Protein AF-0000000086844647 (afdb_homodimer)

Sequence (398 aa):
MKSVALLSSLLLGGFASAQKVQSKPFNLVIQSADKSLNGQQFAACHSGAAIESLCVAGRSGSRFFFNTTEGGASPLEGYEASGILVWNLPIGDAAFVSEPMNFYSDPSTNVALPLFEPGYSIQYITFDKKGQVAILSFLDDTRDPPTSNTVKALKNWYVCKTYYTGYRYRTLSWVMGNGSAKPQNPSCVKVEVQRKFVGMKSVALLSSLLLGGFASAQKVQSKPFNLVIQSADKSLNGQQFAACHSGAAIESLCVAGRSGSRFFFNTTEGGASPLEGYEASGILVWNLPIGDAAFVSEPMNFYSDPSTNVALPLFEPGYSIQYITFDKKGQVAILSFLDDTRDPPTSNTVKALKNWYVCKTYYTGYRYRTLSWVMGNGSAKPQNPSCVKVEVQRKFVG

InterPro domains:
  IPR057229 Domain of unknown function DUF7907 [PF25484] (23-196)

Solvent-accessible surface area (backbone atoms only — not comparable to full-atom values): 21466 Å² total; per-residue (Å²): 136,87,78,77,76,78,75,74,70,72,81,75,63,72,89,55,61,66,61,67,36,69,50,72,47,20,32,44,29,32,45,43,91,51,69,93,48,36,68,26,15,32,16,76,35,82,48,52,93,71,26,26,36,36,24,69,36,47,90,63,39,35,66,32,32,43,30,28,43,80,90,56,67,41,94,45,92,66,37,46,37,60,23,38,45,31,40,65,44,74,72,54,94,89,37,60,48,75,15,36,28,22,71,46,67,54,68,52,34,26,53,27,35,50,29,30,32,74,75,83,67,67,44,63,31,28,32,37,85,84,28,34,53,29,32,75,40,37,65,40,46,69,38,83,71,40,45,60,87,57,77,42,79,36,59,48,36,25,39,24,58,43,70,46,94,88,35,75,46,51,23,52,30,34,36,33,17,49,90,79,53,75,60,63,37,70,55,50,40,76,34,46,44,27,57,41,76,59,134,136,86,77,77,77,78,74,74,72,73,80,76,61,72,90,58,62,64,62,69,37,69,51,74,48,21,32,45,29,33,44,42,91,50,70,92,48,35,67,26,14,33,15,76,37,82,46,51,94,72,25,25,35,37,24,69,36,47,91,63,39,35,68,32,33,43,29,28,45,78,87,58,69,42,94,47,92,68,38,46,39,62,25,37,45,31,39,64,45,75,72,54,95,90,38,62,48,77,15,37,30,22,73,46,69,54,68,53,36,27,54,26,36,49,29,30,31,75,74,83,67,70,44,62,30,28,33,36,88,83,27,34,53,29,34,75,39,36,66,39,45,69,38,82,71,40,46,60,86,56,77,43,78,37,60,48,36,24,39,24,59,44,72,44,93,88,36,76,46,51,22,51,28,34,37,32,16,49,90,78,54,74,59,63,36,71,55,50,40,75,33,46,44,27,58,42,76,60,132

Foldseek 3Di:
DPPPPPPPPPCLDPPPPFQPDKDFWWWKAWPAPPPVRHGWTWAFDDQDDQKTFTFGDGPPHAIKMWTDGPPAQDPDPQKGGWTWIWDWDDDDPPHTDIWTWAWDDDPVWQKITTMTHRDDHHQIWIAGPQQWIWHKAQWDPVDVNIGRHDIDTEQQWWFAFDDDPHDTGRGIIGGPDGNPGDTPGPRIGRIIIGIGHDD/DPPPPPPPPPCLDPVPPFQPDKDFWWWKAWPAPPPVRHGWTWAWDDQDDQKTFTFGDGPPHAIKMWTDGPPAQDPDPQKGGWTWIWDWDDDDPPHTDIWTWAWDDDPVWQKITTMTHRDDHHQIWIAGPQQWIWHKAQWDPVDVNIGRHDIDTEQQWWFAFDDDPHDTGRGIIGGPDGNPGDTPGPRIDRIIIGIGHDD

Structure (mmCIF, N/CA/C/O backbone):
data_AF-0000000086844647-model_v1
#
loop_
_entity.id
_entity.type
_entity.pdbx_description
1 polymer 'DUF7907 domain-containing protein'
#
loop_
_atom_site.group_PDB
_atom_site.id
_atom_site.type_symbol
_atom_site.label_atom_id
_atom_site.label_alt_id
_atom_site.label_comp_id
_atom_site.label_asym_id
_atom_site.label_entity_id
_atom_site.label_seq_id
_atom_site.pdbx_PDB_ins_code
_atom_site.Cartn_x
_atom_site.Cartn_y
_atom_site.Cartn_z
_atom_site.occupancy
_atom_site.B_iso_or_equiv
_atom_site.auth_seq_id
_atom_site.auth_comp_id
_atom_site.auth_asym_id
_atom_site.auth_atom_id
_atom_site.pdbx_PDB_model_num
ATOM 1 N N . MET A 1 1 ? 17 20.906 -43.344 1 24.75 1 MET A N 1
ATOM 2 C CA . MET A 1 1 ? 16.609 19.766 -42.5 1 24.75 1 MET A CA 1
ATOM 3 C C . MET A 1 1 ? 15.727 20.203 -41.375 1 24.75 1 MET A C 1
ATOM 5 O O . MET A 1 1 ? 16.141 21.016 -40.531 1 24.75 1 MET A O 1
ATOM 9 N N . LYS A 1 2 ? 14.305 20.297 -41.594 1 25.11 2 LYS A N 1
ATOM 10 C CA . LYS A 1 2 ? 13.203 20.859 -40.812 1 25.11 2 LYS A CA 1
ATOM 11 C C . LYS A 1 2 ? 12.977 20.062 -39.531 1 25.11 2 LYS A C 1
ATOM 13 O O . LYS A 1 2 ? 12.781 18.844 -39.594 1 25.11 2 LYS A O 1
ATOM 18 N N . SER A 1 3 ? 13.633 20.391 -38.438 1 25.75 3 SER A N 1
ATOM 19 C CA . SER A 1 3 ? 13.633 19.875 -37.094 1 25.75 3 SER A CA 1
ATOM 20 C C . SER A 1 3 ? 12.227 19.844 -36.5 1 25.75 3 SER A C 1
ATOM 22 O O . SER A 1 3 ? 11.602 20.906 -36.344 1 25.75 3 SER A O 1
ATOM 24 N N . VAL A 1 4 ? 11.445 18.891 -36.875 1 24.89 4 VAL A N 1
ATOM 25 C CA . VAL A 1 4 ? 10.117 18.672 -36.312 1 24.89 4 VAL A CA 1
ATOM 26 C C . VAL A 1 4 ? 10.234 18.531 -34.781 1 24.89 4 VAL A C 1
ATOM 28 O O . VAL A 1 4 ? 10.891 17.609 -34.312 1 24.89 4 VAL A O 1
ATOM 31 N N . ALA A 1 5 ? 10.266 19.656 -34.094 1 29.38 5 ALA A N 1
ATOM 32 C CA . ALA A 1 5 ? 10.109 19.797 -32.656 1 29.38 5 ALA A CA 1
ATOM 33 C C . ALA A 1 5 ? 8.891 19.016 -32.156 1 29.38 5 ALA A C 1
ATOM 35 O O . ALA A 1 5 ? 7.758 19.297 -32.562 1 29.38 5 ALA A O 1
ATOM 36 N N . LEU A 1 6 ? 9.008 17.656 -32.094 1 26.53 6 LEU A N 1
ATOM 37 C CA . LEU A 1 6 ? 8.023 16.797 -31.422 1 26.53 6 LEU A CA 1
ATOM 38 C C . LEU A 1 6 ? 7.645 17.359 -30.062 1 26.53 6 LEU A C 1
ATOM 40 O O . LEU A 1 6 ? 8.484 17.438 -29.156 1 26.53 6 LEU A O 1
ATOM 44 N N . LEU A 1 7 ? 6.816 18.438 -29.984 1 24.7 7 LEU A N 1
ATOM 45 C CA . LEU A 1 7 ? 6.188 18.953 -28.781 1 24.7 7 LEU A CA 1
ATOM 46 C C . LEU A 1 7 ? 5.449 17.844 -28.031 1 24.7 7 LEU A C 1
ATOM 48 O O . LEU A 1 7 ? 4.438 17.328 -28.516 1 24.7 7 LEU A O 1
ATOM 52 N N . SER A 1 8 ? 6.156 16.859 -27.469 1 27.53 8 SER A N 1
ATOM 53 C CA . SER A 1 8 ? 5.52 15.945 -26.516 1 27.53 8 SER A CA 1
ATOM 54 C C . SER A 1 8 ? 4.715 16.719 -25.469 1 27.53 8 SER A C 1
ATOM 56 O O . SER A 1 8 ? 5.285 17.406 -24.641 1 27.53 8 SER A O 1
ATOM 58 N N . SER A 1 9 ? 3.641 17.328 -25.875 1 27.64 9 SER A N 1
ATOM 59 C CA . SER A 1 9 ? 2.744 17.891 -24.859 1 27.64 9 SER A CA 1
ATOM 60 C C . SER A 1 9 ? 2.467 16.875 -23.75 1 27.64 9 SER A C 1
ATOM 62 O O . SER A 1 9 ? 1.944 15.789 -24.016 1 27.64 9 SER A O 1
ATOM 64 N N . LEU A 1 10 ? 3.342 16.797 -22.797 1 31.08 10 LEU A N 1
ATOM 65 C CA . LEU A 1 10 ? 3 16.172 -21.516 1 31.08 10 LEU A CA 1
ATOM 66 C C . LEU A 1 10 ? 1.584 16.562 -21.094 1 31.08 10 LEU A C 1
ATOM 68 O O . LEU A 1 10 ? 1.271 17.734 -20.938 1 31.08 10 LEU A O 1
ATOM 72 N N . LEU A 1 11 ? 0.571 15.875 -21.578 1 27.11 11 LEU A N 1
ATOM 73 C CA . LEU A 1 11 ? -0.798 15.977 -21.078 1 27.11 11 LEU A CA 1
ATOM 74 C C . LEU A 1 11 ? -0.825 16.062 -19.562 1 27.11 11 LEU A C 1
ATOM 76 O O . LEU A 1 11 ? -0.77 15.031 -18.875 1 27.11 11 LEU A O 1
ATOM 80 N N . LEU A 1 12 ? 0.031 16.875 -18.906 1 32.16 12 LEU A N 1
ATOM 81 C CA . LEU A 1 12 ? -0.146 17.203 -17.5 1 32.16 12 LEU A CA 1
ATOM 82 C C . LEU A 1 12 ? -1.583 17.625 -17.219 1 32.16 12 LEU A C 1
ATOM 84 O O . LEU A 1 12 ? -1.894 18.078 -16.109 1 32.16 12 LEU A O 1
ATOM 88 N N . GLY A 1 13 ? -2.412 17.984 -18.281 1 31.44 13 GLY A N 1
ATOM 89 C CA . GLY A 1 13 ? -3.521 18.844 -17.922 1 31.44 13 GLY A CA 1
ATOM 90 C C . GLY A 1 13 ? -4.473 18.203 -16.922 1 31.44 13 GLY A C 1
ATOM 91 O O . GLY A 1 13 ? -4.922 18.859 -15.984 1 31.44 13 GLY A O 1
ATOM 92 N N . GLY A 1 14 ? -5.293 17.188 -17.359 1 34.47 14 GLY A N 1
ATOM 93 C CA . GLY A 1 14 ? -6.738 17.188 -17.203 1 34.47 14 GLY A CA 1
ATOM 94 C C . GLY A 1 14 ? -7.184 16.844 -15.789 1 34.47 14 GLY A C 1
ATOM 95 O O . GLY A 1 14 ? -8.375 16.906 -15.477 1 34.47 14 GLY A O 1
ATOM 96 N N . PHE A 1 15 ? -6.566 15.898 -15.109 1 35.31 15 PHE A N 1
ATOM 97 C CA . PHE A 1 15 ? -7.418 15.547 -13.977 1 35.31 15 PHE A CA 1
ATOM 98 C C . PHE A 1 15 ? -7.496 16.703 -12.984 1 35.31 15 PHE A C 1
ATOM 100 O O . PHE A 1 15 ? -6.984 16.609 -11.867 1 35.31 15 PHE A O 1
ATOM 107 N N . ALA A 1 16 ? -7.078 17.906 -13.328 1 40.28 16 ALA A N 1
ATOM 108 C CA . ALA A 1 16 ? -7.305 19.016 -12.414 1 40.28 16 ALA A CA 1
ATOM 109 C C . ALA A 1 16 ? -8.781 19.156 -12.07 1 40.28 16 ALA A C 1
ATOM 111 O O . ALA A 1 16 ? -9.211 20.172 -11.516 1 40.28 16 ALA A O 1
ATOM 112 N N . SER A 1 17 ? -9.688 18.531 -12.711 1 42.09 17 SER A N 1
ATOM 113 C CA . SER A 1 17 ? -11.008 19.125 -12.531 1 42.09 17 SER A CA 1
ATOM 114 C C . SER A 1 17 ? -11.328 19.344 -11.055 1 42.09 17 SER A C 1
ATOM 116 O O . SER A 1 17 ? -11.773 20.422 -10.664 1 42.09 17 SER A O 1
ATOM 118 N N . ALA A 1 18 ? -11.719 18.219 -10.289 1 49.72 18 ALA A N 1
ATOM 119 C CA . ALA A 1 18 ? -12.688 18.406 -9.219 1 49.72 18 ALA A CA 1
ATOM 120 C C . ALA A 1 18 ? -12.07 19.156 -8.039 1 49.72 18 ALA A C 1
ATOM 122 O O . ALA A 1 18 ? -12.781 19.734 -7.219 1 49.72 18 ALA A O 1
ATOM 123 N N . GLN A 1 19 ? -10.773 19.062 -7.828 1 62.62 19 GLN A N 1
ATOM 124 C CA . GLN A 1 19 ? -10.352 19.781 -6.625 1 62.62 19 GLN A CA 1
ATOM 125 C C . GLN A 1 19 ? -10.266 21.281 -6.883 1 62.62 19 GLN A C 1
ATOM 127 O O . GLN A 1 19 ? -9.281 21.766 -7.449 1 62.62 19 GLN A O 1
ATOM 132 N N . LYS A 1 20 ? -11.367 21.875 -6.641 1 66.94 20 LYS A N 1
ATOM 133 C CA . LYS A 1 20 ? -11.578 23.266 -7.074 1 66.94 20 LYS A CA 1
ATOM 134 C C . LYS A 1 20 ? -11.25 24.25 -5.957 1 66.94 20 LYS A C 1
ATOM 136 O O . LYS A 1 20 ? -11.109 25.438 -6.203 1 66.94 20 LYS A O 1
ATOM 141 N N . VAL A 1 21 ? -11.086 23.734 -4.77 1 90.25 21 VAL A N 1
ATOM 142 C CA . VAL A 1 21 ? -10.852 24.656 -3.662 1 90.25 21 VAL A CA 1
ATOM 143 C C . VAL A 1 21 ? -9.508 24.344 -3 1 90.25 21 VAL A C 1
ATOM 145 O O . VAL A 1 21 ? -9.273 23.203 -2.57 1 90.25 21 VAL A O 1
ATOM 148 N N . GLN A 1 22 ? -8.703 25.359 -2.953 1 95.25 22 GLN A N 1
ATOM 149 C CA . GLN A 1 22 ? -7.426 25.203 -2.27 1 95.25 22 GLN A CA 1
ATOM 150 C C . GLN A 1 22 ? -7.379 26.047 -0.993 1 95.25 22 GLN A C 1
ATOM 152 O O . GLN A 1 22 ? -7.797 27.203 -0.986 1 95.25 22 GLN A O 1
ATOM 157 N N . SER A 1 23 ? -6.887 25.469 0.011 1 96.94 23 SER A N 1
ATOM 1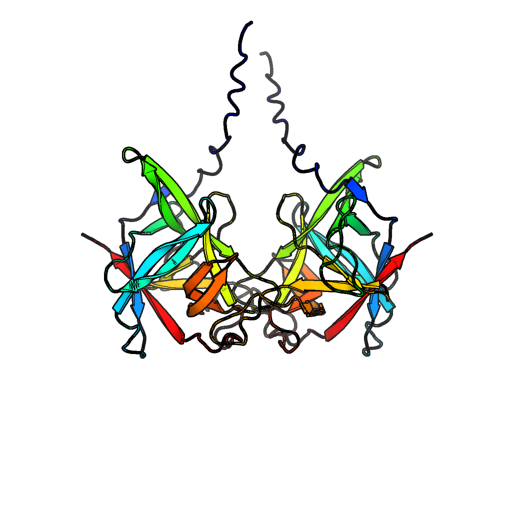58 C CA . SER A 1 23 ? -6.766 26.156 1.29 1 96.94 23 SER A CA 1
ATOM 159 C C . SER A 1 23 ? -5.676 27.219 1.239 1 96.94 23 SER A C 1
ATOM 161 O O . SER A 1 23 ? -4.875 27.25 0.303 1 96.94 23 SER A O 1
ATOM 163 N N . LYS A 1 24 ? -5.703 28.125 2.318 1 97.38 24 LYS A N 1
ATOM 164 C CA . LYS A 1 24 ? -4.504 28.906 2.625 1 97.38 24 LYS A CA 1
ATOM 165 C C . LYS A 1 24 ? -3.328 28 2.967 1 97.38 24 LYS A C 1
ATOM 167 O O . LYS A 1 24 ? -3.521 26.844 3.352 1 97.38 24 LYS A O 1
ATOM 172 N N . PRO A 1 25 ? -2.078 28.531 2.779 1 98.06 25 PRO A N 1
ATOM 173 C CA . PRO A 1 25 ? -0.918 27.703 3.127 1 98.06 25 PRO A CA 1
ATOM 174 C C . PRO A 1 25 ? -0.831 27.422 4.625 1 98.06 25 PRO A C 1
ATOM 176 O O . PRO A 1 25 ? -1.232 28.25 5.441 1 98.06 25 PRO A O 1
ATOM 179 N N . PHE A 1 26 ? -0.312 26.281 4.992 1 98.75 26 PHE A N 1
ATOM 180 C CA . PHE A 1 26 ? -0.129 25.891 6.383 1 98.75 26 PHE A CA 1
ATOM 181 C C . PHE A 1 26 ? 1.107 25.016 6.543 1 98.75 26 PHE A C 1
ATOM 183 O O . PHE A 1 26 ? 1.631 24.5 5.559 1 98.75 26 PHE A O 1
ATOM 190 N N . ASN A 1 27 ? 1.595 24.938 7.754 1 98.88 27 ASN A N 1
ATOM 191 C CA . ASN A 1 27 ? 2.604 23.969 8.156 1 98.88 27 ASN A CA 1
ATOM 192 C C . ASN A 1 27 ? 1.97 22.719 8.758 1 98.88 27 ASN A C 1
ATOM 194 O O . ASN A 1 27 ? 0.83 22.766 9.227 1 98.88 27 ASN A O 1
ATOM 198 N N . LEU A 1 28 ? 2.691 21.672 8.664 1 98.94 28 LEU A N 1
ATOM 199 C CA . LEU A 1 28 ? 2.393 20.469 9.438 1 98.94 28 LEU A CA 1
ATOM 200 C C . LEU A 1 28 ? 3.314 20.359 10.641 1 98.94 28 LEU A C 1
ATOM 202 O O . LEU A 1 28 ? 4.535 20.25 10.492 1 98.94 28 LEU A O 1
ATOM 206 N N . VAL A 1 29 ? 2.672 20.359 11.82 1 98.94 29 VAL A N 1
ATOM 207 C CA . VAL A 1 29 ? 3.418 20.438 13.07 1 98.94 29 VAL A CA 1
ATOM 208 C C . VAL A 1 29 ? 3.211 19.156 13.875 1 98.94 29 VAL A C 1
ATOM 210 O O . VAL A 1 29 ? 2.084 18.672 13.992 1 98.94 29 VAL A O 1
ATOM 213 N N . ILE A 1 30 ? 4.312 18.672 14.445 1 98.94 30 ILE A N 1
ATOM 214 C CA . ILE A 1 30 ? 4.281 17.438 15.211 1 98.94 30 ILE A CA 1
ATOM 215 C C . ILE A 1 30 ? 3.781 17.734 16.625 1 98.94 30 ILE A C 1
ATOM 217 O O . ILE A 1 30 ? 4.273 18.641 17.297 1 98.94 30 ILE A O 1
ATOM 221 N N . GLN A 1 31 ? 2.783 17 17.031 1 98.62 31 GLN A N 1
ATOM 222 C CA . GLN A 1 31 ? 2.402 16.906 18.438 1 98.62 31 GLN A CA 1
ATOM 223 C C . GLN A 1 31 ? 2.785 15.547 19.016 1 98.62 31 GLN A C 1
ATOM 225 O O . GLN A 1 31 ? 2.352 14.508 18.516 1 98.62 31 GLN A O 1
ATOM 230 N N . SER A 1 32 ? 3.635 15.57 20.031 1 98.06 32 SER A N 1
ATOM 231 C CA . SER A 1 32 ? 4.168 14.328 20.562 1 98.06 32 SER A CA 1
ATOM 232 C C . SER A 1 32 ? 4.523 14.477 22.047 1 98.06 32 SER A C 1
ATOM 234 O O . SER A 1 32 ? 4.863 15.57 22.5 1 98.06 32 SER A O 1
ATOM 236 N N . ALA A 1 33 ? 4.398 13.375 22.75 1 96.19 33 ALA A N 1
ATOM 237 C CA . ALA A 1 33 ? 4.926 13.336 24.109 1 96.19 33 ALA A CA 1
ATOM 238 C C . ALA A 1 33 ? 6.453 13.359 24.109 1 96.19 33 ALA A C 1
ATOM 240 O O . ALA A 1 33 ? 7.074 13.719 25.109 1 96.19 33 ALA A O 1
ATOM 241 N N . ASP A 1 34 ? 7.016 12.922 23.062 1 96.62 34 ASP A N 1
ATOM 242 C CA . ASP A 1 34 ? 8.461 13.008 22.891 1 96.62 34 ASP A CA 1
ATOM 243 C C . ASP A 1 34 ? 8.906 14.453 22.672 1 96.62 34 ASP A C 1
ATOM 245 O O . ASP A 1 34 ? 8.633 15.039 21.625 1 96.62 34 ASP A O 1
ATOM 249 N N . LYS A 1 35 ? 9.648 14.992 23.547 1 96.44 35 LYS A N 1
ATOM 250 C CA . LYS A 1 35 ? 10.031 16.406 23.531 1 96.44 35 LYS A CA 1
ATOM 251 C C . LYS A 1 35 ? 10.922 16.719 22.344 1 96.44 35 LYS A C 1
ATOM 253 O O . LYS A 1 35 ? 10.906 17.844 21.828 1 96.44 35 LYS A O 1
ATOM 258 N N . SER A 1 36 ? 11.633 15.75 21.953 1 96.69 36 SER A N 1
ATOM 259 C CA . SER A 1 36 ? 12.555 15.984 20.844 1 96.69 36 SER A CA 1
ATOM 260 C C . SER A 1 36 ? 11.805 16.125 19.516 1 96.69 36 SER A C 1
ATOM 262 O O . SER A 1 36 ? 12.352 16.641 18.547 1 96.69 36 SER A O 1
ATOM 264 N N . LEU A 1 37 ? 10.562 15.727 19.516 1 98.5 37 LEU A N 1
ATOM 265 C CA . LEU A 1 37 ? 9.758 15.781 18.297 1 98.5 37 LEU A CA 1
ATOM 266 C C . LEU A 1 37 ? 8.688 16.859 18.406 1 98.5 37 LEU A C 1
ATOM 268 O O . LEU A 1 37 ? 8.305 17.469 17.406 1 98.5 37 LEU A O 1
ATOM 272 N N . ASN A 1 38 ? 8.289 17.062 19.594 1 98.69 38 ASN A N 1
ATOM 273 C CA . ASN A 1 38 ? 7.145 17.953 19.797 1 98.69 38 ASN A CA 1
ATOM 274 C C . ASN A 1 38 ? 7.434 19.359 19.297 1 98.69 38 ASN A C 1
ATOM 276 O O . ASN A 1 38 ? 8.469 19.953 19.625 1 98.69 38 ASN A O 1
ATOM 280 N N . GLY A 1 39 ? 6.5 19.828 18.453 1 98.62 39 GLY A N 1
ATOM 281 C CA . GLY A 1 39 ? 6.602 21.188 17.938 1 98.62 39 GLY A CA 1
ATOM 282 C C . GLY A 1 39 ? 7.395 21.297 16.656 1 98.62 39 GLY A C 1
ATOM 283 O O . GLY A 1 39 ? 7.355 22.328 15.977 1 98.62 39 GLY A O 1
ATOM 284 N N . GLN A 1 40 ? 8.141 20.297 16.281 1 98.81 40 GLN A N 1
ATOM 285 C CA . GLN A 1 40 ? 8.867 20.312 15.023 1 98.81 40 GLN A CA 1
ATOM 286 C C . GLN A 1 40 ? 7.898 20.281 13.836 1 98.81 40 GLN A C 1
ATOM 288 O O . GLN A 1 40 ? 6.758 19.828 13.969 1 98.81 40 GLN A O 1
ATOM 293 N N . GLN A 1 41 ? 8.43 20.812 12.75 1 98.88 41 GLN A N 1
ATOM 294 C CA . GLN A 1 41 ? 7.637 20.859 11.523 1 98.88 41 GLN A CA 1
ATOM 295 C C . GLN A 1 41 ? 8.172 19.875 10.484 1 98.88 41 GLN A C 1
ATOM 297 O O . GLN A 1 41 ? 9.336 19.469 10.539 1 98.88 41 GLN A O 1
ATOM 302 N N . PHE A 1 42 ? 7.234 19.516 9.562 1 98.94 42 PHE A N 1
ATOM 303 C CA . PHE A 1 42 ? 7.66 18.734 8.414 1 98.94 42 PHE A CA 1
ATOM 304 C C . PHE A 1 42 ? 7.992 19.625 7.227 1 98.94 42 PHE A C 1
ATOM 306 O O . PHE A 1 42 ? 7.336 20.641 7.012 1 98.94 42 PHE A O 1
ATOM 313 N N . ALA A 1 43 ? 9 19.219 6.484 1 98.88 43 ALA A N 1
ATOM 314 C CA . ALA A 1 43 ? 9.336 19.812 5.195 1 98.88 43 ALA A CA 1
ATOM 315 C C . ALA A 1 43 ? 9.383 18.766 4.094 1 98.88 43 ALA A C 1
ATOM 317 O O . ALA A 1 43 ? 9.672 17.594 4.355 1 98.88 43 ALA A O 1
ATOM 318 N N . ALA A 1 44 ? 9.023 19.25 2.893 1 98.69 44 ALA A N 1
ATOM 319 C CA . ALA A 1 44 ? 9.312 18.406 1.739 1 98.69 44 ALA A CA 1
ATOM 320 C C . ALA A 1 44 ? 10.82 18.25 1.533 1 98.69 44 ALA A C 1
ATOM 322 O O . ALA A 1 44 ? 11.547 19.25 1.494 1 98.69 44 ALA A O 1
ATOM 323 N N . CYS A 1 45 ? 11.297 17.016 1.479 1 98.44 45 CYS A N 1
ATOM 324 C CA . CYS A 1 45 ? 12.711 16.781 1.21 1 98.44 45 CYS A CA 1
ATOM 325 C C . CYS A 1 45 ? 12.891 15.836 0.024 1 98.44 45 CYS A C 1
ATOM 327 O O . CYS A 1 45 ? 12.078 14.938 -0.186 1 98.44 45 CYS A O 1
ATOM 329 N N . HIS A 1 46 ? 13.883 16.062 -0.734 1 98.12 46 HIS A N 1
ATOM 330 C CA . HIS A 1 46 ? 14.148 15.352 -1.976 1 98.12 46 HIS A CA 1
ATOM 331 C C . HIS A 1 46 ? 14.375 13.867 -1.712 1 98.12 46 HIS A C 1
ATOM 333 O O . HIS A 1 46 ? 15.219 13.5 -0.888 1 98.12 46 HIS A O 1
ATOM 339 N N . SER A 1 47 ? 13.672 13.039 -2.416 1 98 47 SER A N 1
ATOM 340 C CA . SER A 1 47 ? 13.812 11.594 -2.285 1 98 47 SER A CA 1
ATOM 341 C C . SER A 1 47 ? 13.898 10.922 -3.65 1 98 47 SER A C 1
ATOM 343 O O . SER A 1 47 ? 13.664 9.711 -3.771 1 98 47 SER A O 1
ATOM 345 N N . GLY A 1 48 ? 14.023 11.547 -4.703 1 96.5 48 GLY A N 1
ATOM 346 C CA . GLY A 1 48 ? 14.117 11.094 -6.082 1 96.5 48 GLY A CA 1
ATOM 347 C C . GLY A 1 48 ? 13.641 12.125 -7.086 1 96.5 48 GLY A C 1
ATOM 348 O O . GLY A 1 48 ? 13.211 13.211 -6.703 1 96.5 48 GLY A O 1
ATOM 349 N N . ALA A 1 49 ? 13.773 11.766 -8.383 1 94.12 49 ALA A N 1
ATOM 350 C CA . ALA A 1 49 ? 13.305 12.711 -9.398 1 94.12 49 ALA A CA 1
ATOM 351 C C . ALA A 1 49 ? 11.836 13.047 -9.195 1 94.12 49 ALA A C 1
ATOM 353 O O . ALA A 1 49 ? 10.961 12.195 -9.367 1 94.12 49 ALA A O 1
ATOM 354 N N . ALA A 1 50 ? 11.641 14.328 -8.781 1 95.62 50 ALA A N 1
ATOM 355 C CA . ALA A 1 50 ? 10.312 14.883 -8.531 1 95.62 50 ALA A CA 1
ATOM 356 C C . ALA A 1 50 ? 9.57 14.07 -7.469 1 95.62 50 ALA A C 1
ATOM 358 O O . ALA A 1 50 ? 8.352 13.898 -7.551 1 95.62 50 ALA A O 1
ATOM 359 N N . ILE A 1 51 ? 10.25 13.461 -6.602 1 97.75 51 ILE A N 1
ATOM 360 C CA . ILE A 1 51 ? 9.68 12.734 -5.469 1 97.75 51 ILE A CA 1
ATOM 361 C C . ILE A 1 51 ? 10.188 13.344 -4.16 1 97.75 51 ILE A C 1
ATOM 363 O O . ILE A 1 51 ? 11.391 13.508 -3.973 1 97.75 51 ILE A O 1
ATOM 367 N N . GLU A 1 52 ? 9.281 13.734 -3.297 1 98.75 52 GLU A N 1
ATOM 368 C CA . GLU A 1 52 ? 9.641 14.328 -2.01 1 98.75 52 GLU A CA 1
ATOM 369 C C . GLU A 1 52 ? 8.992 13.57 -0.855 1 98.75 52 GLU A C 1
ATOM 371 O O . GLU A 1 52 ? 7.828 13.172 -0.941 1 98.75 52 GLU A O 1
ATOM 376 N N . SER A 1 53 ? 9.797 13.328 0.158 1 98.75 53 SER A N 1
ATOM 377 C CA . SER A 1 53 ? 9.289 12.828 1.431 1 98.75 53 SER A CA 1
ATOM 378 C C . SER A 1 53 ? 8.867 13.977 2.35 1 98.75 53 SER A C 1
ATOM 380 O O . SER A 1 53 ? 9.078 15.141 2.025 1 98.75 53 SER A O 1
ATOM 382 N N . LEU A 1 54 ? 8.133 13.656 3.42 1 98.94 54 LEU A N 1
ATOM 383 C CA . LEU A 1 54 ? 7.891 14.578 4.527 1 98.94 54 LEU A CA 1
ATOM 384 C C . LEU A 1 54 ? 8.898 14.352 5.648 1 98.94 54 LEU A C 1
ATOM 386 O O . LEU A 1 54 ? 8.758 13.414 6.434 1 98.94 54 LEU A O 1
ATOM 390 N N . CYS A 1 55 ? 9.859 15.25 5.785 1 98.88 55 CYS A N 1
ATOM 391 C CA . CYS A 1 55 ? 10.969 15.078 6.715 1 98.88 55 CYS A CA 1
ATOM 392 C C . CYS A 1 55 ? 10.828 16 7.918 1 98.88 55 CYS A C 1
ATOM 394 O O . CYS A 1 55 ? 10.336 17.125 7.789 1 98.88 55 CYS A O 1
ATOM 396 N N . VAL A 1 56 ? 11.289 15.5 9.016 1 98.88 56 VAL A N 1
ATOM 397 C CA . VAL A 1 56 ? 11.375 16.375 10.188 1 98.88 56 VAL A CA 1
ATOM 398 C C . VAL A 1 56 ? 12.375 17.484 9.93 1 98.88 56 VAL A C 1
ATOM 400 O O . VAL A 1 56 ? 13.523 17.234 9.562 1 98.88 56 VAL A O 1
ATOM 403 N N . ALA A 1 57 ? 11.875 18.734 10.227 1 98.62 57 ALA A N 1
ATOM 404 C CA . ALA A 1 57 ? 12.703 19.844 9.758 1 98.62 57 ALA A CA 1
ATOM 405 C C . ALA A 1 57 ? 12.797 20.938 10.82 1 98.62 57 ALA A C 1
ATOM 407 O O . ALA A 1 57 ? 13.047 22.109 10.5 1 98.62 57 ALA A O 1
ATOM 408 N N . GLY A 1 58 ? 12.586 20.609 12.039 1 97.69 58 GLY A N 1
ATOM 409 C CA . GLY A 1 58 ? 12.625 21.625 13.07 1 97.69 58 GLY A CA 1
ATOM 410 C C . GLY A 1 58 ? 11.625 22.75 12.859 1 97.69 58 GLY A C 1
ATOM 411 O O . GLY A 1 58 ? 10.422 22.484 12.711 1 97.69 58 GLY A O 1
ATOM 412 N N . ARG A 1 59 ? 12.141 23.984 12.742 1 95.69 59 ARG A N 1
ATOM 413 C CA . ARG A 1 59 ? 11.273 25.141 12.578 1 95.69 59 ARG A CA 1
ATOM 414 C C . ARG A 1 59 ? 11.227 25.578 11.117 1 95.69 59 ARG A C 1
ATOM 416 O O . ARG A 1 59 ? 10.602 26.594 10.789 1 95.69 59 ARG A O 1
ATOM 423 N N . SER A 1 60 ? 11.867 24.844 10.266 1 95.38 60 SER A N 1
ATOM 424 C CA . SER A 1 60 ? 11.945 25.203 8.852 1 95.38 60 SER A CA 1
ATOM 425 C C . SER A 1 60 ? 10.984 24.359 8.016 1 95.38 60 SER A C 1
ATOM 427 O O . SER A 1 60 ? 11.359 23.812 6.98 1 95.38 60 SER A O 1
ATOM 429 N N . GLY A 1 61 ? 9.758 24.328 8.445 1 98.25 61 GLY A N 1
ATOM 430 C CA . GLY A 1 61 ? 8.766 23.516 7.762 1 98.25 61 GLY A CA 1
ATOM 431 C C . GLY A 1 61 ? 8.352 24.094 6.422 1 98.25 61 GLY A C 1
ATOM 432 O O . GLY A 1 61 ? 8.414 25.312 6.211 1 98.25 61 GLY A O 1
ATOM 433 N N . SER A 1 62 ? 7.961 23.234 5.516 1 98.56 62 SER A N 1
ATOM 434 C CA . SER A 1 62 ? 7.41 23.641 4.227 1 98.56 62 SER A CA 1
ATOM 435 C C . SER A 1 62 ? 5.969 24.109 4.367 1 98.56 62 SER A C 1
ATOM 437 O O . SER A 1 62 ? 5.301 23.812 5.359 1 98.56 62 SER A O 1
ATOM 439 N N . ARG A 1 63 ? 5.551 24.844 3.346 1 98.12 63 ARG A N 1
ATOM 440 C CA . ARG A 1 63 ? 4.141 25.188 3.213 1 98.12 63 ARG A CA 1
ATOM 441 C C . ARG A 1 63 ? 3.396 24.141 2.396 1 98.12 63 ARG A C 1
ATOM 443 O O . ARG A 1 63 ? 3.82 23.781 1.295 1 98.12 63 ARG A O 1
ATOM 450 N N . PHE A 1 64 ? 2.314 23.719 2.992 1 98.62 64 PHE A N 1
ATOM 451 C CA . PHE A 1 64 ? 1.435 22.766 2.336 1 98.62 64 PHE A CA 1
ATOM 452 C C . PHE A 1 64 ? 0.063 23.375 2.078 1 98.62 64 PHE A C 1
ATOM 454 O O . PHE A 1 64 ? -0.259 24.438 2.613 1 98.62 64 PHE A O 1
ATOM 461 N N . PHE A 1 65 ? -0.641 22.719 1.223 1 98.25 65 PHE A N 1
ATOM 462 C CA . PHE A 1 65 ? -2 23.125 0.875 1 98.25 65 PHE A CA 1
ATOM 463 C C . PHE A 1 65 ? -2.941 21.922 0.918 1 98.25 65 PHE A C 1
ATOM 465 O O . PHE A 1 65 ? -2.494 20.781 0.93 1 98.25 65 PHE A O 1
ATOM 472 N N . PHE A 1 66 ? -4.188 22.297 1.05 1 98.12 66 PHE A N 1
ATOM 473 C CA . PHE A 1 66 ? -5.25 21.297 1.096 1 98.12 66 PHE A CA 1
ATOM 474 C C . PHE A 1 66 ? -6.316 21.594 0.045 1 98.12 66 PHE A C 1
ATOM 476 O O . PHE A 1 66 ? -6.91 22.688 0.047 1 98.12 66 PHE A O 1
ATOM 483 N N . ASN A 1 67 ? -6.453 20.625 -0.904 1 97.31 67 ASN A N 1
ATOM 484 C CA . ASN A 1 67 ? -7.449 20.766 -1.961 1 97.31 67 ASN A CA 1
ATOM 485 C C . ASN A 1 67 ? -8.688 19.906 -1.683 1 97.31 67 ASN A C 1
ATOM 487 O O . ASN A 1 67 ? -8.57 18.719 -1.384 1 97.31 67 ASN A O 1
ATOM 491 N N . THR A 1 68 ? -9.797 20.578 -1.696 1 96.44 68 THR A N 1
ATOM 492 C CA . THR A 1 68 ? -11.055 19.875 -1.514 1 96.44 68 THR A CA 1
ATOM 493 C C . THR A 1 68 ? -12.008 20.156 -2.674 1 96.44 68 THR A C 1
ATOM 495 O O . THR A 1 68 ? -11.75 21.031 -3.498 1 96.44 68 THR A O 1
ATOM 498 N N . THR A 1 69 ? -12.984 19.25 -2.766 1 93 69 THR A N 1
ATOM 499 C CA . THR A 1 69 ? -14.062 19.484 -3.727 1 93 69 THR A CA 1
ATOM 500 C C . THR A 1 69 ? -15.086 20.453 -3.166 1 93 69 THR A C 1
ATOM 502 O O . THR A 1 69 ? -15.469 20.359 -1.998 1 93 69 THR A O 1
ATOM 505 N N . GLU A 1 70 ? -15.547 21.391 -4.02 1 90.44 70 GLU A N 1
ATOM 506 C CA . GLU A 1 70 ? -16.578 22.344 -3.592 1 90.44 70 GLU A CA 1
ATOM 507 C C . GLU A 1 70 ? -17.844 21.625 -3.145 1 90.44 70 GLU A C 1
ATOM 509 O O . GLU A 1 70 ? -18.328 20.719 -3.83 1 90.44 70 GLU A O 1
ATOM 514 N N . GLY A 1 71 ? -18.312 22.016 -2.025 1 89.06 71 GLY A N 1
ATOM 515 C CA . GLY A 1 71 ? -19.531 21.422 -1.51 1 89.06 71 GLY A CA 1
ATOM 516 C C . GLY A 1 71 ? -19.328 20.062 -0.873 1 89.06 71 GLY A C 1
ATOM 517 O O . GLY A 1 71 ? -20.281 19.391 -0.501 1 89.06 71 GLY A O 1
ATOM 518 N N . GLY A 1 72 ? -18.125 19.688 -0.796 1 90.38 72 GLY A N 1
ATOM 519 C CA . GLY A 1 72 ? -17.859 18.422 -0.146 1 90.38 72 GLY A CA 1
ATOM 520 C C . GLY A 1 72 ? -18.188 18.422 1.334 1 90.38 72 GLY A C 1
ATOM 521 O O . GLY A 1 72 ? -18.016 19.438 2.014 1 90.38 72 GLY A O 1
ATOM 522 N N . ALA A 1 73 ? -18.719 17.203 1.804 1 93.38 73 ALA A N 1
ATOM 523 C CA . ALA A 1 73 ? -19 17.031 3.225 1 93.38 73 ALA A CA 1
ATOM 524 C C . ALA A 1 73 ? -18.297 15.789 3.775 1 93.38 73 ALA A C 1
ATOM 526 O O . ALA A 1 73 ? -18.016 14.852 3.033 1 93.38 73 ALA A O 1
ATOM 527 N N . SER A 1 74 ? -18.094 15.867 5.047 1 97.12 74 SER A N 1
ATOM 528 C CA . SER A 1 74 ? -17.5 14.711 5.703 1 97.12 74 SER A CA 1
ATOM 529 C C . SER A 1 74 ? -18.547 13.68 6.082 1 97.12 74 SER A C 1
ATOM 531 O O . SER A 1 74 ? -19.625 14.031 6.559 1 97.12 74 SER A O 1
ATOM 533 N N . PRO A 1 75 ? -18.25 12.445 5.879 1 96.81 75 PRO A N 1
ATOM 534 C CA . PRO A 1 75 ? -19.172 11.406 6.367 1 96.81 75 PRO A CA 1
ATOM 535 C C . PRO A 1 75 ? -19.062 11.195 7.879 1 96.81 75 PRO A C 1
ATOM 537 O O . PRO A 1 75 ? -19.844 10.422 8.445 1 96.81 75 PRO A O 1
ATOM 540 N N . LEU A 1 76 ? -18.125 11.789 8.523 1 98.25 76 LEU A N 1
ATOM 541 C CA . LEU A 1 76 ? -17.906 11.633 9.953 1 98.25 76 LEU A CA 1
ATOM 542 C C . LEU A 1 76 ? -17.953 12.977 10.664 1 98.25 76 LEU A C 1
ATOM 544 O O . LEU A 1 76 ? -17.172 13.883 10.344 1 98.25 76 LEU A O 1
ATOM 548 N N . GLU A 1 77 ? -18.781 13.039 11.617 1 97.62 77 GLU A N 1
ATOM 549 C CA . GLU A 1 77 ? -18.906 14.281 12.375 1 97.62 77 GLU A CA 1
ATOM 550 C C . GLU A 1 77 ? -17.578 14.688 13 1 97.62 77 GLU A C 1
ATOM 552 O O . GLU A 1 77 ? -16.859 13.844 13.539 1 97.62 77 GLU A O 1
ATOM 557 N N . GLY A 1 78 ? -17.328 15.977 12.938 1 98.06 78 GLY A N 1
ATOM 558 C CA . GLY A 1 78 ? -16.141 16.516 13.57 1 98.06 78 GLY A CA 1
ATOM 559 C C . GLY A 1 78 ? -14.93 16.516 12.648 1 98.06 78 GLY A C 1
ATOM 560 O O . GLY A 1 78 ? -13.852 16.969 13.039 1 98.06 78 GLY A O 1
ATOM 561 N N . TYR A 1 79 ? -15.133 16.094 11.469 1 98.62 79 TYR A N 1
ATOM 562 C CA . TYR A 1 79 ? -14.055 16.094 10.492 1 98.62 79 TYR A CA 1
ATOM 563 C C . TYR A 1 79 ? -14.43 16.891 9.25 1 98.62 79 TYR A C 1
ATOM 565 O O . TYR A 1 79 ? -15.609 16.969 8.891 1 98.62 79 TYR A O 1
ATOM 573 N N . GLU A 1 80 ? -13.422 17.469 8.609 1 97.62 80 GLU A N 1
ATOM 574 C CA . GLU A 1 80 ? -13.617 18.125 7.316 1 97.62 80 GLU A CA 1
ATOM 575 C C . GLU A 1 80 ? -13.836 17.094 6.211 1 97.62 80 GLU A C 1
ATOM 577 O O . GLU A 1 80 ? -13.562 15.906 6.395 1 97.62 80 GLU A O 1
ATOM 582 N N . ALA A 1 81 ? -14.375 17.641 5.102 1 97.12 81 ALA A N 1
ATOM 583 C CA . ALA A 1 81 ? -14.398 16.797 3.91 1 97.12 81 ALA A CA 1
ATOM 584 C C . ALA A 1 81 ? -13 16.297 3.559 1 97.12 81 ALA A C 1
ATOM 586 O O . ALA A 1 81 ? -12.023 17.047 3.689 1 97.12 81 ALA A O 1
ATOM 587 N N . SER A 1 82 ? -12.953 15.055 3.105 1 97.75 82 SER A N 1
ATOM 588 C CA . SER A 1 82 ? -11.656 14.539 2.672 1 97.75 82 SER A CA 1
ATOM 589 C C . SER A 1 82 ? -11.117 15.32 1.479 1 97.75 82 SER A C 1
ATOM 591 O O . SER A 1 82 ? -11.891 15.75 0.618 1 97.75 82 SER A O 1
ATOM 593 N N . GLY A 1 83 ? -9.82 15.461 1.475 1 98.06 83 GLY A N 1
ATOM 594 C CA . GLY A 1 83 ? -9.141 16.188 0.416 1 98.06 83 GLY A CA 1
ATOM 595 C C . GLY A 1 83 ? -7.703 15.742 0.209 1 98.06 83 GLY A C 1
ATOM 596 O O . GLY A 1 83 ? -7.316 14.664 0.659 1 98.06 83 GLY A O 1
ATOM 597 N N . IL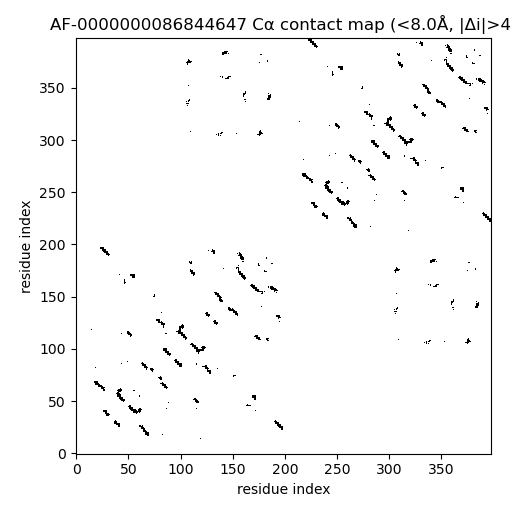E A 1 84 ? -7.051 16.547 -0.578 1 98.06 84 ILE A N 1
ATOM 598 C CA . ILE A 1 84 ? -5.715 16.172 -1.031 1 98.06 84 ILE A CA 1
ATOM 599 C C . ILE A 1 84 ? -4.684 17.125 -0.417 1 98.06 84 ILE A C 1
ATOM 601 O O . ILE A 1 84 ? -4.793 18.344 -0.553 1 98.06 84 ILE A O 1
ATOM 605 N N . LEU A 1 85 ? -3.703 16.516 0.318 1 98.69 85 LEU A N 1
ATOM 606 C CA . LEU A 1 85 ? -2.533 17.297 0.723 1 98.69 85 LEU A CA 1
ATOM 607 C C . LEU A 1 85 ? -1.619 17.562 -0.467 1 98.69 85 LEU A C 1
ATOM 609 O O . LEU A 1 85 ? -1.276 16.641 -1.211 1 98.69 85 LEU A O 1
ATOM 613 N N . VAL A 1 86 ? -1.209 18.844 -0.532 1 98 86 VAL A N 1
ATOM 614 C CA . VAL A 1 86 ? -0.469 19.234 -1.723 1 98 86 VAL A CA 1
ATOM 615 C C . VAL A 1 86 ? 0.798 19.984 -1.315 1 98 86 VAL A C 1
ATOM 617 O O . VAL A 1 86 ? 0.774 20.812 -0.396 1 98 86 VAL A O 1
ATOM 620 N N . TRP A 1 87 ? 1.802 19.672 -2.02 1 98.12 87 TRP A N 1
ATOM 621 C CA . TRP A 1 87 ? 3.037 20.438 -1.986 1 98.12 87 TRP A CA 1
ATOM 622 C C . TRP A 1 87 ? 3.406 20.938 -3.381 1 98.12 87 TRP A C 1
ATOM 624 O O . TRP A 1 87 ? 3.273 20.203 -4.363 1 98.12 87 TRP A O 1
ATOM 634 N N . ASN A 1 88 ? 3.863 22.188 -3.441 1 95.81 88 ASN A N 1
ATOM 635 C CA . ASN A 1 88 ? 4.254 22.781 -4.715 1 95.81 88 ASN A CA 1
ATOM 636 C C . ASN A 1 88 ? 5.766 22.719 -4.922 1 95.81 88 ASN A C 1
ATOM 638 O O . ASN A 1 88 ? 6.516 23.453 -4.266 1 95.81 88 ASN A O 1
ATOM 642 N N . LEU A 1 89 ? 6.184 21.859 -5.852 1 96.06 89 LEU A N 1
ATOM 643 C CA . LEU A 1 89 ? 7.594 21.734 -6.203 1 96.06 89 LEU A CA 1
ATOM 644 C C . LEU A 1 89 ? 8.07 22.953 -6.98 1 96.06 89 LEU A C 1
ATOM 646 O O . LEU A 1 89 ? 7.602 23.203 -8.094 1 96.06 89 LEU A O 1
ATOM 650 N N . PRO A 1 90 ? 9 23.625 -6.438 1 93.81 90 PRO A N 1
ATOM 651 C CA . PRO A 1 90 ? 9.516 24.766 -7.215 1 93.81 90 PRO A CA 1
ATOM 652 C C . PRO A 1 90 ? 10.344 24.312 -8.422 1 93.81 90 PRO A C 1
ATOM 654 O O . PRO A 1 90 ? 11.18 23.422 -8.305 1 93.81 90 PRO A O 1
ATOM 657 N N . ILE A 1 91 ? 10.039 24.906 -9.562 1 91.62 91 ILE A N 1
ATOM 658 C CA . ILE A 1 91 ? 10.797 24.531 -10.758 1 91.62 91 ILE A CA 1
ATOM 659 C C . ILE A 1 91 ? 11.5 25.766 -11.328 1 91.62 91 ILE A C 1
ATOM 661 O O . ILE A 1 91 ? 11.922 25.766 -12.484 1 91.62 91 ILE A O 1
ATOM 665 N N . GLY A 1 92 ? 11.625 26.859 -10.719 1 87.69 92 GLY A N 1
ATOM 666 C CA . GLY A 1 92 ? 12.289 28.094 -11.133 1 87.69 92 GLY A CA 1
ATOM 667 C C . GLY A 1 92 ? 11.32 29.188 -11.508 1 87.69 92 GLY A C 1
ATOM 668 O O . GLY A 1 92 ? 10.156 28.922 -11.836 1 87.69 92 GLY A O 1
ATOM 669 N N . ASP A 1 93 ? 11.82 30.375 -11.531 1 90.94 93 ASP A N 1
ATOM 670 C CA . ASP A 1 93 ? 11.125 31.594 -11.938 1 90.94 93 ASP A CA 1
ATOM 671 C C . ASP A 1 93 ? 9.742 31.672 -11.297 1 90.94 93 ASP A C 1
ATOM 673 O O . ASP A 1 93 ? 8.75 31.938 -11.977 1 90.94 93 ASP A O 1
ATOM 677 N N . ALA A 1 94 ? 9.547 31.25 -10.18 1 89.12 94 ALA A N 1
ATOM 678 C CA . ALA A 1 94 ? 8.328 31.344 -9.375 1 89.12 94 ALA A CA 1
ATOM 679 C C . ALA A 1 94 ? 7.277 30.344 -9.859 1 89.12 94 ALA A C 1
ATOM 681 O O . ALA A 1 94 ? 6.109 30.422 -9.477 1 89.12 94 ALA A O 1
ATOM 682 N N . ALA A 1 95 ? 7.773 29.484 -10.742 1 91.31 95 ALA A N 1
ATOM 683 C CA . ALA A 1 95 ? 6.879 28.422 -11.203 1 91.31 95 ALA A CA 1
ATOM 684 C C . ALA A 1 95 ? 6.992 27.188 -10.328 1 91.31 95 ALA A C 1
ATOM 686 O O . ALA A 1 95 ? 7.977 27.016 -9.609 1 91.31 95 ALA A O 1
ATOM 687 N N . PHE A 1 96 ? 5.875 26.5 -10.211 1 93.62 96 PHE A N 1
ATOM 688 C CA . PHE A 1 96 ? 5.879 25.281 -9.414 1 93.62 96 PHE A CA 1
ATOM 689 C C . PHE A 1 96 ? 5.031 24.203 -10.07 1 93.62 96 PHE A C 1
ATOM 691 O O . PHE A 1 96 ? 4.211 24.5 -10.945 1 93.62 96 PHE A O 1
ATOM 698 N N . VAL A 1 97 ? 5.363 22.984 -9.789 1 94 97 VAL A N 1
ATOM 699 C CA . VAL A 1 97 ? 4.52 21.828 -10.094 1 94 97 VAL A CA 1
ATOM 700 C C . VAL A 1 97 ? 3.787 21.375 -8.836 1 94 97 VAL A C 1
ATOM 702 O O . VAL A 1 97 ? 4.418 21.094 -7.812 1 94 97 VAL A O 1
ATOM 705 N N . SER A 1 98 ? 2.412 21.375 -8.914 1 94.62 98 SER A N 1
ATOM 706 C CA . SER A 1 98 ? 1.602 20.891 -7.797 1 94.62 98 SER A CA 1
ATOM 707 C C . SER A 1 98 ? 1.671 19.375 -7.668 1 94.62 98 SER A C 1
ATOM 709 O O . SER A 1 98 ? 1.364 18.656 -8.617 1 94.62 98 SER A O 1
ATOM 711 N N . GLU A 1 99 ? 2.07 18.922 -6.504 1 97.31 99 GLU A N 1
ATOM 712 C CA . GLU A 1 99 ? 2.227 17.484 -6.289 1 97.31 99 GLU A CA 1
ATOM 713 C C . GLU A 1 99 ? 1.312 16.984 -5.168 1 97.31 99 GLU A C 1
ATOM 715 O O . GLU A 1 99 ? 1.41 17.453 -4.031 1 97.31 99 GLU A O 1
ATOM 720 N N . PRO A 1 100 ? 0.439 16.078 -5.512 1 98 100 PRO A N 1
ATOM 721 C CA . PRO A 1 100 ? -0.382 15.469 -4.461 1 98 100 PRO A CA 1
ATOM 722 C C . PRO A 1 100 ? 0.388 14.453 -3.625 1 98 100 PRO A C 1
ATOM 724 O O . PRO A 1 100 ? 1.356 13.859 -4.105 1 98 100 PRO A O 1
ATOM 727 N N . MET A 1 101 ? -0.091 14.305 -2.404 1 98.69 101 MET A N 1
ATOM 728 C CA . MET A 1 101 ? 0.473 13.266 -1.541 1 98.69 101 MET A CA 1
ATOM 729 C C . MET A 1 101 ? -0.146 11.906 -1.846 1 98.69 101 MET A C 1
ATOM 731 O O . MET A 1 101 ? -1.358 11.805 -2.041 1 98.69 101 MET A O 1
ATOM 735 N N . ASN A 1 102 ? 0.677 10.93 -1.898 1 98 102 ASN A N 1
ATOM 736 C CA . ASN A 1 102 ? 0.25 9.539 -1.941 1 98 102 ASN A CA 1
ATOM 737 C C . ASN A 1 102 ? 1.159 8.648 -1.1 1 98 102 ASN A C 1
ATOM 739 O O . ASN A 1 102 ? 2.283 9.031 -0.774 1 98 102 ASN A O 1
ATOM 743 N N . PHE A 1 103 ? 0.68 7.445 -0.731 1 98.38 103 PHE A N 1
ATOM 744 C CA . PHE A 1 103 ? 1.483 6.512 0.052 1 98.38 103 PHE A CA 1
ATOM 745 C C . PHE A 1 103 ? 2.311 5.613 -0.859 1 98.38 103 PHE A C 1
ATOM 747 O O . PHE A 1 103 ? 1.798 5.086 -1.85 1 98.38 103 PHE A O 1
ATOM 754 N N . TYR A 1 104 ? 3.506 5.555 -0.513 1 97.56 104 TYR A N 1
ATOM 755 C CA . TYR A 1 104 ? 4.336 4.457 -1.001 1 97.56 104 TYR A CA 1
ATOM 756 C C . TYR A 1 104 ? 4.477 3.367 0.054 1 97.56 104 TYR A C 1
ATOM 758 O O . TYR A 1 104 ? 4.781 3.652 1.215 1 97.56 104 TYR A O 1
ATOM 766 N N . SER A 1 105 ? 4.23 2.148 -0.336 1 96.88 105 SER A N 1
ATOM 767 C CA . SER A 1 105 ? 4.395 1.009 0.56 1 96.88 105 SER A CA 1
ATOM 768 C C . SER A 1 105 ? 5.258 -0.074 -0.077 1 96.88 105 SER A C 1
ATOM 770 O O . SER A 1 105 ? 4.965 -0.542 -1.179 1 96.88 105 SER A O 1
ATOM 772 N N . ASP A 1 106 ? 6.352 -0.403 0.607 1 98 106 ASP A N 1
ATOM 773 C CA . ASP A 1 106 ? 7.094 -1.615 0.277 1 98 106 ASP A CA 1
ATOM 774 C C . ASP A 1 106 ? 6.426 -2.85 0.878 1 98 106 ASP A C 1
ATOM 776 O O . ASP A 1 106 ? 6.027 -2.842 2.045 1 98 106 ASP A O 1
ATOM 780 N N . PRO A 1 107 ? 6.297 -3.922 0.102 1 98.56 107 PRO A N 1
ATOM 781 C CA . PRO A 1 107 ? 5.602 -5.098 0.628 1 98.56 107 PRO A CA 1
ATOM 782 C C . PRO A 1 107 ? 6.273 -5.676 1.87 1 98.56 107 PRO A C 1
ATOM 784 O O . PRO A 1 107 ? 5.66 -6.457 2.604 1 98.56 107 PRO A O 1
ATOM 787 N N . SER A 1 108 ? 7.488 -5.34 2.188 1 98.75 108 SER A N 1
ATOM 788 C CA . SER A 1 108 ? 8.258 -5.938 3.271 1 98.75 108 SER A CA 1
ATOM 789 C C . SER A 1 108 ? 8.023 -5.203 4.59 1 98.75 108 SER A C 1
ATOM 791 O O . SER A 1 108 ? 8.633 -5.539 5.609 1 98.75 108 SER A O 1
ATOM 793 N N . THR A 1 109 ? 7.199 -4.219 4.652 1 98.88 109 THR A N 1
ATOM 794 C CA . THR A 1 109 ? 7 -3.412 5.852 1 98.88 109 THR A CA 1
ATOM 795 C C . THR A 1 109 ? 5.539 -2.986 5.98 1 98.88 109 THR A C 1
ATOM 797 O O . THR A 1 109 ? 4.832 -2.871 4.98 1 98.88 109 THR A O 1
ATOM 800 N N . ASN A 1 110 ? 5.094 -2.781 7.238 1 98.94 110 ASN A N 1
ATOM 801 C CA . ASN A 1 110 ? 3.773 -2.201 7.445 1 98.94 110 ASN A CA 1
ATOM 802 C C . ASN A 1 110 ? 3.846 -0.688 7.629 1 98.94 110 ASN A C 1
ATOM 804 O O . ASN A 1 110 ? 2.875 -0.062 8.055 1 98.94 110 ASN A O 1
ATOM 808 N N . VAL A 1 111 ? 5.004 -0.108 7.301 1 98.94 111 VAL A N 1
ATOM 809 C CA . VAL A 1 111 ? 5.195 1.336 7.379 1 98.94 111 VAL A CA 1
ATOM 810 C C . VAL A 1 111 ? 5.133 1.942 5.977 1 98.94 111 VAL A C 1
ATOM 812 O O . VAL A 1 111 ? 5.977 1.644 5.129 1 98.94 111 VAL A O 1
ATOM 815 N N . ALA A 1 112 ? 4.145 2.783 5.734 1 98.94 112 ALA A N 1
ATOM 816 C CA . ALA A 1 112 ? 4.004 3.488 4.461 1 98.94 112 ALA A CA 1
ATOM 817 C C . ALA A 1 112 ? 4.598 4.891 4.543 1 98.94 112 ALA A C 1
ATOM 819 O O . ALA A 1 112 ? 4.59 5.512 5.609 1 98.94 112 ALA A O 1
ATOM 820 N N . LEU A 1 113 ? 5.082 5.312 3.41 1 98.81 113 LEU A N 1
ATOM 821 C CA . LEU A 1 113 ? 5.672 6.645 3.326 1 98.81 113 LEU A CA 1
ATOM 822 C C . LEU A 1 113 ? 4.777 7.586 2.527 1 98.81 113 LEU A C 1
ATOM 824 O O . LEU A 1 113 ? 4.5 7.336 1.352 1 98.81 113 LEU A O 1
ATOM 828 N N . PRO A 1 114 ? 4.293 8.641 3.186 1 98.81 114 PRO A N 1
ATOM 829 C CA . PRO A 1 114 ? 3.715 9.703 2.359 1 98.81 114 PRO A CA 1
ATOM 830 C C . PRO A 1 114 ? 4.742 10.367 1.445 1 98.81 114 PRO A C 1
ATOM 832 O O . PRO A 1 114 ? 5.773 10.852 1.92 1 98.81 114 PRO A O 1
ATOM 835 N N . LEU A 1 115 ? 4.477 10.383 0.191 1 98.75 115 LEU A N 1
ATOM 836 C CA . LEU A 1 115 ? 5.336 11.016 -0.806 1 98.75 115 LEU A CA 1
ATOM 837 C C . LEU A 1 115 ? 4.547 12.008 -1.655 1 98.75 115 LEU A C 1
ATOM 839 O O . LEU A 1 115 ? 3.348 11.828 -1.871 1 98.75 115 LEU A O 1
ATOM 843 N N . PHE A 1 116 ? 5.266 13.031 -2.025 1 98.44 116 PHE A N 1
ATOM 844 C CA . PHE A 1 116 ? 4.758 13.93 -3.061 1 98.44 116 PHE A CA 1
ATOM 845 C C . PHE A 1 116 ? 5.379 13.594 -4.414 1 98.44 116 PHE A C 1
ATOM 847 O O . PHE A 1 116 ? 6.602 13.523 -4.539 1 98.44 116 PHE A O 1
ATOM 854 N N . GLU A 1 117 ? 4.551 13.305 -5.367 1 96.44 117 GLU A N 1
ATOM 855 C CA . GLU A 1 117 ? 4.953 13.031 -6.742 1 96.44 117 GLU A CA 1
ATOM 856 C C . GLU A 1 117 ? 3.906 13.531 -7.734 1 96.44 117 GLU A C 1
ATOM 858 O O . GLU A 1 117 ? 2.715 13.562 -7.422 1 96.44 117 GLU A O 1
ATOM 863 N N . PRO A 1 118 ? 4.453 13.922 -8.898 1 91.81 118 PRO A N 1
ATOM 864 C CA . PRO A 1 118 ? 3.438 14.188 -9.922 1 91.81 118 PRO A CA 1
ATOM 865 C C . PRO A 1 118 ? 2.602 12.953 -10.258 1 91.81 118 PRO A C 1
ATOM 867 O O . PRO A 1 118 ? 3.125 11.836 -10.281 1 91.81 118 PRO A O 1
ATOM 870 N N . GLY A 1 119 ? 1.322 13.172 -10.477 1 83.31 119 GLY A N 1
ATOM 871 C CA . GLY A 1 119 ? 0.527 12.016 -10.875 1 83.31 119 GLY A CA 1
ATOM 872 C C . GLY A 1 119 ? -0.889 12.055 -10.328 1 83.31 119 GLY A C 1
ATOM 873 O O . GLY A 1 119 ? -1.338 13.086 -9.828 1 83.31 119 GLY A O 1
ATOM 874 N N . TYR A 1 120 ? -1.508 10.773 -10.477 1 79.81 120 TYR A N 1
ATOM 875 C CA . TYR A 1 120 ? -2.936 10.719 -10.18 1 79.81 120 TYR A CA 1
ATOM 876 C C . TYR A 1 120 ? -3.207 9.859 -8.953 1 79.81 120 TYR A C 1
ATOM 878 O O . TYR A 1 120 ? -4.34 9.797 -8.461 1 79.81 120 TYR A O 1
ATOM 886 N N . SER A 1 121 ? -2.203 9.219 -8.484 1 87.81 121 SER A N 1
ATOM 887 C CA . SER A 1 121 ? -2.414 8.445 -7.266 1 87.81 121 SER A CA 1
ATOM 888 C C . SER A 1 121 ? -2.457 9.352 -6.039 1 87.81 121 SER A C 1
ATOM 890 O O . SER A 1 121 ? -1.582 10.195 -5.855 1 87.81 121 SER A O 1
ATOM 892 N N . ILE A 1 122 ? -3.539 9.156 -5.277 1 95.62 122 ILE A N 1
ATOM 893 C CA . ILE A 1 122 ? -3.803 10.086 -4.184 1 95.62 122 ILE A CA 1
ATOM 894 C C . ILE A 1 122 ? -4.191 9.305 -2.93 1 95.62 122 ILE A C 1
ATOM 896 O O . ILE A 1 122 ? -4.961 8.344 -3.002 1 95.62 122 ILE A O 1
ATOM 900 N N . GLN A 1 123 ? -3.57 9.719 -1.856 1 98 123 GLN A N 1
ATOM 901 C CA . GLN A 1 123 ? -4.121 9.352 -0.555 1 98 123 GLN A CA 1
ATOM 902 C C . GLN A 1 123 ? -4.902 10.516 0.054 1 98 123 GLN A C 1
ATOM 904 O O . GLN A 1 123 ? -4.316 11.531 0.432 1 98 123 GLN A O 1
ATOM 909 N N . TYR A 1 124 ? -6.18 10.328 0.207 1 98.12 124 TYR A N 1
ATOM 910 C CA . TYR A 1 124 ? -7.008 11.375 0.796 1 98.12 124 TYR A CA 1
ATOM 911 C C . TYR A 1 124 ? -6.773 11.477 2.297 1 98.12 124 TYR A C 1
ATOM 913 O O . TYR A 1 124 ? -6.617 10.461 2.98 1 98.12 124 TYR A O 1
ATOM 921 N N . ILE A 1 125 ? -6.789 12.688 2.775 1 98.88 125 ILE A N 1
ATOM 922 C CA . ILE A 1 125 ? -6.727 12.961 4.207 1 98.88 125 ILE A CA 1
ATOM 923 C C . ILE A 1 125 ? -7.859 13.914 4.602 1 98.88 125 ILE A C 1
ATOM 925 O O . ILE A 1 125 ? -8.609 14.383 3.744 1 98.88 125 ILE A O 1
ATOM 929 N N . THR A 1 126 ? -8.008 14.102 5.895 1 98.81 126 THR A N 1
ATOM 930 C CA . THR A 1 126 ? -8.93 15.078 6.457 1 98.81 126 THR A CA 1
ATOM 931 C C . THR A 1 126 ? -8.352 15.688 7.734 1 98.81 126 THR A C 1
ATOM 933 O O . THR A 1 126 ? -7.254 15.328 8.156 1 98.81 126 THR A O 1
ATOM 936 N N . PHE A 1 127 ? -9 16.688 8.242 1 98.81 127 PHE A N 1
ATOM 937 C CA . PHE A 1 127 ? -8.625 17.328 9.492 1 98.81 127 PHE A CA 1
ATOM 938 C C . PHE A 1 127 ? -9.781 17.297 10.484 1 98.81 127 PHE A C 1
ATOM 940 O O . PHE A 1 127 ? -10.945 17.469 10.094 1 98.81 127 PHE A O 1
ATOM 947 N N . ASP A 1 128 ? -9.453 17.062 11.75 1 98.69 128 ASP A N 1
ATOM 948 C CA . ASP A 1 128 ? -10.492 17.188 12.766 1 98.69 128 ASP A CA 1
ATOM 949 C C . ASP A 1 128 ? -10.602 18.625 13.273 1 98.69 128 ASP A C 1
ATOM 951 O O . ASP A 1 128 ? -9.969 19.531 12.727 1 98.69 128 ASP A O 1
ATOM 955 N N . LYS A 1 129 ? -11.383 18.875 14.273 1 97.56 129 LYS A N 1
ATOM 956 C CA . LYS A 1 129 ? -11.688 20.219 14.766 1 97.56 129 LYS A CA 1
ATOM 957 C C . LYS A 1 129 ? -10.438 20.891 15.344 1 97.56 129 LYS A C 1
ATOM 959 O O . LYS A 1 129 ? -10.359 22.109 15.398 1 97.56 129 LYS A O 1
ATOM 964 N N . LYS A 1 130 ? -9.508 20.062 15.758 1 97.69 130 LYS A N 1
ATOM 965 C CA . LYS A 1 130 ? -8.273 20.609 16.328 1 97.69 130 LYS A CA 1
ATOM 966 C C . LYS A 1 130 ? -7.199 20.781 15.266 1 97.69 130 LYS A C 1
ATOM 968 O O . LYS A 1 130 ? -6.055 21.125 15.578 1 97.69 130 LYS A O 1
ATOM 973 N N . GLY A 1 131 ? -7.5 20.469 14.023 1 98.56 131 GLY A N 1
ATOM 974 C CA . GLY A 1 131 ? -6.547 20.578 12.938 1 98.56 131 GLY A CA 1
ATOM 975 C C . GLY A 1 131 ? -5.637 19.375 12.812 1 98.56 131 GLY A C 1
ATOM 976 O O . GLY A 1 131 ? -4.613 19.438 12.125 1 98.56 131 GLY A O 1
ATOM 977 N N . GLN A 1 132 ? -6.02 18.297 13.461 1 98.81 132 GLN A N 1
ATOM 978 C CA . GLN A 1 132 ? -5.195 17.094 13.367 1 98.81 132 GLN A CA 1
ATOM 979 C C . GLN A 1 132 ? -5.523 16.297 12.109 1 98.81 132 GLN A C 1
ATOM 981 O O . GLN A 1 132 ? -6.695 16.125 11.766 1 98.81 132 GLN A O 1
ATOM 986 N N . VAL A 1 133 ? -4.461 15.797 11.492 1 98.94 133 VAL A N 1
ATOM 987 C CA . VAL A 1 133 ? -4.586 15.055 10.25 1 98.94 133 VAL A CA 1
ATOM 988 C C . VAL A 1 133 ? -5.078 13.633 10.539 1 98.94 133 VAL A C 1
ATOM 990 O O . VAL A 1 133 ? -4.559 12.969 11.438 1 98.94 133 VAL A O 1
ATOM 993 N N . ALA A 1 134 ? -6.066 13.219 9.797 1 98.94 134 ALA A N 1
ATOM 994 C CA . ALA A 1 134 ? -6.586 11.852 9.875 1 98.94 134 ALA A CA 1
ATOM 995 C C . ALA A 1 134 ? -6.871 11.289 8.492 1 98.94 134 ALA A C 1
ATOM 997 O O . ALA A 1 134 ? -6.871 12.031 7.5 1 98.94 134 ALA A O 1
ATOM 998 N N . ILE A 1 135 ? -7.012 10.039 8.422 1 98.88 135 ILE A N 1
ATOM 999 C CA . ILE A 1 135 ? -7.527 9.344 7.246 1 98.88 135 ILE A CA 1
ATOM 1000 C C . ILE A 1 135 ? -8.828 8.625 7.602 1 98.88 135 ILE A C 1
ATOM 1002 O O . ILE A 1 135 ? -8.906 7.93 8.617 1 98.88 135 ILE A O 1
ATOM 1006 N N . LEU A 1 136 ? -9.836 8.875 6.805 1 98.69 136 LEU A N 1
ATOM 1007 C CA . LEU A 1 136 ? -11.094 8.164 6.992 1 98.69 136 LEU A CA 1
ATOM 1008 C C . LEU A 1 136 ? -11.109 6.852 6.219 1 98.69 136 LEU A C 1
ATOM 1010 O O . LEU A 1 136 ? -10.625 6.789 5.086 1 98.69 136 LEU A O 1
ATOM 1014 N N . SER A 1 137 ? -11.57 5.828 6.82 1 98.31 137 SER A N 1
ATOM 1015 C CA . SER A 1 137 ? -11.758 4.547 6.156 1 98.31 137 SER A CA 1
ATOM 1016 C C . SER A 1 137 ? -13.078 3.896 6.57 1 98.31 137 SER A C 1
ATOM 1018 O O . SER A 1 137 ? -13.469 3.969 7.734 1 98.31 137 SER A O 1
ATOM 1020 N N . PHE A 1 138 ? -13.727 3.258 5.59 1 97.75 138 PHE A N 1
ATOM 1021 C CA . PHE A 1 138 ? -14.953 2.506 5.859 1 97.75 138 PHE A CA 1
ATOM 1022 C C . PHE A 1 138 ? -14.633 1.037 6.117 1 97.75 138 PHE A C 1
ATOM 1024 O O . PHE A 1 138 ? -15.477 0.298 6.637 1 97.75 138 PHE A O 1
ATOM 1031 N N . LEU A 1 139 ? -13.461 0.654 5.785 1 98.31 139 LEU A N 1
ATOM 1032 C CA . LEU A 1 139 ? -13.125 -0.762 5.883 1 98.31 139 LEU A CA 1
ATOM 1033 C C . LEU A 1 139 ? -12.82 -1.152 7.324 1 98.31 139 LEU A C 1
ATOM 1035 O O . LEU A 1 139 ? -12.031 -0.485 7.996 1 98.31 139 LEU A O 1
ATOM 1039 N N . ASP A 1 140 ? -13.492 -2.189 7.805 1 98.19 140 ASP A N 1
ATOM 1040 C CA . ASP A 1 140 ? -13.117 -2.902 9.023 1 98.19 140 ASP A CA 1
ATOM 1041 C C . ASP A 1 140 ? -12.922 -4.391 8.75 1 98.19 140 ASP A C 1
ATOM 1043 O O . ASP A 1 140 ? -13.891 -5.152 8.703 1 98.19 140 ASP A O 1
ATOM 1047 N N . ASP A 1 141 ? -11.664 -4.766 8.586 1 98.44 141 ASP A N 1
ATOM 1048 C CA . ASP A 1 141 ? -11.422 -6.176 8.289 1 98.44 141 ASP A CA 1
ATOM 1049 C C . ASP A 1 141 ? -10.891 -6.91 9.523 1 98.44 141 ASP A C 1
ATOM 1051 O O . ASP A 1 141 ? -10.359 -8.016 9.406 1 98.44 141 ASP A O 1
ATOM 1055 N N . THR A 1 142 ? -11.016 -6.254 10.695 1 98.25 142 THR A N 1
ATOM 1056 C CA . THR A 1 142 ? -10.641 -6.918 11.938 1 98.25 142 THR A CA 1
ATOM 1057 C C . THR A 1 142 ? -11.727 -7.895 12.375 1 98.25 142 THR A C 1
ATOM 1059 O O . THR A 1 142 ? -11.594 -8.562 13.398 1 98.25 142 THR A O 1
ATOM 1062 N N . ARG A 1 143 ? -12.703 -8.008 11.547 1 96.56 143 ARG A N 1
ATOM 1063 C CA . ARG A 1 143 ? -13.836 -8.898 11.789 1 96.56 143 ARG A CA 1
ATOM 1064 C C . ARG A 1 143 ? -13.977 -9.914 10.664 1 96.56 143 ARG A C 1
ATOM 1066 O O . ARG A 1 143 ? -13.445 -9.719 9.57 1 96.56 143 ARG A O 1
ATOM 1073 N N . ASP A 1 144 ? -14.703 -11.016 10.992 1 97.56 144 ASP A N 1
ATOM 1074 C CA . ASP A 1 144 ? -15.031 -12.039 10 1 97.56 144 ASP A CA 1
ATOM 1075 C C . ASP A 1 144 ? -16.547 -12.227 9.883 1 97.56 144 ASP A C 1
ATOM 1077 O O . ASP A 1 144 ? -17.188 -12.742 10.797 1 97.56 144 ASP A O 1
ATOM 1081 N N . PRO A 1 145 ? -17.172 -11.828 8.789 1 97.25 145 PRO A N 1
ATOM 1082 C CA . PRO A 1 145 ? -16.547 -11.227 7.609 1 97.25 145 PRO A CA 1
ATOM 1083 C C . PRO A 1 145 ? -16.219 -9.742 7.805 1 97.25 145 PRO A C 1
ATOM 1085 O O . PRO A 1 145 ? -16.781 -9.102 8.703 1 97.25 145 PRO A O 1
ATOM 1088 N N . PRO A 1 146 ? -15.258 -9.227 6.91 1 98.31 146 PRO A N 1
ATOM 1089 C CA . PRO A 1 146 ? -15.031 -7.781 6.93 1 98.31 146 PRO A CA 1
ATOM 1090 C C . PRO A 1 146 ? -16.297 -6.977 6.691 1 98.31 146 PRO A C 1
ATOM 1092 O O . PRO A 1 146 ? -17.219 -7.441 6.004 1 98.31 146 PRO A O 1
ATOM 1095 N N . THR A 1 147 ? -16.297 -5.777 7.27 1 96.81 147 THR A N 1
ATOM 1096 C CA . THR A 1 147 ? -17.422 -4.875 7.074 1 96.81 147 THR A CA 1
ATOM 1097 C C . THR A 1 147 ? -16.953 -3.527 6.535 1 96.81 147 THR A C 1
ATOM 1099 O O . THR A 1 147 ? -15.75 -3.23 6.555 1 96.81 147 THR A O 1
ATOM 1102 N N . SER A 1 148 ? -17.891 -2.824 6.008 1 95.75 148 SER A N 1
ATOM 1103 C CA . SER A 1 148 ? -17.625 -1.49 5.484 1 95.75 148 SER A CA 1
ATOM 1104 C C . SER A 1 148 ? -18.734 -0.518 5.84 1 95.75 148 SER A C 1
ATOM 1106 O O . SER A 1 148 ? -18.938 0.486 5.152 1 95.75 148 SER A O 1
ATOM 1108 N N . ASN A 1 149 ? -19.375 -0.689 6.895 1 92.12 149 ASN A N 1
ATOM 1109 C CA . ASN A 1 149 ? -20.625 0.007 7.184 1 92.12 149 ASN A CA 1
ATOM 1110 C C . ASN A 1 149 ? -20.375 1.278 7.992 1 92.12 149 ASN A C 1
ATOM 1112 O O . ASN A 1 149 ? -21.219 2.182 8 1 92.12 149 ASN A O 1
ATOM 1116 N N . THR A 1 150 ? -19.328 1.273 8.703 1 95.75 150 THR A N 1
ATOM 1117 C CA . THR A 1 150 ? -19.062 2.41 9.578 1 95.75 150 THR A CA 1
ATOM 1118 C C . THR A 1 150 ? -17.719 3.051 9.25 1 95.75 150 THR A C 1
ATOM 1120 O O . THR A 1 150 ? -16.703 2.359 9.156 1 95.75 150 THR A O 1
ATOM 1123 N N . VAL A 1 151 ? -17.812 4.387 9.117 1 97.69 151 VAL A N 1
ATOM 1124 C CA . VAL A 1 151 ? -16.578 5.125 8.852 1 97.69 151 VAL A CA 1
ATOM 1125 C C . VAL A 1 151 ? -15.797 5.312 10.148 1 97.69 151 VAL A C 1
ATOM 1127 O O . VAL A 1 151 ? -16.375 5.559 11.203 1 97.69 151 VAL A O 1
ATOM 1130 N N . LYS A 1 152 ? -14.484 5.195 10.07 1 97.75 152 LYS A N 1
ATOM 1131 C CA . LYS A 1 152 ? -13.586 5.484 11.18 1 97.75 152 LYS A CA 1
ATOM 1132 C C . LYS A 1 152 ? -12.484 6.453 10.758 1 97.75 152 LYS A C 1
ATOM 1134 O O . LYS A 1 152 ? -12.062 6.453 9.602 1 97.75 152 LYS A O 1
ATOM 1139 N N . ALA A 1 153 ? -12.125 7.285 11.688 1 98.69 153 ALA A N 1
ATOM 1140 C CA . ALA A 1 153 ? -10.953 8.141 11.508 1 98.69 153 ALA A CA 1
ATOM 1141 C C . ALA A 1 153 ? -9.711 7.5 12.133 1 98.69 153 ALA A C 1
ATOM 1143 O O . ALA A 1 153 ? -9.719 7.121 13.305 1 98.69 153 ALA A O 1
ATOM 1144 N N . LEU A 1 154 ? -8.68 7.367 11.312 1 98.81 154 LEU A N 1
ATOM 1145 C CA . LEU A 1 154 ? -7.414 6.805 11.781 1 98.81 154 LEU A CA 1
ATOM 1146 C C . LEU A 1 154 ? -6.328 7.871 11.82 1 98.81 154 LEU A C 1
ATOM 1148 O O . LEU A 1 154 ? -6.285 8.758 10.969 1 98.81 154 LEU A O 1
ATOM 1152 N N . LYS A 1 155 ? -5.531 7.742 12.773 1 98.69 155 LYS A N 1
ATOM 1153 C CA . LYS A 1 155 ? -4.379 8.625 12.945 1 98.69 155 LYS A CA 1
ATOM 1154 C C . LYS A 1 155 ? -3.111 7.824 13.219 1 98.69 155 LYS A C 1
ATOM 1156 O O . LYS A 1 155 ? -2.395 8.102 14.188 1 98.69 155 LYS A O 1
ATOM 1161 N N . ASN A 1 156 ? -2.846 6.93 12.297 1 98.88 156 ASN A N 1
ATOM 1162 C CA . ASN A 1 156 ? -1.689 6.051 12.43 1 98.88 156 ASN A CA 1
ATOM 1163 C C . ASN A 1 156 ? -0.408 6.73 11.961 1 98.88 156 ASN A C 1
ATOM 1165 O O . ASN A 1 156 ? 0.35 6.164 11.172 1 98.88 156 ASN A O 1
ATOM 1169 N N . TRP A 1 157 ? -0.237 7.926 12.492 1 98.94 157 TRP A N 1
ATOM 1170 C CA . TRP A 1 157 ? 0.933 8.719 12.117 1 98.94 157 TRP A CA 1
ATOM 1171 C C . TRP A 1 157 ? 2.1 8.438 13.062 1 98.94 157 TRP A C 1
ATOM 1173 O O . TRP A 1 157 ? 1.918 8.344 14.273 1 98.94 157 TRP A O 1
ATOM 1183 N N . TYR A 1 158 ? 3.26 8.336 12.492 1 98.94 158 TYR A N 1
ATOM 1184 C CA . TYR A 1 158 ? 4.52 8.148 13.195 1 98.94 158 TYR A CA 1
ATOM 1185 C C . TYR A 1 158 ? 5.633 8.969 12.555 1 98.94 158 TYR A C 1
ATOM 1187 O O . TYR A 1 158 ? 5.527 9.367 11.398 1 98.94 158 TYR A O 1
ATOM 1195 N N . VAL A 1 159 ? 6.543 9.234 13.32 1 98.94 159 VAL A N 1
ATOM 1196 C CA . VAL A 1 159 ? 7.844 9.625 12.789 1 98.94 159 VAL A CA 1
ATOM 1197 C C . VAL A 1 159 ? 8.805 8.438 12.859 1 98.94 159 VAL A C 1
ATOM 1199 O O . VAL A 1 159 ? 8.969 7.824 13.914 1 98.94 159 VAL A O 1
ATOM 1202 N N . CYS A 1 160 ? 9.438 8.109 11.758 1 98.88 160 CYS A N 1
ATOM 1203 C CA . CYS A 1 160 ? 10.344 6.969 11.672 1 98.88 160 CYS A CA 1
ATOM 1204 C C . CYS A 1 160 ? 11.617 7.34 10.922 1 98.88 160 CYS A C 1
ATOM 1206 O O . CYS A 1 160 ? 11.609 8.234 10.07 1 98.88 160 CYS A O 1
ATOM 1208 N N . LYS A 1 161 ? 12.672 6.656 11.289 1 98.88 161 LYS A N 1
ATOM 1209 C CA . LYS A 1 161 ? 13.781 6.582 10.352 1 98.88 161 LYS A CA 1
ATOM 1210 C C . LYS A 1 161 ? 13.461 5.664 9.172 1 98.88 161 LYS A C 1
ATOM 1212 O O . LYS A 1 161 ? 13.102 4.5 9.375 1 98.88 161 LYS A O 1
ATOM 1217 N N . THR A 1 162 ? 13.625 6.25 8 1 98.69 162 THR A N 1
ATOM 1218 C CA . THR A 1 162 ? 13.188 5.477 6.848 1 98.69 162 THR A CA 1
ATOM 1219 C C . THR A 1 162 ? 14.266 5.441 5.773 1 98.69 162 THR A C 1
ATOM 1221 O O . THR A 1 162 ? 15.227 6.215 5.824 1 98.69 162 THR A O 1
ATOM 1224 N N . TYR A 1 163 ? 14.188 4.477 4.914 1 98.19 163 TYR A N 1
ATOM 1225 C CA . TYR A 1 163 ? 14.977 4.316 3.697 1 98.19 163 TYR A CA 1
ATOM 1226 C C . TYR A 1 163 ? 14.07 4.219 2.473 1 98.19 163 TYR A C 1
ATOM 1228 O O . TYR A 1 163 ? 13.188 3.363 2.416 1 98.19 163 TYR A O 1
ATOM 1236 N N . TYR A 1 164 ? 14.289 5.117 1.543 1 97.81 164 TYR A N 1
ATOM 1237 C CA . TYR A 1 164 ? 13.578 5.094 0.273 1 97.81 164 TYR A CA 1
ATOM 1238 C C . TYR A 1 164 ? 14.523 5.352 -0.892 1 97.81 164 TYR A C 1
ATOM 1240 O O . TYR A 1 164 ? 14.938 6.492 -1.123 1 97.81 164 TYR A O 1
ATOM 1248 N N . THR A 1 165 ? 14.828 4.301 -1.659 1 95 165 THR A N 1
ATOM 1249 C CA . THR A 1 165 ? 15.633 4.336 -2.877 1 95 165 THR A CA 1
ATOM 1250 C C . THR A 1 165 ? 16.906 5.16 -2.666 1 95 165 THR A C 1
ATOM 1252 O O . THR A 1 165 ? 17.203 6.062 -3.449 1 95 165 THR A O 1
ATOM 1255 N N . GLY A 1 166 ? 17.547 4.918 -1.592 1 95.44 166 GLY A N 1
ATOM 1256 C CA . GLY A 1 166 ? 18.828 5.535 -1.353 1 95.44 166 GLY A CA 1
ATO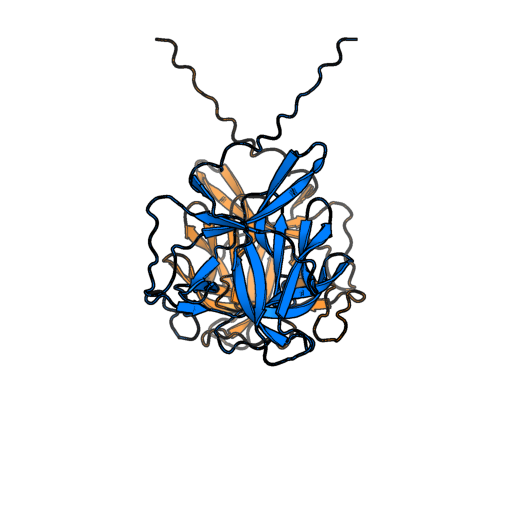M 1257 C C . GLY A 1 166 ? 18.766 6.715 -0.402 1 95.44 166 GLY A C 1
ATOM 1258 O O . GLY A 1 166 ? 19.797 7.227 0.04 1 95.44 166 GLY A O 1
ATOM 1259 N N . TYR A 1 167 ? 17.672 7.168 -0.05 1 97.69 167 TYR A N 1
ATOM 1260 C CA . TYR A 1 167 ? 17.5 8.312 0.84 1 97.69 167 TYR A CA 1
ATOM 1261 C C . TYR A 1 167 ? 17.125 7.863 2.244 1 97.69 167 TYR A C 1
ATOM 1263 O O . TYR A 1 167 ? 16.219 7.047 2.414 1 97.69 167 TYR A O 1
ATOM 1271 N N . ARG A 1 168 ? 17.875 8.398 3.236 1 97.69 168 ARG A N 1
ATOM 1272 C CA . ARG A 1 168 ? 17.625 8.133 4.648 1 97.69 168 ARG A CA 1
ATOM 1273 C C . ARG A 1 168 ? 17.234 9.406 5.387 1 97.69 168 ARG A C 1
ATOM 1275 O O . ARG A 1 168 ? 17.953 10.398 5.352 1 97.69 168 ARG A O 1
ATOM 1282 N N . TYR A 1 169 ? 16.031 9.391 5.992 1 98.62 169 TYR A N 1
ATOM 1283 C CA . TYR A 1 169 ? 15.516 10.539 6.727 1 98.62 169 TYR A CA 1
ATOM 1284 C C . TYR A 1 169 ? 14.742 10.094 7.961 1 98.62 169 TYR A C 1
ATOM 1286 O O . TYR A 1 169 ? 14.461 8.898 8.133 1 98.62 169 TYR A O 1
ATOM 1294 N N . ARG A 1 170 ? 14.516 11.016 8.859 1 98.69 170 ARG A N 1
ATOM 1295 C CA . ARG A 1 170 ? 13.375 10.922 9.766 1 98.69 170 ARG A CA 1
ATOM 1296 C C . ARG A 1 170 ? 12.125 11.516 9.125 1 98.69 170 ARG A C 1
ATOM 1298 O O . ARG A 1 170 ? 12.055 12.727 8.883 1 98.69 170 ARG A O 1
ATOM 1305 N N . THR A 1 171 ? 11.211 10.664 8.852 1 98.94 171 THR A N 1
ATOM 1306 C CA . THR A 1 171 ? 10.078 11.094 8.039 1 98.94 171 THR A CA 1
ATOM 1307 C C . THR A 1 171 ? 8.766 10.875 8.781 1 98.94 171 THR A C 1
ATOM 1309 O O . THR A 1 171 ? 8.695 10.055 9.695 1 98.94 171 THR A O 1
ATOM 1312 N N . LEU A 1 172 ? 7.719 11.672 8.352 1 98.94 172 LEU A N 1
ATOM 1313 C CA . LEU A 1 172 ? 6.348 11.242 8.617 1 98.94 172 LEU A CA 1
ATOM 1314 C C . LEU A 1 172 ? 6.062 9.906 7.945 1 98.94 172 LEU A C 1
ATOM 1316 O O . LEU A 1 172 ? 6.445 9.688 6.793 1 98.94 172 LEU A O 1
ATOM 1320 N N . SER A 1 173 ? 5.441 9.047 8.672 1 98.94 173 SER A N 1
ATOM 1321 C CA . SER A 1 173 ? 5.098 7.711 8.203 1 98.94 173 SER A CA 1
ATOM 1322 C C . SER A 1 173 ? 3.709 7.301 8.68 1 98.94 173 SER A C 1
ATOM 1324 O O . SER A 1 173 ? 3.17 7.887 9.625 1 98.94 173 SER A O 1
ATOM 1326 N N . TRP A 1 174 ? 3.146 6.41 7.957 1 99 174 TRP A N 1
ATOM 1327 C CA . TRP A 1 174 ? 1.866 5.805 8.312 1 99 174 TRP A CA 1
ATOM 1328 C C . TRP A 1 174 ? 2.025 4.312 8.586 1 99 174 TRP A C 1
ATOM 1330 O O . TRP A 1 174 ? 2.619 3.588 7.785 1 99 174 TRP A O 1
ATOM 1340 N N . VAL A 1 175 ? 1.557 3.865 9.695 1 98.94 175 VAL A N 1
ATOM 1341 C CA . VAL A 1 175 ? 1.563 2.432 9.969 1 98.94 175 VAL A CA 1
ATOM 1342 C C . VAL A 1 175 ? 0.255 1.808 9.484 1 98.94 175 VAL A C 1
ATOM 1344 O O . VAL A 1 175 ? -0.82 2.141 9.992 1 98.94 175 VAL A O 1
ATOM 1347 N N . MET A 1 176 ? 0.377 0.923 8.531 1 98.88 176 MET A N 1
ATOM 1348 C CA . MET A 1 176 ? -0.789 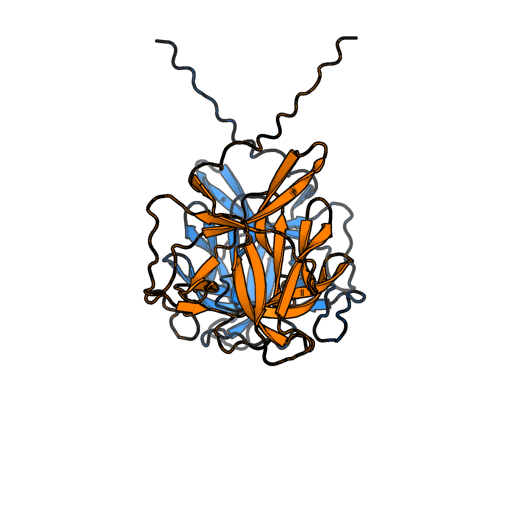0.254 7.961 1 98.88 176 MET A CA 1
ATOM 1349 C C . MET A 1 176 ? -1.472 -0.627 9 1 98.88 176 MET A C 1
ATOM 1351 O O . MET A 1 176 ? -0.812 -1.409 9.688 1 98.88 176 MET A O 1
ATOM 1355 N N . GLY A 1 177 ? -2.777 -0.489 9.086 1 98.75 177 GLY A N 1
ATOM 1356 C CA . GLY A 1 177 ? -3.535 -1.267 10.055 1 98.75 177 GLY A CA 1
ATOM 1357 C C . GLY A 1 177 ? -4.551 -0.441 10.812 1 98.75 177 GLY A C 1
ATOM 1358 O O . GLY A 1 177 ? -4.777 0.729 10.5 1 98.75 177 GLY A O 1
ATOM 1359 N N . ASN A 1 178 ? -5.191 -1.12 11.719 1 97.62 178 ASN A N 1
ATOM 1360 C CA . ASN A 1 178 ? -6.129 -0.417 12.586 1 97.62 178 ASN A CA 1
ATOM 1361 C C . ASN A 1 178 ? -5.398 0.47 13.594 1 97.62 178 ASN A C 1
ATOM 1363 O O . ASN A 1 178 ? -4.172 0.574 13.562 1 97.62 178 ASN A O 1
ATOM 1367 N N . GLY A 1 179 ? -6.184 1.141 14.406 1 96.69 179 GLY A N 1
ATOM 1368 C CA . GLY A 1 179 ? -5.617 2.125 15.32 1 96.69 179 GLY A CA 1
ATOM 1369 C C . GLY A 1 179 ? -4.641 1.526 16.312 1 96.69 179 GLY A C 1
ATOM 1370 O O . GLY A 1 179 ? -3.875 2.252 16.953 1 96.69 179 GLY A O 1
ATOM 1371 N N . SER A 1 180 ? -4.559 0.178 16.406 1 96.88 180 SER A N 1
ATOM 1372 C CA . SER A 1 180 ? -3.678 -0.479 17.359 1 96.88 180 SER A CA 1
ATOM 1373 C C . SER A 1 180 ? -2.453 -1.07 16.672 1 96.88 180 SER A C 1
ATOM 1375 O O . SER A 1 180 ? -1.61 -1.694 17.312 1 96.88 180 SER A O 1
ATOM 1377 N N . ALA A 1 181 ? -2.379 -0.879 15.422 1 98.12 181 ALA A N 1
ATOM 1378 C CA . ALA A 1 181 ? -1.254 -1.424 14.664 1 98.12 181 ALA A CA 1
ATOM 1379 C C . ALA A 1 181 ? 0.073 -0.886 15.188 1 98.12 181 ALA A C 1
ATOM 1381 O O . ALA A 1 181 ? 0.183 0.296 15.523 1 98.12 181 ALA A O 1
ATOM 1382 N N . LYS A 1 182 ? 1.077 -1.789 15.258 1 98.38 182 LYS A N 1
ATOM 1383 C CA . LYS A 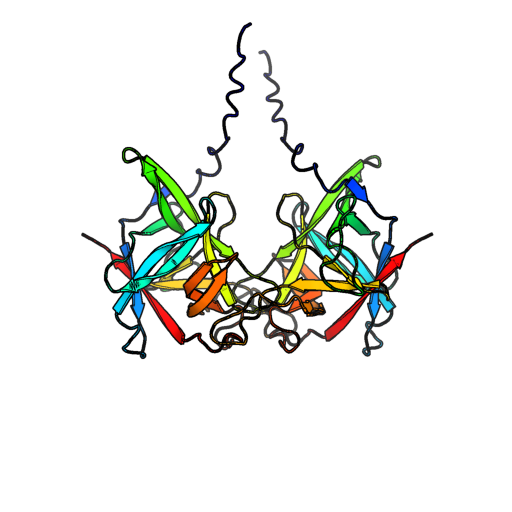1 182 ? 2.426 -1.414 15.68 1 98.38 182 LYS A CA 1
ATOM 1384 C C . LYS A 1 182 ? 3.406 -1.505 14.508 1 98.38 182 LYS A C 1
ATOM 1386 O O . LYS A 1 182 ? 3.367 -2.461 13.734 1 98.38 182 LYS A O 1
ATOM 1391 N N . PRO A 1 183 ? 4.203 -0.481 14.383 1 98.81 183 PRO A N 1
ATOM 1392 C CA . PRO A 1 183 ? 5.207 -0.551 13.32 1 98.81 183 PRO A CA 1
ATOM 1393 C C . PRO A 1 183 ? 6.258 -1.632 13.57 1 98.81 183 PRO A C 1
ATOM 1395 O O . PRO A 1 183 ? 6.664 -1.847 14.711 1 98.81 183 PRO A O 1
ATOM 1398 N N . GLN A 1 184 ? 6.66 -2.299 12.492 1 98.81 184 GLN A N 1
ATOM 1399 C CA . GLN A 1 184 ? 7.789 -3.215 12.625 1 98.81 184 GLN A CA 1
ATOM 1400 C C . GLN A 1 184 ? 9.102 -2.453 12.766 1 98.81 184 GLN A C 1
ATOM 1402 O O . GLN A 1 184 ? 10.102 -3.01 13.234 1 98.81 184 GLN A O 1
ATOM 1407 N N . ASN A 1 185 ? 9.164 -1.228 12.258 1 98.88 185 ASN A N 1
ATOM 1408 C CA . ASN A 1 185 ? 10.312 -0.331 12.359 1 98.88 185 ASN A CA 1
ATOM 1409 C C . ASN A 1 185 ? 10.484 0.204 13.781 1 98.88 185 ASN A C 1
ATOM 1411 O O . ASN A 1 185 ? 9.656 0.986 14.258 1 98.88 185 ASN A O 1
ATOM 1415 N N . PRO A 1 186 ? 11.547 -0.21 14.445 1 98.81 186 PRO A N 1
ATOM 1416 C CA . PRO A 1 186 ? 11.672 0.135 15.859 1 98.81 186 PRO A CA 1
ATOM 1417 C C . PRO A 1 186 ? 11.945 1.621 16.078 1 98.81 186 PRO A C 1
ATOM 1419 O O . PRO A 1 186 ? 11.859 2.105 17.219 1 98.81 186 PRO A O 1
ATOM 1422 N N . SER A 1 187 ? 12.227 2.336 15.086 1 98.75 187 SER A N 1
ATOM 1423 C CA . SER A 1 187 ? 12.531 3.752 15.258 1 98.75 187 SER A CA 1
ATOM 1424 C C . SER A 1 187 ? 11.266 4.59 15.336 1 98.75 187 SER A C 1
ATOM 1426 O O . SER A 1 187 ? 11.312 5.777 15.656 1 98.75 187 SER A O 1
ATOM 1428 N N . CYS A 1 188 ? 10.188 4.035 15.062 1 98.69 188 CYS A N 1
ATOM 1429 C CA . CYS A 1 188 ? 8.953 4.793 14.906 1 98.69 188 CYS A CA 1
ATOM 1430 C C . CYS A 1 188 ? 8.445 5.289 16.25 1 98.69 188 CYS A C 1
ATOM 1432 O O . CYS A 1 188 ? 8.383 4.527 17.219 1 98.69 188 CYS A O 1
ATOM 1434 N N . VAL A 1 189 ? 8.055 6.543 16.234 1 98.75 189 VAL A N 1
ATOM 1435 C CA . VAL A 1 189 ? 7.422 7.188 17.391 1 98.75 189 VAL A CA 1
ATOM 1436 C C . VAL A 1 189 ? 6.039 7.707 17 1 98.75 189 VAL A C 1
ATOM 1438 O O . VAL A 1 189 ? 5.906 8.461 16.016 1 98.75 189 VAL A O 1
ATOM 1441 N N . LYS A 1 190 ? 5.047 7.277 17.781 1 98.56 190 LYS A N 1
ATOM 1442 C CA . LYS A 1 190 ? 3.689 7.734 17.516 1 98.56 190 LYS A CA 1
ATOM 1443 C C . LYS A 1 190 ? 3.564 9.242 17.719 1 98.56 190 LYS A C 1
ATOM 1445 O O . LYS A 1 190 ? 4.07 9.789 18.703 1 98.56 190 LYS A O 1
ATOM 1450 N N . VAL A 1 191 ? 2.863 9.906 16.766 1 98.88 191 VAL A N 1
ATOM 1451 C CA . VAL A 1 191 ? 2.668 11.352 16.875 1 98.88 191 VAL A CA 1
ATOM 1452 C C . VAL A 1 191 ? 1.285 11.719 16.344 1 98.88 191 VAL A C 1
ATOM 1454 O O . VAL A 1 191 ? 0.626 10.914 15.68 1 98.88 191 VAL A O 1
ATOM 1457 N N . GLU A 1 192 ? 0.863 12.859 16.719 1 98.81 192 GLU A N 1
ATOM 1458 C CA . GLU A 1 192 ? -0.179 13.57 15.992 1 98.81 192 GLU A CA 1
ATOM 1459 C C . GLU A 1 192 ? 0.42 14.641 15.078 1 98.81 192 GLU A C 1
ATOM 1461 O O . GLU A 1 192 ? 1.524 15.125 15.328 1 98.81 192 GLU A O 1
ATOM 1466 N N . VAL A 1 193 ? -0.239 14.883 14 1 98.94 193 VAL A N 1
ATOM 1467 C CA . VAL A 1 193 ? 0.176 15.906 13.055 1 98.94 193 VAL A CA 1
ATOM 1468 C C . VAL A 1 193 ? -0.889 17 12.977 1 98.94 193 VAL A C 1
ATOM 1470 O O . VAL A 1 193 ? -2.055 16.719 12.688 1 98.94 193 VAL A O 1
ATOM 1473 N N . GLN A 1 194 ? -0.467 18.188 13.18 1 98.81 194 GLN A N 1
ATOM 1474 C CA . GLN A 1 194 ? -1.416 19.297 13.25 1 98.81 194 GLN A CA 1
ATOM 1475 C C . GLN A 1 194 ? -1.158 20.312 12.141 1 98.81 194 GLN A C 1
ATOM 1477 O O . GLN A 1 194 ? -0.01 20.672 11.883 1 98.81 194 GLN A O 1
ATOM 1482 N N . ARG A 1 195 ? -2.225 20.688 11.547 1 98.69 195 ARG A N 1
ATOM 1483 C CA . ARG A 1 195 ? -2.203 21.797 10.602 1 98.69 195 ARG A CA 1
ATOM 1484 C C . ARG A 1 195 ? -2.115 23.141 11.328 1 98.69 195 ARG A C 1
ATOM 1486 O O . ARG A 1 195 ? -2.91 23.406 12.234 1 98.69 195 ARG A O 1
ATOM 1493 N N . LYS A 1 196 ? -1.158 23.953 10.961 1 98.44 196 LYS A N 1
ATOM 1494 C CA . LYS A 1 196 ? -1.049 25.328 11.453 1 98.44 196 LYS A CA 1
ATOM 1495 C C . LYS A 1 196 ? -0.945 26.312 10.297 1 98.44 196 LYS A C 1
ATOM 1497 O O . LYS A 1 196 ? 0.088 26.391 9.633 1 98.44 196 LYS A O 1
ATOM 1502 N N . PHE A 1 197 ? -2.014 27.109 10.172 1 98.12 197 PHE A N 1
ATOM 1503 C CA . PHE A 1 197 ? -2.037 28.094 9.094 1 98.12 197 PHE A CA 1
ATOM 1504 C C . PHE A 1 197 ? -0.954 29.141 9.289 1 98.12 197 PHE A C 1
ATOM 1506 O O . PHE A 1 197 ? -0.631 29.5 10.43 1 98.12 197 PHE A O 1
ATOM 1513 N N . VAL A 1 198 ? -0.399 29.5 8.102 1 93.12 198 VAL A N 1
ATOM 1514 C CA . VAL A 1 198 ? 0.642 30.531 8.172 1 93.12 198 VAL A CA 1
ATOM 1515 C C . VAL A 1 198 ? 0.116 31.844 7.602 1 93.12 198 VAL A C 1
ATOM 1517 O O . VAL A 1 198 ? -0.688 31.844 6.668 1 93.12 198 VAL A O 1
ATOM 1520 N N . GLY A 1 199 ? 0.169 32.969 8.344 1 74.81 199 GLY A N 1
ATOM 1521 C CA . GLY A 1 199 ? -0.267 34.344 8.016 1 74.81 199 GLY A CA 1
ATOM 1522 C C . GLY A 1 199 ? 0.593 35 6.957 1 74.81 199 GLY A C 1
ATOM 1523 O O . GLY A 1 199 ? 1.734 34.594 6.73 1 74.81 199 GLY A O 1
ATOM 1524 N N . MET B 1 1 ? -23.312 18.906 -41.312 1 24.61 1 MET B N 1
ATOM 1525 C CA . MET B 1 1 ? -22.859 18.938 -39.938 1 24.61 1 MET B CA 1
ATOM 1526 C C . MET B 1 1 ? -21.828 17.828 -39.688 1 24.61 1 MET B C 1
ATOM 1528 O O . MET B 1 1 ? -22.141 16.641 -39.75 1 24.61 1 MET B O 1
ATOM 1532 N N . LYS B 1 2 ? -20.453 18.094 -40.031 1 25.06 2 LYS B N 1
ATOM 1533 C CA . LYS B 1 2 ? -19.25 17.266 -40.094 1 25.06 2 LYS B CA 1
ATOM 1534 C C . LYS B 1 2 ? -18.828 16.766 -38.719 1 25.06 2 LYS B C 1
ATOM 1536 O O . LYS B 1 2 ? -18.594 17.578 -37.812 1 25.06 2 LYS B O 1
ATOM 1541 N N . SER B 1 3 ? -19.359 15.648 -38.25 1 26.3 3 SER B N 1
ATOM 1542 C CA . SER B 1 3 ? -19.141 14.953 -36.969 1 26.3 3 SER B CA 1
ATOM 1543 C C . SER B 1 3 ? -17.656 14.641 -36.781 1 26.3 3 SER B C 1
ATOM 1545 O O . SER B 1 3 ? -17.047 13.938 -37.562 1 26.3 3 SER B O 1
ATOM 1547 N N . VAL B 1 4 ? -16.906 15.594 -36.281 1 24.59 4 VAL B N 1
ATOM 1548 C CA . VAL B 1 4 ? -15.516 15.422 -35.875 1 24.59 4 VAL B CA 1
ATOM 1549 C C . VAL B 1 4 ? -15.422 14.289 -34.844 1 24.59 4 VAL B C 1
ATOM 1551 O O . VAL B 1 4 ? -15.992 14.375 -33.75 1 24.59 4 VAL B O 1
ATOM 1554 N N . ALA B 1 5 ? -15.383 13.047 -35.344 1 28.61 5 ALA B N 1
ATOM 1555 C CA . ALA B 1 5 ? -15.023 11.844 -34.594 1 28.61 5 ALA B CA 1
ATOM 1556 C C . ALA B 1 5 ? -13.742 12.055 -33.812 1 28.61 5 ALA B C 1
ATOM 1558 O O . ALA B 1 5 ? -12.68 12.32 -34.375 1 28.61 5 ALA B O 1
ATOM 1559 N N . LEU B 1 6 ? -13.844 12.781 -32.656 1 25.75 6 LEU B N 1
ATOM 1560 C CA . LEU B 1 6 ? -12.781 12.898 -31.656 1 25.75 6 LEU B CA 1
ATOM 1561 C C . LEU B 1 6 ? -12.18 11.531 -31.328 1 25.75 6 LEU B C 1
ATOM 1563 O O . LEU B 1 6 ? -12.859 10.664 -30.797 1 25.75 6 LEU B O 1
ATOM 1567 N N . LEU B 1 7 ? -11.359 10.945 -32.25 1 23.91 7 LEU B N 1
ATOM 1568 C CA . LEU B 1 7 ? -10.547 9.758 -32 1 23.91 7 LEU B CA 1
ATOM 1569 C C . LEU B 1 7 ? -9.695 9.914 -30.75 1 23.91 7 LEU B C 1
ATOM 1571 O O . LEU B 1 7 ? -8.758 10.703 -30.734 1 23.91 7 LEU B O 1
ATOM 1575 N N . SER B 1 8 ? -10.305 10 -29.562 1 27.09 8 SER B N 1
ATOM 1576 C CA . SER B 1 8 ? -9.531 9.883 -28.328 1 27.09 8 SER B CA 1
ATOM 1577 C C . SER B 1 8 ? -8.617 8.664 -28.375 1 27.09 8 SER B C 1
ATOM 1579 O O . SER B 1 8 ? -9.094 7.527 -28.344 1 27.09 8 SER B O 1
ATOM 1581 N N . SER B 1 9 ? -7.613 8.68 -29.203 1 27.05 9 SER B N 1
ATOM 1582 C CA . SER B 1 9 ? -6.613 7.625 -29.125 1 27.05 9 SER B CA 1
ATOM 1583 C C . SER B 1 9 ? -6.152 7.406 -27.688 1 27.05 9 SER B C 1
ATOM 1585 O O . SER B 1 9 ? -5.652 8.328 -27.047 1 27.05 9 SER B O 1
ATOM 1587 N N . LEU B 1 10 ? -6.887 6.613 -26.922 1 30.67 10 LEU B N 1
ATOM 1588 C CA . LEU B 1 10 ? -6.363 6 -25.703 1 30.67 10 LEU B CA 1
ATOM 1589 C C . LEU B 1 10 ? -4.91 5.574 -25.891 1 30.67 10 LEU B C 1
ATOM 1591 O O . LEU B 1 10 ? -4.605 4.754 -26.766 1 30.67 10 LEU B O 1
ATOM 1595 N N . LEU B 1 11 ? -3.943 6.496 -25.766 1 26.94 11 LEU B N 1
ATOM 1596 C CA . LEU B 1 11 ? -2.523 6.176 -25.688 1 26.94 11 LEU B CA 1
ATOM 1597 C C . LEU B 1 11 ? -2.299 4.953 -24.797 1 26.94 11 LEU B C 1
ATOM 1599 O O . LEU B 1 11 ? -2.223 5.07 -23.578 1 26.94 11 LEU B O 1
ATOM 1603 N N . LEU B 1 12 ? -3.096 3.879 -24.906 1 31.64 12 LEU B N 1
ATOM 1604 C CA . LEU B 1 12 ? -2.752 2.598 -24.297 1 31.64 12 LEU B CA 1
ATOM 1605 C C . LEU B 1 12 ? -1.314 2.209 -24.625 1 31.64 12 LEU B C 1
ATOM 1607 O O . LEU B 1 12 ? -0.884 1.094 -24.312 1 31.64 12 LEU B O 1
ATOM 1611 N N . GLY B 1 13 ? -0.663 2.912 -25.672 1 31.19 13 GLY B N 1
ATOM 1612 C CA . GLY B 1 13 ? 0.432 2.146 -26.234 1 31.19 13 GLY B CA 1
ATOM 1613 C C . GLY B 1 13 ? 1.521 1.817 -25.234 1 31.19 13 GLY B C 1
ATOM 1614 O O . GLY B 1 13 ? 1.994 0.68 -25.172 1 31.19 13 GLY B O 1
ATOM 1615 N N . GLY B 1 14 ? 2.4 2.836 -24.844 1 33.84 14 GLY B N 1
ATOM 1616 C CA . GLY B 1 14 ? 3.848 2.762 -24.953 1 33.84 14 GLY B CA 1
ATOM 1617 C C . GLY B 1 14 ? 4.484 1.912 -23.875 1 33.84 14 GLY B C 1
ATOM 1618 O O . GLY B 1 14 ? 5.695 1.679 -23.891 1 33.84 14 GLY B O 1
ATOM 1619 N N . PHE B 1 15 ? 4.051 1.998 -22.625 1 34.69 15 PHE B N 1
ATOM 1620 C CA . PHE B 1 15 ? 5.055 1.353 -21.797 1 34.69 15 PHE B CA 1
ATOM 1621 C C . PHE B 1 15 ? 5.121 -0.142 -22.078 1 34.69 15 PHE B C 1
ATOM 1623 O O . PHE B 1 15 ? 4.668 -0.956 -21.266 1 34.69 15 PHE B O 1
ATOM 1630 N N . ALA B 1 16 ? 4.594 -0.631 -23.188 1 40.06 16 ALA B N 1
ATOM 1631 C CA . ALA B 1 16 ? 4.879 -2.018 -23.547 1 40.06 16 ALA B CA 1
ATOM 1632 C C . ALA B 1 16 ? 6.379 -2.291 -23.531 1 40.06 16 ALA B C 1
ATOM 1634 O O . ALA B 1 16 ? 6.848 -3.24 -24.172 1 40.06 16 ALA B O 1
ATOM 1635 N N . SER B 1 17 ? 7.23 -1.336 -23.391 1 41.56 17 SER B N 1
ATOM 1636 C CA . SER B 1 17 ? 8.57 -1.758 -23.781 1 41.56 17 SER B CA 1
ATOM 1637 C C . SER B 1 17 ? 8.906 -3.137 -23.219 1 41.56 17 SER B C 1
ATOM 1639 O O . SER B 1 17 ? 9.273 -4.043 -23.969 1 41.56 17 SER B O 1
ATOM 1641 N N . ALA B 1 18 ? 9.664 -3.158 -21.984 1 49.28 18 ALA B N 1
ATOM 1642 C CA . ALA B 1 18 ? 10.742 -4.102 -21.688 1 49.28 18 ALA B CA 1
ATOM 1643 C C . ALA B 1 18 ? 10.195 -5.496 -21.422 1 49.28 18 ALA B C 1
ATOM 1645 O O . ALA B 1 18 ? 10.953 -6.473 -21.375 1 49.28 18 ALA B O 1
ATOM 1646 N N . GLN B 1 19 ? 8.938 -5.59 -21 1 60.84 19 GLN B N 1
ATOM 1647 C CA . GLN B 1 19 ? 8.633 -6.992 -20.75 1 60.84 19 GLN B CA 1
ATOM 1648 C C . GLN B 1 19 ? 8.422 -7.758 -22.047 1 60.84 19 GLN B C 1
ATOM 1650 O O . GLN B 1 19 ? 7.379 -7.629 -22.688 1 60.84 19 GLN B O 1
ATOM 1655 N N . LYS B 1 20 ? 9.477 -8.305 -22.516 1 68.5 20 LYS B N 1
ATOM 1656 C CA . LYS B 1 20 ? 9.547 -8.859 -23.859 1 68.5 20 LYS B CA 1
ATOM 1657 C C . LYS B 1 20 ? 9.312 -10.367 -23.859 1 68.5 20 LYS B C 1
ATOM 1659 O O . LYS B 1 20 ? 9.062 -10.969 -24.906 1 68.5 20 LYS B O 1
ATOM 1664 N N . VAL B 1 21 ? 9.336 -10.898 -22.672 1 90.06 21 VAL B N 1
ATOM 1665 C CA . VAL B 1 21 ? 9.195 -12.352 -22.641 1 90.06 21 VAL B CA 1
ATOM 1666 C C . VAL B 1 21 ? 7.988 -12.734 -21.797 1 90.06 21 VAL B C 1
ATOM 1668 O O . VAL B 1 21 ? 7.891 -12.359 -20.641 1 90.06 21 VAL B O 1
ATOM 1671 N N . GLN B 1 22 ? 7.109 -13.453 -22.453 1 95.12 22 GLN B N 1
ATOM 1672 C CA . GLN B 1 22 ? 5.949 -13.953 -21.719 1 95.12 22 GLN B CA 1
ATOM 1673 C C . GLN B 1 22 ? 6.027 -15.469 -21.547 1 95.12 22 GLN B C 1
ATOM 1675 O O . GLN B 1 22 ? 6.371 -16.188 -22.484 1 95.12 22 GLN B O 1
ATOM 1680 N N . SER B 1 23 ? 5.719 -15.898 -20.406 1 96.81 23 SER B N 1
ATOM 1681 C CA . SER B 1 23 ? 5.734 -17.328 -20.109 1 96.81 23 SER B CA 1
ATOM 1682 C C . SER B 1 23 ? 4.586 -18.047 -20.812 1 96.81 23 SER B C 1
ATOM 1684 O O . SER B 1 23 ? 3.656 -17.406 -21.312 1 96.81 23 SER B O 1
ATOM 1686 N N . LYS B 1 24 ? 4.691 -19.453 -20.812 1 97.31 24 LYS B N 1
ATOM 1687 C CA . LYS B 1 24 ? 3.504 -20.266 -21.047 1 97.31 24 LYS B CA 1
ATOM 1688 C C . LYS B 1 24 ? 2.447 -20.016 -19.984 1 97.31 24 LYS B C 1
ATOM 1690 O O . LYS B 1 24 ? 2.766 -19.562 -18.875 1 97.31 24 LYS B O 1
ATOM 1695 N N . PRO B 1 25 ? 1.152 -20.297 -20.328 1 98.06 25 PRO B N 1
ATOM 1696 C CA . PRO B 1 25 ? 0.107 -20.109 -19.328 1 98.06 25 PRO B CA 1
ATOM 1697 C C . PRO B 1 25 ? 0.247 -21.078 -18.141 1 98.06 25 PRO B C 1
ATOM 1699 O O . PRO B 1 25 ? 0.708 -22.203 -18.312 1 98.06 25 PRO B O 1
ATOM 1702 N N . PHE B 1 26 ? -0.156 -20.656 -16.969 1 98.75 26 PHE B N 1
ATOM 1703 C CA . PHE B 1 26 ? -0.118 -21.484 -15.773 1 98.75 26 PHE B CA 1
ATOM 1704 C C . PHE B 1 26 ? -1.259 -21.125 -14.828 1 98.75 26 PHE B C 1
ATOM 1706 O O . PHE B 1 26 ? -1.879 -20.062 -14.977 1 98.75 26 PHE B O 1
ATOM 1713 N N . ASN B 1 27 ? -1.567 -22.016 -13.938 1 98.88 27 ASN B N 1
ATOM 1714 C CA . ASN B 1 27 ? -2.447 -21.766 -12.805 1 98.88 27 ASN B CA 1
ATOM 1715 C C . ASN B 1 27 ? -1.654 -21.375 -11.562 1 98.88 27 ASN B C 1
ATOM 1717 O O . ASN B 1 27 ? -0.469 -21.688 -11.453 1 98.88 27 ASN B O 1
ATOM 1721 N N . LEU B 1 28 ? -2.297 -20.672 -10.719 1 98.94 28 LEU B N 1
ATOM 1722 C CA . LEU B 1 28 ? -1.82 -20.469 -9.352 1 98.94 28 LEU B CA 1
ATOM 1723 C C . LEU B 1 28 ? -2.555 -21.375 -8.375 1 98.94 28 LEU B C 1
ATOM 1725 O O . LEU B 1 28 ? -3.775 -21.281 -8.227 1 98.94 28 LEU B O 1
ATOM 1729 N N . VAL B 1 29 ? -1.774 -22.234 -7.727 1 98.94 29 VAL B N 1
ATOM 1730 C CA . VAL B 1 29 ? -2.344 -23.281 -6.895 1 98.94 29 VAL B CA 1
ATOM 1731 C C . VAL B 1 29 ? -1.945 -23.062 -5.438 1 98.94 29 VAL B C 1
ATOM 1733 O O . VAL B 1 29 ? -0.786 -22.766 -5.141 1 98.94 29 VAL B O 1
ATOM 1736 N N . ILE B 1 30 ? -2.914 -23.266 -4.562 1 98.94 30 ILE B N 1
ATOM 1737 C CA . ILE B 1 30 ? -2.697 -23.062 -3.135 1 98.94 30 ILE B CA 1
ATOM 1738 C C . ILE B 1 30 ? -2.025 -24.281 -2.527 1 98.94 30 ILE B C 1
ATOM 1740 O O . ILE B 1 30 ? -2.479 -25.406 -2.736 1 98.94 30 ILE B O 1
ATOM 1744 N N . GLN B 1 31 ? -0.934 -24.047 -1.85 1 98.69 31 GLN B N 1
ATOM 1745 C CA . GLN B 1 31 ? -0.354 -25.031 -0.94 1 98.69 31 GLN B CA 1
ATOM 1746 C C . GLN B 1 31 ? -0.566 -24.625 0.516 1 98.69 31 GLN B C 1
ATOM 1748 O O . GLN B 1 31 ? -0.144 -23.547 0.933 1 98.69 31 GLN B O 1
ATOM 1753 N N . SER B 1 32 ? -1.266 -25.484 1.241 1 98.12 32 SER B N 1
ATOM 1754 C CA . SER B 1 32 ? -1.641 -25.125 2.605 1 98.12 32 SER B CA 1
ATOM 1755 C C . SER B 1 32 ? -1.796 -26.359 3.479 1 98.12 32 SER B C 1
ATOM 1757 O O . SER B 1 32 ? -2.125 -27.438 2.979 1 98.12 32 SER B O 1
ATOM 1759 N N . ALA B 1 33 ? -1.506 -26.188 4.75 1 96.19 33 ALA B N 1
ATOM 1760 C CA . ALA B 1 33 ? -1.837 -27.234 5.707 1 96.19 33 ALA B CA 1
ATOM 1761 C C . ALA B 1 33 ? -3.348 -27.344 5.895 1 96.19 33 ALA B C 1
ATOM 1763 O O . ALA B 1 33 ? -3.846 -28.391 6.336 1 96.19 33 ALA B O 1
ATOM 1764 N N . ASP B 1 34 ? -4.02 -26.297 5.652 1 96.62 34 ASP B N 1
ATOM 1765 C CA . ASP B 1 34 ? -5.48 -26.312 5.676 1 96.62 34 ASP B CA 1
ATOM 1766 C C . ASP B 1 34 ? -6.039 -27.109 4.5 1 96.62 34 ASP B C 1
ATOM 1768 O O . ASP B 1 34 ? -5.949 -26.672 3.35 1 96.62 34 ASP B O 1
ATOM 1772 N N . LYS B 1 35 ? -6.68 -28.188 4.742 1 96.5 35 LYS B N 1
ATOM 1773 C CA . LYS B 1 35 ? -7.148 -29.094 3.711 1 96.5 35 LYS B CA 1
ATOM 1774 C C . LYS B 1 35 ? -8.219 -28.453 2.838 1 96.5 35 LYS B C 1
ATOM 1776 O O . LYS B 1 35 ? -8.352 -28.781 1.657 1 96.5 35 LYS B O 1
ATOM 1781 N N . SER B 1 36 ? -8.922 -27.578 3.42 1 96.62 36 SER B N 1
ATOM 1782 C CA . SER B 1 36 ? -10 -26.953 2.662 1 96.62 36 SER B CA 1
ATOM 1783 C C . SER B 1 36 ? -9.445 -25.984 1.612 1 96.62 36 SER B C 1
ATOM 1785 O O . SER B 1 36 ? -10.156 -25.609 0.674 1 96.62 36 SER B O 1
ATOM 1787 N N . LEU B 1 37 ? -8.203 -25.641 1.75 1 98.5 37 LEU B N 1
ATOM 1788 C CA . LEU B 1 37 ? -7.574 -24.688 0.831 1 98.5 37 LEU B CA 1
ATOM 1789 C C . LEU B 1 37 ? -6.57 -25.406 -0.072 1 98.5 37 LEU B C 1
ATOM 1791 O O . LEU B 1 37 ? -6.371 -25 -1.221 1 98.5 37 LEU B O 1
ATOM 1795 N N . ASN B 1 38 ? -6.02 -26.422 0.464 1 98.69 38 ASN B N 1
ATOM 1796 C CA . ASN B 1 38 ? -4.922 -27.062 -0.241 1 98.69 38 ASN B CA 1
ATOM 1797 C C . ASN B 1 38 ? -5.367 -27.609 -1.598 1 98.69 38 ASN B C 1
ATOM 1799 O O . ASN B 1 38 ? -6.379 -28.297 -1.692 1 98.69 38 ASN B O 1
ATOM 1803 N N . GLY B 1 39 ? -4.594 -27.203 -2.609 1 98.62 39 GLY B N 1
ATOM 1804 C CA . GLY B 1 39 ? -4.848 -27.703 -3.951 1 98.62 39 GLY B CA 1
ATOM 1805 C C . GLY B 1 39 ? -5.82 -26.844 -4.734 1 98.62 39 GLY B C 1
ATOM 1806 O O . GLY B 1 39 ? -5.949 -26.984 -5.953 1 98.62 39 GLY B O 1
ATOM 1807 N N . GLN B 1 40 ? -6.547 -25.969 -4.098 1 98.81 40 GLN B N 1
ATOM 1808 C CA . GLN B 1 40 ? -7.438 -25.062 -4.809 1 98.81 40 GLN B CA 1
ATOM 1809 C C . GLN B 1 40 ? -6.648 -24.078 -5.672 1 98.81 40 GLN B C 1
ATOM 1811 O O . GLN B 1 40 ? -5.473 -23.812 -5.41 1 98.81 40 GLN B O 1
ATOM 1816 N N . GLN B 1 41 ? -7.359 -23.625 -6.688 1 98.88 41 GLN B N 1
ATOM 1817 C CA . GLN B 1 41 ? -6.754 -22.672 -7.613 1 98.88 41 GLN B CA 1
ATOM 1818 C C . GLN B 1 41 ? -7.359 -21.281 -7.445 1 98.88 41 GLN B C 1
ATOM 1820 O O . GLN B 1 41 ? -8.477 -21.141 -6.945 1 98.88 41 GLN B O 1
ATOM 1825 N N . PHE B 1 42 ? -6.535 -20.281 -7.883 1 98.94 42 PHE B N 1
ATOM 1826 C CA . PHE B 1 42 ? -7.062 -18.922 -7.938 1 98.94 42 PHE B CA 1
ATOM 1827 C C . PHE B 1 42 ? -7.613 -18.609 -9.328 1 98.94 42 PHE B C 1
ATOM 1829 O O . PHE B 1 42 ? -7.062 -19.062 -10.336 1 98.94 42 PHE B O 1
ATOM 1836 N N . ALA B 1 43 ? -8.688 -17.844 -9.344 1 98.88 43 ALA B N 1
ATOM 1837 C CA . ALA B 1 43 ? -9.234 -17.281 -10.57 1 98.88 43 ALA B CA 1
ATOM 1838 C C . ALA B 1 43 ? -9.367 -15.758 -10.453 1 98.88 43 ALA B C 1
ATOM 1840 O O . ALA B 1 43 ? -9.547 -15.227 -9.352 1 98.88 43 ALA B O 1
ATOM 1841 N N . ALA B 1 44 ? -9.211 -15.125 -11.633 1 98.69 44 ALA B N 1
ATOM 1842 C CA . ALA B 1 44 ? -9.602 -13.719 -11.672 1 98.69 44 ALA B CA 1
ATOM 1843 C C . ALA B 1 44 ? -11.102 -13.562 -11.484 1 98.69 44 ALA B C 1
ATOM 1845 O O . ALA B 1 44 ? -11.898 -14.227 -12.164 1 98.69 44 ALA B O 1
ATOM 1846 N N . CYS B 1 45 ? -11.516 -12.766 -10.508 1 98.38 45 CYS B N 1
ATOM 1847 C CA . CYS B 1 45 ? -12.93 -12.492 -10.297 1 98.38 45 CYS B CA 1
ATOM 1848 C C . CYS B 1 45 ? -13.211 -11 -10.305 1 98.38 45 CYS B C 1
ATOM 1850 O O . CYS B 1 45 ? -12.383 -10.203 -9.867 1 98.38 45 CYS B O 1
ATOM 1852 N N . HIS B 1 46 ? -14.312 -10.633 -10.828 1 98.06 46 HIS B N 1
ATOM 1853 C CA . HIS B 1 46 ? -14.695 -9.242 -11.031 1 98.06 46 HIS B CA 1
ATOM 1854 C C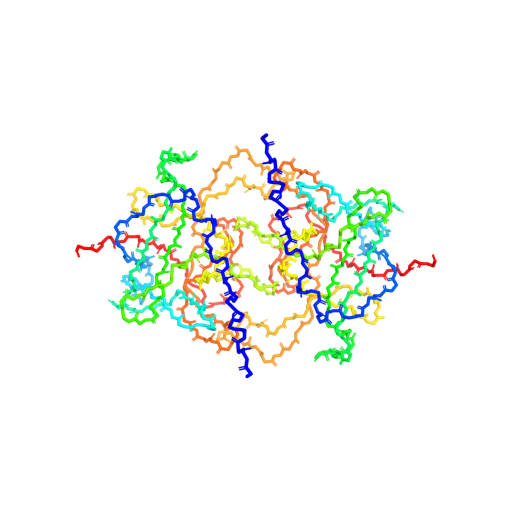 . HIS B 1 46 ? -14.797 -8.5 -9.703 1 98.06 46 HIS B C 1
ATOM 1856 O O . HIS B 1 46 ? -15.492 -8.945 -8.789 1 98.06 46 HIS B O 1
ATOM 1862 N N . SER B 1 47 ? -14.141 -7.383 -9.617 1 98 47 SER B N 1
ATOM 1863 C CA . SER B 1 47 ? -14.164 -6.559 -8.414 1 98 47 SER B CA 1
ATOM 1864 C C . SER B 1 47 ? -14.398 -5.09 -8.75 1 98 47 SER B C 1
ATOM 1866 O O . SER B 1 47 ? -14.117 -4.207 -7.941 1 98 47 SER B O 1
ATOM 1868 N N . GLY B 1 48 ? -14.703 -4.688 -9.883 1 96.44 48 GLY B N 1
ATOM 1869 C CA . GLY B 1 48 ? -14.961 -3.352 -10.391 1 96.44 48 GLY B CA 1
ATOM 1870 C C . GLY B 1 48 ? -14.68 -3.215 -11.875 1 96.44 48 GLY B C 1
ATOM 1871 O O . GLY B 1 48 ? -14.273 -4.18 -12.523 1 96.44 48 GLY B O 1
ATOM 1872 N N . ALA B 1 49 ? -14.969 -2.012 -12.406 1 94 49 ALA B N 1
ATOM 1873 C CA . ALA B 1 49 ? -14.703 -1.812 -13.828 1 94 49 ALA B CA 1
ATOM 1874 C C . ALA B 1 49 ? -13.242 -2.1 -14.164 1 94 49 ALA B C 1
ATOM 1876 O O . ALA B 1 49 ? -12.344 -1.365 -13.742 1 94 49 ALA B O 1
ATOM 1877 N N . ALA B 1 50 ? -13.078 -3.225 -14.898 1 95.56 50 ALA B N 1
ATOM 1878 C CA . ALA B 1 50 ? -11.773 -3.695 -15.352 1 95.56 50 ALA B CA 1
ATOM 1879 C C . ALA B 1 50 ? -10.836 -3.936 -14.164 1 95.56 50 ALA B C 1
ATOM 1881 O O . ALA B 1 50 ? -9.633 -3.678 -14.25 1 95.56 50 ALA B O 1
ATOM 1882 N N . ILE B 1 51 ? -11.344 -4.238 -13.047 1 97.75 51 ILE B N 1
ATOM 1883 C CA . ILE B 1 51 ? -10.578 -4.605 -11.859 1 97.75 51 ILE B CA 1
ATOM 1884 C C . ILE B 1 51 ? -10.938 -6.023 -11.43 1 97.75 51 ILE B C 1
ATOM 1886 O O . ILE B 1 51 ? -12.117 -6.348 -11.273 1 97.75 51 ILE B O 1
ATOM 1890 N N . GLU B 1 52 ? -9.953 -6.875 -11.305 1 98.69 52 GLU B N 1
ATOM 1891 C CA . GLU B 1 52 ? -10.172 -8.258 -10.898 1 98.69 52 GLU B CA 1
ATOM 1892 C C . GLU B 1 52 ? -9.32 -8.617 -9.68 1 98.69 52 GLU B C 1
ATOM 18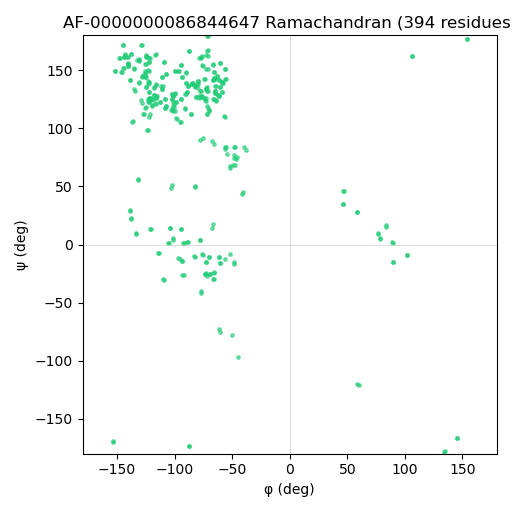94 O O . GLU B 1 52 ? -8.156 -8.219 -9.594 1 98.69 52 GLU B O 1
ATOM 1899 N N . SER B 1 53 ? -9.969 -9.281 -8.75 1 98.75 53 SER B N 1
ATOM 1900 C CA . SER B 1 53 ? -9.258 -9.898 -7.629 1 98.75 53 SER B CA 1
ATOM 1901 C C . SER B 1 53 ? -8.789 -11.305 -7.977 1 98.75 53 SER B C 1
ATOM 1903 O O . SER B 1 53 ? -9.117 -11.828 -9.047 1 98.75 53 SER B O 1
ATOM 1905 N N . LEU B 1 54 ? -7.891 -11.875 -7.164 1 98.88 54 LEU B N 1
ATOM 1906 C CA . LEU B 1 54 ? -7.555 -13.289 -7.195 1 98.88 54 LEU B CA 1
ATOM 1907 C C . LEU B 1 54 ? -8.383 -14.07 -6.176 1 98.88 54 LEU B C 1
ATOM 1909 O O . LEU B 1 54 ? -8.078 -14.055 -4.98 1 98.88 54 LEU B O 1
ATOM 1913 N N . CYS B 1 55 ? -9.375 -14.82 -6.645 1 98.88 55 CYS B N 1
ATOM 1914 C CA . CYS B 1 55 ? -10.336 -15.484 -5.77 1 98.88 55 CYS B CA 1
ATOM 1915 C C . CYS B 1 55 ? -10.086 -16.984 -5.73 1 98.88 55 CYS B C 1
ATOM 1917 O O . CYS B 1 55 ? -9.68 -17.578 -6.734 1 98.88 55 CYS B O 1
ATOM 1919 N N . VAL B 1 56 ? -10.352 -17.531 -4.598 1 98.88 56 VAL B N 1
ATOM 1920 C CA . VAL B 1 56 ? -10.328 -18.984 -4.508 1 98.88 56 VAL B CA 1
ATOM 1921 C C . VAL B 1 56 ? -11.43 -19.578 -5.387 1 98.88 56 VAL B C 1
ATOM 1923 O O . VAL B 1 56 ? -12.594 -19.203 -5.266 1 98.88 56 VAL B O 1
ATOM 1926 N N . ALA B 1 57 ? -10.977 -20.578 -6.219 1 98.62 57 ALA B N 1
ATOM 1927 C CA . ALA B 1 57 ? -11.93 -20.984 -7.246 1 98.62 57 ALA B CA 1
ATOM 1928 C C . ALA B 1 57 ? -11.953 -22.5 -7.395 1 98.62 57 ALA B C 1
ATOM 1930 O O . ALA B 1 57 ? -12.312 -23.031 -8.453 1 98.62 57 ALA B O 1
ATOM 1931 N N . GLY B 1 58 ? -11.539 -23.203 -6.406 1 97.69 58 GLY B N 1
ATOM 1932 C CA . GLY B 1 58 ? -11.508 -24.656 -6.523 1 97.69 58 GLY B CA 1
ATOM 1933 C C . GLY B 1 58 ? -10.617 -25.141 -7.645 1 97.69 58 GLY B C 1
ATOM 1934 O O . GLY B 1 58 ? -9.438 -24.781 -7.707 1 97.69 58 GLY B O 1
ATOM 1935 N N . ARG B 1 59 ? -11.227 -25.891 -8.594 1 95.5 59 ARG B N 1
ATOM 1936 C CA . ARG B 1 59 ? -10.461 -26.453 -9.695 1 95.5 59 ARG B CA 1
ATOM 1937 C C . ARG B 1 59 ? -10.656 -25.625 -10.969 1 95.5 59 ARG B C 1
ATOM 1939 O O . ARG B 1 59 ? -10.172 -26 -12.039 1 95.5 59 ARG B O 1
ATOM 1946 N N . SER B 1 60 ? -11.344 -24.531 -10.867 1 95.44 60 SER B N 1
ATOM 1947 C CA . SER B 1 60 ? -11.648 -23.688 -12.016 1 95.44 60 SER B CA 1
ATOM 1948 C C . SER B 1 60 ? -10.758 -22.453 -12.039 1 95.44 60 SER B C 1
ATOM 1950 O O . SER B 1 60 ? -11.242 -21.344 -12.242 1 95.44 60 SER B O 1
ATOM 1952 N N . GLY B 1 61 ? -9.492 -22.672 -11.883 1 98.25 61 GLY B N 1
ATOM 1953 C CA . GLY B 1 61 ? -8.555 -21.562 -11.836 1 98.25 61 GLY B CA 1
ATOM 1954 C C . GLY B 1 61 ? -8.367 -20.891 -13.18 1 98.25 61 GLY B C 1
ATOM 1955 O O . GLY B 1 61 ? -8.539 -21.516 -14.227 1 98.25 61 GLY B O 1
ATOM 1956 N N . SER B 1 62 ? -8.055 -19.625 -13.156 1 98.5 62 SER B N 1
ATOM 1957 C CA . SER B 1 62 ? -7.719 -18.875 -14.359 1 98.5 62 SER B CA 1
ATOM 1958 C C . SER B 1 62 ? -6.305 -19.188 -14.836 1 98.5 62 SER B C 1
ATOM 1960 O O . SER B 1 62 ? -5.492 -19.719 -14.07 1 98.5 62 SER B O 1
ATOM 1962 N N . ARG B 1 63 ? -6.082 -18.844 -16.094 1 98.12 63 ARG B N 1
ATOM 1963 C CA . ARG B 1 63 ? -4.73 -18.875 -16.641 1 98.12 63 ARG B CA 1
ATOM 1964 C C . ARG B 1 63 ? -4.039 -17.531 -16.453 1 98.12 63 ARG B C 1
ATOM 1966 O O . ARG B 1 63 ? -4.59 -16.484 -16.812 1 98.12 63 ARG B O 1
ATOM 1973 N N . PHE B 1 64 ? -2.855 -17.656 -15.914 1 98.62 64 PHE B N 1
ATOM 1974 C CA . PHE B 1 64 ? -2.016 -16.469 -15.719 1 98.62 64 PHE B CA 1
ATOM 1975 C C . PHE B 1 64 ? -0.735 -16.578 -16.531 1 98.62 64 PHE B C 1
ATOM 1977 O O . PHE B 1 64 ? -0.412 -17.656 -17.062 1 98.62 64 PHE B O 1
ATOM 1984 N N . PHE B 1 65 ? -0.117 -15.461 -16.688 1 98.19 65 PHE B N 1
ATOM 1985 C CA . PHE B 1 65 ? 1.153 -15.359 -17.406 1 98.19 65 PHE B CA 1
ATOM 1986 C C . PHE B 1 65 ? 2.168 -14.562 -16.594 1 98.19 65 PHE B C 1
ATOM 1988 O O . PHE B 1 65 ? 1.8 -13.859 -15.648 1 98.19 65 PHE B O 1
ATOM 1995 N N . PHE B 1 66 ? 3.393 -14.828 -16.953 1 98.06 66 PHE B N 1
ATOM 1996 C CA . PHE B 1 66 ? 4.516 -14.148 -16.312 1 98.06 66 PHE B CA 1
ATOM 1997 C C . PHE B 1 66 ? 5.398 -13.469 -17.344 1 98.06 66 PHE B C 1
ATOM 1999 O O . PHE B 1 66 ? 5.918 -14.125 -18.25 1 98.06 66 PHE B O 1
ATOM 2006 N N . ASN B 1 67 ? 5.477 -12.109 -17.219 1 97.19 67 ASN B N 1
ATOM 2007 C CA . ASN B 1 67 ? 6.301 -11.328 -18.141 1 97.19 67 ASN B CA 1
ATOM 2008 C C . ASN B 1 67 ? 7.617 -10.914 -17.484 1 97.19 67 ASN B C 1
ATOM 2010 O O . ASN B 1 67 ? 7.625 -10.391 -16.375 1 97.19 67 ASN B O 1
ATOM 2014 N N . THR B 1 68 ? 8.664 -11.266 -18.156 1 96.31 68 THR B N 1
ATOM 2015 C CA . THR B 1 68 ? 9.984 -10.859 -17.688 1 96.31 68 THR B CA 1
ATOM 2016 C C . THR B 1 68 ? 10.742 -10.102 -18.766 1 96.31 68 THR B C 1
ATOM 2018 O O . THR B 1 68 ? 10.305 -10.047 -19.922 1 96.31 68 THR B O 1
ATOM 2021 N N . THR B 1 69 ? 11.75 -9.375 -18.281 1 92.75 69 THR B N 1
ATOM 2022 C CA . THR B 1 69 ? 12.664 -8.719 -19.219 1 92.75 69 THR B CA 1
ATOM 2023 C C . THR B 1 69 ? 13.695 -9.711 -19.75 1 92.75 69 THR B C 1
ATOM 2025 O O . THR B 1 69 ? 14.25 -10.508 -18.984 1 92.75 69 THR B O 1
ATOM 2028 N N . GLU B 1 70 ? 13.977 -9.648 -21.062 1 90.12 70 GLU B N 1
ATOM 2029 C CA . GLU B 1 70 ? 14.984 -10.523 -21.656 1 90.12 70 GLU B CA 1
ATOM 2030 C C . GLU B 1 70 ? 16.344 -10.328 -21 1 90.12 70 GLU B C 1
ATOM 2032 O O . GLU B 1 70 ? 16.797 -9.195 -20.812 1 90.12 70 GLU B O 1
ATOM 2037 N N . GLY B 1 71 ? 16.922 -11.406 -20.656 1 88.94 71 GLY B N 1
ATOM 2038 C CA . GLY B 1 71 ? 18.234 -11.352 -20.047 1 88.94 71 GLY B CA 1
ATOM 2039 C C . GLY B 1 71 ? 18.203 -10.969 -18.578 1 88.94 71 GLY B C 1
ATOM 2040 O O . GLY B 1 71 ? 19.25 -10.766 -17.969 1 88.94 71 GLY B O 1
ATOM 2041 N N . GLY B 1 72 ? 17.078 -10.867 -18.078 1 90.31 72 GLY B N 1
ATOM 2042 C CA . GLY B 1 72 ? 16.984 -10.555 -16.656 1 90.31 72 GLY B CA 1
ATOM 2043 C C . GLY B 1 72 ? 17.516 -11.656 -15.766 1 90.31 72 GLY B C 1
ATOM 2044 O O . GLY B 1 72 ? 17.359 -12.836 -16.078 1 90.31 72 GLY B O 1
ATOM 2045 N N . ALA B 1 73 ? 18.188 -11.188 -14.609 1 93.25 73 ALA B N 1
ATOM 2046 C CA . ALA B 1 73 ? 18.688 -12.133 -13.609 1 93.25 73 ALA B CA 1
ATOM 2047 C C . ALA B 1 73 ? 18.141 -11.797 -12.227 1 93.25 73 ALA B C 1
ATOM 2049 O O . ALA B 1 73 ? 17.812 -10.641 -11.945 1 93.25 73 ALA B O 1
ATOM 2050 N N . SER B 1 74 ? 18.109 -12.828 -11.445 1 97.12 74 SER B N 1
ATOM 2051 C CA . SER B 1 74 ? 17.672 -12.617 -10.07 1 97.12 74 SER B CA 1
ATOM 2052 C C . SER B 1 74 ? 18.844 -12.18 -9.188 1 97.12 74 SER B C 1
ATOM 2054 O O . SER B 1 74 ? 19.953 -12.711 -9.305 1 97.12 74 SER B O 1
ATOM 2056 N N . PRO B 1 75 ? 18.609 -11.242 -8.336 1 96.81 75 PRO B N 1
ATOM 2057 C CA . PRO B 1 75 ? 19.641 -10.891 -7.363 1 96.81 75 PRO B CA 1
ATOM 2058 C C . PRO B 1 75 ? 19.766 -11.914 -6.242 1 96.81 75 PRO B C 1
ATOM 2060 O O . PRO B 1 75 ? 20.672 -11.805 -5.398 1 96.81 75 PRO B O 1
ATOM 2063 N N . LEU B 1 76 ? 18.875 -12.852 -6.156 1 98.25 76 LEU B N 1
ATOM 2064 C CA . LEU B 1 76 ? 18.875 -13.867 -5.102 1 98.25 76 LEU B CA 1
ATOM 2065 C C . LEU B 1 76 ? 18.938 -15.266 -5.691 1 98.25 76 LEU B C 1
ATOM 2067 O O . LEU B 1 76 ? 18.078 -15.648 -6.484 1 98.25 76 LEU B O 1
ATOM 2071 N N . GLU B 1 77 ? 19.891 -15.984 -5.242 1 97.62 77 GLU B N 1
ATOM 2072 C CA . GLU B 1 77 ? 20.047 -17.344 -5.734 1 97.62 77 GLU B CA 1
ATOM 2073 C C . GLU B 1 77 ? 18.781 -18.172 -5.465 1 97.62 77 GLU B C 1
ATOM 2075 O O . GLU B 1 77 ? 18.203 -18.094 -4.379 1 97.62 77 GLU B O 1
ATOM 2080 N N . GLY B 1 78 ? 18.438 -18.969 -6.449 1 98 78 GLY B N 1
ATOM 2081 C CA . GLY B 1 78 ? 17.312 -19.875 -6.293 1 98 78 GLY B CA 1
ATOM 2082 C C . GLY B 1 78 ? 15.992 -19.25 -6.711 1 98 78 GLY B C 1
ATOM 2083 O O . GLY B 1 78 ? 14.945 -19.906 -6.652 1 98 78 GLY B O 1
ATOM 2084 N N . TYR B 1 79 ? 16.062 -18.062 -7.152 1 98.62 79 TYR B N 1
ATOM 2085 C CA . TYR B 1 79 ? 14.852 -17.375 -7.613 1 98.62 79 TYR B CA 1
ATOM 2086 C C . TYR B 1 79 ? 15 -16.922 -9.062 1 98.62 79 TYR B C 1
ATOM 2088 O O . TYR B 1 79 ? 16.109 -16.625 -9.516 1 98.62 79 TYR B O 1
ATOM 2096 N N . GLU B 1 80 ? 13.875 -16.891 -9.766 1 97.56 80 GLU B N 1
ATOM 2097 C CA . GLU B 1 80 ? 13.836 -16.312 -11.109 1 97.56 80 GLU B CA 1
ATOM 2098 C C . GLU B 1 80 ? 13.969 -14.789 -11.062 1 97.56 80 GLU B C 1
ATOM 2100 O O . GLU B 1 80 ? 13.797 -14.18 -10.008 1 97.56 80 GLU B O 1
ATOM 2105 N N . ALA B 1 81 ? 14.312 -14.258 -12.25 1 97.12 81 ALA B N 1
ATOM 2106 C CA . ALA B 1 81 ? 14.234 -12.797 -12.367 1 97.12 81 ALA B CA 1
ATOM 2107 C C . ALA B 1 81 ? 12.828 -12.305 -12.023 1 97.12 81 ALA B C 1
ATOM 2109 O O . ALA B 1 81 ? 11.836 -12.945 -12.359 1 97.12 81 ALA B O 1
ATOM 2110 N N . SER B 1 82 ? 12.805 -11.156 -11.352 1 97.69 82 SER B N 1
ATOM 2111 C CA . SER B 1 82 ? 11.5 -10.578 -11.055 1 97.69 82 SER B CA 1
ATOM 2112 C C . SER B 1 82 ? 10.75 -10.211 -12.328 1 97.69 82 SER B C 1
ATOM 2114 O O . SER B 1 82 ? 11.359 -9.781 -13.312 1 97.69 82 SER B O 1
ATOM 2116 N N . GLY B 1 83 ? 9.461 -10.383 -12.266 1 98 83 GLY B N 1
ATOM 2117 C CA . GLY B 1 83 ? 8.586 -10.102 -13.398 1 98 83 GLY B CA 1
ATOM 2118 C C . GLY B 1 83 ? 7.172 -9.742 -12.984 1 98 83 GLY B C 1
ATOM 2119 O O . GLY B 1 83 ? 6.926 -9.414 -11.82 1 98 83 GLY B O 1
ATOM 2120 N N . ILE B 1 84 ? 6.367 -9.703 -14 1 98 84 ILE B N 1
ATOM 2121 C CA . ILE B 1 84 ? 5.008 -9.203 -13.812 1 98 84 ILE B CA 1
ATOM 2122 C C . ILE B 1 84 ? 4.012 -10.344 -14 1 98 84 ILE B C 1
ATOM 2124 O O . ILE B 1 84 ? 4.023 -11.023 -15.031 1 98 84 ILE B O 1
ATOM 2128 N N . LEU B 1 85 ? 3.186 -10.578 -12.945 1 98.69 85 LEU B N 1
ATOM 2129 C CA . LEU B 1 85 ? 2.039 -11.461 -13.117 1 98.69 85 LEU B CA 1
ATOM 2130 C C . LEU B 1 85 ? 0.949 -10.789 -13.938 1 98.69 85 LEU B C 1
ATOM 2132 O O . LEU B 1 85 ? 0.562 -9.648 -13.656 1 98.69 85 LEU B O 1
ATOM 2136 N N . VAL B 1 86 ? 0.45 -11.586 -14.898 1 98 86 VAL B N 1
ATOM 2137 C CA . VAL B 1 86 ? -0.475 -10.984 -15.859 1 98 86 VAL B CA 1
ATOM 2138 C C . VAL B 1 86 ? -1.719 -11.859 -15.992 1 98 86 VAL B C 1
ATOM 2140 O O . VAL B 1 86 ? -1.617 -13.086 -16.047 1 98 86 VAL B O 1
ATOM 2143 N N . TRP B 1 87 ? -2.785 -11.18 -16.047 1 98.06 87 TRP B N 1
ATOM 2144 C CA . TRP B 1 87 ? -4.051 -11.781 -16.453 1 98.06 87 TRP B CA 1
ATOM 2145 C C . TRP B 1 87 ? -4.641 -11.062 -17.656 1 98.06 87 TRP B C 1
ATOM 2147 O O . TRP B 1 87 ? -4.594 -9.836 -17.75 1 98.06 87 TRP B O 1
ATOM 2157 N N . ASN B 1 88 ? -5.184 -11.859 -18.578 1 95.81 88 ASN B N 1
ATOM 2158 C CA . ASN B 1 88 ? -5.785 -11.305 -19.797 1 95.81 88 ASN B CA 1
ATOM 2159 C C . ASN B 1 88 ? -7.305 -11.195 -19.656 1 95.81 88 ASN B C 1
ATOM 2161 O O . ASN B 1 88 ? -8.008 -12.211 -19.688 1 95.81 88 ASN B O 1
ATOM 2165 N N . LEU B 1 89 ? -7.789 -9.953 -19.531 1 96.19 89 LEU B N 1
ATOM 2166 C CA . LEU B 1 89 ? -9.219 -9.688 -19.469 1 96.19 89 LEU B CA 1
ATOM 2167 C C . LEU B 1 89 ? -9.883 -9.914 -20.812 1 96.19 89 LEU B C 1
ATOM 2169 O O . LEU B 1 89 ? -9.586 -9.211 -21.781 1 96.19 89 LEU B O 1
ATOM 2173 N N . PRO B 1 90 ? -10.766 -10.828 -20.859 1 93.88 90 PRO B N 1
ATOM 2174 C CA . PRO B 1 90 ? -11.461 -11 -22.141 1 93.88 90 PRO B CA 1
ATOM 2175 C C . PRO B 1 90 ? -12.414 -9.852 -22.453 1 93.88 90 PRO B C 1
ATOM 2177 O O . PRO B 1 90 ? -13.164 -9.414 -21.562 1 93.88 90 PRO B O 1
ATOM 2180 N N . ILE B 1 91 ? -12.32 -9.344 -23.672 1 91.62 91 ILE B N 1
ATOM 2181 C CA . ILE B 1 91 ? -13.211 -8.242 -24.031 1 91.62 91 ILE B CA 1
ATOM 2182 C C . ILE B 1 91 ? -14.055 -8.641 -25.234 1 91.62 91 ILE B C 1
ATOM 2184 O O . ILE B 1 91 ? -14.648 -7.785 -25.906 1 91.62 91 ILE B O 1
ATOM 2188 N N . GLY B 1 92 ? -14.164 -9.812 -25.672 1 87.75 92 GLY B N 1
ATOM 2189 C CA . GLY B 1 92 ? -14.953 -10.328 -26.781 1 87.75 92 GLY B CA 1
ATOM 2190 C C . GLY B 1 92 ? -14.117 -10.688 -28 1 87.75 92 GLY B C 1
ATOM 2191 O O . GLY B 1 92 ? -13 -10.195 -28.156 1 87.75 92 GLY B O 1
ATOM 2192 N N . ASP B 1 93 ? -14.695 -11.477 -28.859 1 90.81 93 ASP B N 1
ATOM 2193 C CA . ASP B 1 93 ? -14.141 -11.906 -30.141 1 90.81 93 ASP B CA 1
ATOM 2194 C C . ASP B 1 93 ? -12.688 -12.359 -29.984 1 90.81 93 ASP B C 1
ATOM 2196 O O . ASP B 1 93 ? -11.82 -11.945 -30.75 1 90.81 93 ASP B O 1
ATOM 2200 N N . ALA B 1 94 ? -12.328 -12.922 -29 1 89.12 94 ALA B N 1
ATOM 2201 C CA . ALA B 1 94 ? -11.016 -13.516 -28.734 1 89.12 94 ALA B CA 1
ATOM 2202 C C . ALA B 1 94 ? -9.984 -12.438 -28.406 1 89.12 94 ALA B C 1
ATOM 2204 O O . ALA B 1 94 ? -8.781 -12.711 -28.375 1 89.12 94 ALA B O 1
ATOM 2205 N N . ALA B 1 95 ? -10.539 -11.242 -28.25 1 91.5 95 ALA B N 1
ATOM 2206 C CA . ALA B 1 95 ? -9.648 -10.148 -27.859 1 91.5 95 ALA B CA 1
ATOM 2207 C C . ALA B 1 95 ? -9.555 -10.031 -26.328 1 91.5 95 ALA B C 1
ATOM 2209 O O . ALA B 1 95 ? -10.414 -10.539 -25.609 1 91.5 95 ALA B O 1
ATOM 2210 N N . PHE B 1 96 ? -8.398 -9.602 -25.891 1 93.69 96 PHE B N 1
ATOM 2211 C CA . PHE B 1 96 ? -8.203 -9.43 -24.453 1 93.69 96 PHE B CA 1
ATOM 2212 C C . PHE B 1 96 ? -7.387 -8.172 -24.172 1 93.69 96 PHE B C 1
ATOM 2214 O O . PHE B 1 96 ? -6.727 -7.641 -25.062 1 93.69 96 PHE B O 1
ATOM 2221 N N . VAL B 1 97 ? -7.586 -7.621 -23.016 1 94.06 97 VAL B N 1
ATOM 2222 C CA . VAL B 1 97 ? -6.719 -6.594 -22.453 1 94.06 97 VAL B CA 1
ATOM 2223 C C . VAL B 1 97 ? -5.797 -7.211 -21.406 1 94.06 97 VAL B C 1
ATOM 2225 O O . VAL B 1 97 ? -6.266 -7.84 -20.453 1 94.06 97 VAL B O 1
ATOM 2228 N N . SER B 1 98 ? -4.441 -7.059 -21.625 1 94.62 98 SER B N 1
ATOM 2229 C CA . SER B 1 98 ? -3.461 -7.555 -20.672 1 94.62 98 SER B CA 1
ATOM 2230 C C . SER B 1 98 ? -3.422 -6.68 -19.422 1 94.62 98 SER B C 1
ATOM 2232 O O . SER B 1 98 ? -3.215 -5.469 -19.516 1 94.62 98 SER B O 1
ATOM 2234 N N . GLU B 1 99 ? -3.623 -7.297 -18.281 1 97.19 99 GLU B N 1
ATOM 2235 C CA . GLU B 1 99 ? -3.654 -6.551 -17.031 1 97.19 99 GLU B CA 1
ATOM 2236 C C . GLU B 1 99 ? -2.564 -7.027 -16.078 1 97.19 99 GLU B C 1
ATOM 2238 O O . GLU B 1 99 ? -2.535 -8.203 -15.695 1 97.19 99 GLU B O 1
ATOM 2243 N N . PRO B 1 100 ? -1.685 -6.121 -15.719 1 97.94 100 PRO B N 1
ATOM 2244 C CA . PRO B 1 100 ? -0.69 -6.48 -14.703 1 97.94 100 PRO B CA 1
ATOM 2245 C C . PRO B 1 100 ? -1.271 -6.508 -13.289 1 97.94 100 PRO B C 1
ATOM 2247 O O . PRO B 1 100 ? -2.256 -5.816 -13.016 1 97.94 100 PRO B O 1
ATOM 2250 N N . MET B 1 101 ? -0.619 -7.305 -12.469 1 98.62 101 MET B N 1
ATOM 2251 C CA . MET B 1 101 ? -0.993 -7.332 -11.055 1 98.62 101 MET B CA 1
ATOM 2252 C C . MET B 1 101 ? -0.338 -6.184 -10.297 1 98.62 101 MET B C 1
ATOM 2254 O O . MET B 1 101 ? 0.839 -5.887 -10.508 1 98.62 101 MET B O 1
ATOM 2258 N N . ASN B 1 102 ? -1.092 -5.566 -9.477 1 98 102 ASN B N 1
ATOM 2259 C CA . ASN B 1 102 ? -0.587 -4.609 -8.492 1 98 102 ASN B CA 1
ATOM 2260 C C . ASN B 1 102 ? -1.309 -4.738 -7.156 1 98 102 ASN B C 1
ATOM 2262 O O . ASN B 1 102 ? -2.398 -5.309 -7.09 1 98 102 ASN B O 1
ATOM 2266 N N . PHE B 1 103 ? -0.709 -4.219 -6.074 1 98.38 103 PHE B N 1
ATOM 2267 C CA . PHE B 1 103 ? -1.334 -4.27 -4.758 1 98.38 103 PHE B CA 1
ATOM 2268 C C . PHE B 1 103 ? -2.217 -3.049 -4.531 1 98.38 103 PHE B C 1
ATOM 2270 O O . PHE B 1 103 ? -1.812 -1.921 -4.816 1 98.38 103 PHE B O 1
ATOM 2277 N N . TYR B 1 104 ? -3.348 -3.348 -4.105 1 97.62 104 TYR B N 1
ATOM 2278 C CA . TYR B 1 104 ? -4.168 -2.326 -3.465 1 97.62 104 TYR B CA 1
ATOM 2279 C C . TYR B 1 104 ? -4.09 -2.438 -1.947 1 97.62 104 TYR B C 1
ATOM 2281 O O . TYR B 1 104 ? -4.234 -3.527 -1.389 1 97.62 104 TYR B O 1
ATOM 2289 N N . SER B 1 105 ? -3.838 -1.333 -1.303 1 96.81 105 SER B N 1
ATOM 2290 C CA . SER B 1 105 ? -3.805 -1.299 0.155 1 96.81 105 SER B CA 1
ATOM 2291 C C . SER B 1 105 ? -4.676 -0.173 0.702 1 96.81 105 SER B C 1
ATOM 2293 O O . SER B 1 105 ? -4.523 0.984 0.306 1 96.81 105 SER B O 1
ATOM 2295 N N . ASP B 1 106 ? -5.613 -0.538 1.565 1 98 106 ASP B N 1
ATOM 2296 C CA . ASP B 1 106 ? -6.316 0.443 2.385 1 98 106 ASP B CA 1
ATOM 2297 C C . ASP B 1 106 ? -5.496 0.822 3.615 1 98 106 ASP B C 1
ATOM 2299 O O . ASP B 1 106 ? -4.945 -0.049 4.293 1 98 106 ASP B O 1
ATOM 2303 N N . PRO B 1 107 ? -5.422 2.1 3.922 1 98.62 107 PRO B N 1
ATOM 2304 C CA . PRO B 1 107 ? -4.582 2.5 5.055 1 98.62 107 PRO B CA 1
ATOM 2305 C C . PRO B 1 107 ? -5.039 1.879 6.375 1 98.62 107 PRO B C 1
ATOM 2307 O O . PRO B 1 107 ? -4.285 1.868 7.352 1 98.62 107 PRO B O 1
ATOM 2310 N N . SER B 1 108 ? -6.215 1.347 6.477 1 98.75 108 SER B N 1
ATOM 2311 C CA . SER B 1 108 ? -6.785 0.85 7.727 1 98.75 108 SER B CA 1
ATOM 2312 C C . SER B 1 108 ? -6.418 -0.611 7.961 1 98.75 108 SER B C 1
ATOM 2314 O O . SER B 1 108 ? -6.859 -1.22 8.938 1 98.75 108 SER B O 1
ATOM 2316 N N . THR B 1 109 ? -5.664 -1.245 7.141 1 98.88 109 THR B N 1
ATOM 2317 C CA . THR B 1 109 ? -5.352 -2.666 7.25 1 98.88 109 THR B CA 1
ATOM 2318 C C . THR B 1 109 ? -3.92 -2.943 6.805 1 98.88 109 THR B C 1
ATOM 2320 O O . THR B 1 109 ? -3.365 -2.207 5.984 1 98.88 109 THR B O 1
ATOM 2323 N N . ASN B 1 110 ? -3.314 -4.008 7.371 1 98.94 110 ASN B N 1
ATOM 2324 C CA . ASN B 1 110 ? -2.014 -4.449 6.879 1 98.94 110 ASN B CA 1
ATOM 2325 C C . ASN B 1 110 ? -2.158 -5.562 5.844 1 98.94 110 ASN B C 1
ATOM 2327 O O . ASN B 1 110 ? -1.179 -6.234 5.508 1 98.94 110 ASN B O 1
ATOM 2331 N N . VAL B 1 111 ? -3.383 -5.77 5.355 1 98.94 111 VAL B N 1
ATOM 2332 C CA . VAL B 1 111 ? -3.656 -6.766 4.324 1 98.94 111 VAL B CA 1
ATOM 2333 C C . VAL B 1 111 ? -3.824 -6.078 2.973 1 98.94 111 VAL B C 1
ATOM 2335 O O . VAL B 1 111 ? -4.746 -5.281 2.783 1 98.94 111 VAL B O 1
ATOM 2338 N N . ALA B 1 112 ? -2.939 -6.375 2.033 1 98.94 112 ALA B N 1
ATOM 2339 C CA . ALA B 1 112 ? -3.021 -5.852 0.673 1 98.94 112 ALA B CA 1
ATOM 2340 C C . ALA B 1 112 ? -3.686 -6.855 -0.264 1 98.94 112 ALA B C 1
ATOM 2342 O O . ALA B 1 112 ? -3.57 -8.07 -0.066 1 98.94 112 ALA B O 1
ATOM 2343 N N . LEU B 1 113 ? -4.344 -6.289 -1.231 1 98.81 113 LEU B N 1
ATOM 2344 C CA . LEU B 1 113 ? -5.027 -7.121 -2.219 1 98.81 113 LEU B CA 1
ATOM 2345 C C . LEU B 1 113 ? -4.312 -7.062 -3.564 1 98.81 113 LEU B C 1
ATOM 2347 O O . LEU B 1 113 ? -4.184 -5.988 -4.156 1 98.81 113 LEU B O 1
ATOM 2351 N N . PRO B 1 114 ? -3.812 -8.219 -4.027 1 98.81 114 PRO B N 1
ATOM 2352 C CA . PRO B 1 114 ? -3.424 -8.234 -5.438 1 98.81 114 PRO B CA 1
ATOM 2353 C C . PRO B 1 114 ? -4.609 -8.031 -6.379 1 98.81 114 PRO B C 1
ATOM 2355 O O . PRO B 1 114 ? -5.59 -8.773 -6.312 1 98.81 114 PRO B O 1
ATOM 2358 N N . LEU B 1 115 ? -4.523 -7.055 -7.207 1 98.75 115 LEU B N 1
ATOM 2359 C CA . LEU B 1 115 ? -5.551 -6.754 -8.203 1 98.75 115 LEU B CA 1
ATOM 2360 C C . LEU B 1 115 ? -4.953 -6.691 -9.602 1 98.75 115 LEU B C 1
ATOM 2362 O O . LEU B 1 115 ? -3.787 -6.324 -9.766 1 98.75 115 LEU B O 1
ATOM 2366 N N . PHE B 1 116 ? -5.781 -7.125 -10.531 1 98.38 116 PHE B N 1
ATOM 2367 C CA . PHE B 1 116 ? -5.48 -6.879 -11.938 1 98.38 116 PHE B CA 1
ATOM 2368 C C . PHE B 1 116 ? -6.254 -5.672 -12.453 1 98.38 116 PHE B C 1
ATOM 2370 O O . PHE B 1 116 ? -7.477 -5.602 -12.312 1 98.38 116 PHE B O 1
ATOM 2377 N N . GLU B 1 117 ? -5.547 -4.715 -12.953 1 96.38 117 GLU B N 1
ATOM 2378 C CA . GLU B 1 117 ? -6.117 -3.516 -13.562 1 96.38 117 GLU B CA 1
ATOM 2379 C C . GLU B 1 117 ? -5.246 -3.006 -14.703 1 96.38 117 GLU B C 1
ATOM 2381 O O . GLU B 1 117 ? -4.023 -3.178 -14.68 1 96.38 117 GLU B O 1
ATOM 2386 N N . PRO B 1 118 ? -5.973 -2.412 -15.672 1 91.62 118 PRO B N 1
ATOM 2387 C CA . PRO B 1 118 ? -5.125 -1.739 -16.656 1 91.62 118 PRO B CA 1
ATOM 2388 C C . PRO B 1 118 ? -4.277 -0.628 -16.047 1 91.62 118 PRO B C 1
ATOM 2390 O O . PRO B 1 118 ? -4.73 0.071 -15.141 1 91.62 118 PRO B O 1
ATOM 2393 N N . GLY B 1 119 ? -3.066 -0.512 -16.516 1 83.12 119 GLY B N 1
ATOM 2394 C CA . GLY B 1 119 ? -2.264 0.583 -15.992 1 83.12 119 GLY B CA 1
ATOM 2395 C C . GLY B 1 119 ? -0.792 0.241 -15.867 1 83.12 119 GLY B C 1
ATOM 2396 O O . GLY B 1 119 ? -0.34 -0.776 -16.406 1 83.12 119 GLY B O 1
ATOM 2397 N N . TYR B 1 120 ? -0.119 1.221 -15.07 1 79.62 120 TYR B N 1
ATOM 2398 C CA . TYR B 1 120 ? 1.336 1.128 -15.039 1 79.62 120 TYR B CA 1
ATOM 2399 C C . TYR B 1 120 ? 1.827 0.761 -13.641 1 79.62 120 TYR B C 1
ATOM 2401 O O . TYR B 1 120 ? 3.016 0.502 -13.445 1 79.62 120 TYR B O 1
ATOM 2409 N N . SER B 1 121 ? 0.941 0.737 -12.719 1 87.75 121 SER B N 1
ATOM 2410 C CA . SER B 1 121 ? 1.368 0.315 -11.391 1 87.75 121 SER B CA 1
ATOM 2411 C C . SER B 1 121 ? 1.531 -1.2 -11.312 1 87.75 121 SER B C 1
ATOM 2413 O O . SER B 1 121 ? 0.645 -1.946 -11.734 1 87.75 121 SER B O 1
ATOM 2415 N N . ILE B 1 122 ? 2.729 -1.58 -10.844 1 95.69 122 ILE B N 1
ATOM 2416 C CA . ILE B 1 122 ? 3.084 -2.994 -10.898 1 95.69 122 ILE B CA 1
ATOM 2417 C C . ILE B 1 122 ? 3.699 -3.426 -9.57 1 95.69 122 ILE B C 1
ATOM 2419 O O . ILE B 1 122 ? 4.512 -2.699 -8.992 1 95.69 122 ILE B O 1
ATOM 2423 N N . GLN B 1 123 ? 3.188 -4.543 -9.109 1 98 123 GLN B N 1
ATOM 2424 C CA . GLN B 1 123 ? 3.936 -5.273 -8.094 1 98 123 GLN B CA 1
ATOM 2425 C C . GLN B 1 123 ? 4.715 -6.434 -8.703 1 98 123 GLN B C 1
ATOM 2427 O O . GLN B 1 123 ? 4.121 -7.41 -9.164 1 98 123 GLN B O 1
ATOM 2432 N N . TYR B 1 124 ? 6.016 -6.344 -8.633 1 98.06 124 TYR B N 1
ATOM 2433 C CA . TYR B 1 124 ? 6.848 -7.414 -9.18 1 98.06 124 TYR B CA 1
ATOM 2434 C C . TYR B 1 124 ? 6.816 -8.641 -8.273 1 98.06 124 TYR B C 1
ATOM 2436 O O . TYR B 1 124 ? 6.82 -8.516 -7.047 1 98.06 124 TYR B O 1
ATOM 2444 N N . ILE B 1 125 ? 6.82 -9.789 -8.898 1 98.81 125 ILE B N 1
ATOM 2445 C CA . ILE B 1 125 ? 6.941 -11.062 -8.195 1 98.81 125 ILE B CA 1
ATOM 2446 C C . ILE B 1 125 ? 8.055 -11.898 -8.82 1 98.81 125 ILE B C 1
ATOM 2448 O O . ILE B 1 125 ? 8.656 -11.492 -9.82 1 98.81 125 ILE B O 1
ATOM 2452 N N . THR B 1 126 ? 8.375 -12.992 -8.164 1 98.81 126 THR B N 1
ATOM 2453 C CA . THR B 1 126 ? 9.305 -13.992 -8.68 1 98.81 126 THR B CA 1
ATOM 2454 C C . THR B 1 126 ? 8.875 -15.391 -8.266 1 98.81 126 THR B C 1
ATOM 2456 O O . THR B 1 126 ? 7.871 -15.562 -7.57 1 98.81 126 THR B O 1
ATOM 2459 N N . PHE B 1 127 ? 9.508 -16.391 -8.797 1 98.81 127 PHE B N 1
ATOM 2460 C CA . PHE B 1 127 ? 9.273 -17.781 -8.445 1 98.81 127 PHE B CA 1
ATOM 2461 C C . PHE B 1 127 ? 10.562 -18.438 -7.957 1 98.81 127 PHE B C 1
ATOM 2463 O O . PHE B 1 127 ? 11.641 -18.172 -8.492 1 98.81 127 PHE B O 1
ATOM 2470 N N . ASP B 1 128 ? 10.43 -19.266 -6.93 1 98.69 128 ASP B N 1
ATOM 2471 C CA . ASP B 1 128 ? 11.586 -20.047 -6.523 1 98.69 128 ASP B CA 1
ATOM 2472 C C . ASP B 1 128 ? 11.672 -21.359 -7.312 1 98.69 128 ASP B C 1
ATOM 2474 O O . ASP B 1 128 ? 10.914 -21.562 -8.258 1 98.69 128 ASP B O 1
ATOM 2478 N N . LYS B 1 129 ? 12.57 -22.234 -6.98 1 97.62 129 LYS B N 1
ATOM 2479 C CA . LYS B 1 129 ? 12.852 -23.453 -7.734 1 97.62 129 LYS B CA 1
ATOM 2480 C C . LYS B 1 129 ? 11.656 -24.406 -7.707 1 97.62 129 LYS B C 1
ATOM 2482 O O . LYS B 1 129 ? 11.5 -25.234 -8.602 1 97.62 129 LYS B O 1
ATOM 2487 N N . LYS B 1 130 ? 10.844 -24.25 -6.695 1 97.81 130 LYS B N 1
ATOM 2488 C CA . LYS B 1 130 ? 9.672 -25.125 -6.574 1 97.81 130 LYS B CA 1
ATOM 2489 C C . LYS B 1 130 ? 8.445 -24.484 -7.23 1 97.81 130 LYS B C 1
ATOM 2491 O O . LYS B 1 130 ? 7.34 -25.016 -7.137 1 97.81 130 LYS B O 1
ATOM 2496 N N . GLY B 1 131 ? 8.578 -23.328 -7.812 1 98.62 131 GLY B N 1
ATOM 2497 C CA . GLY B 1 131 ? 7.477 -22.625 -8.461 1 98.62 131 GLY B CA 1
ATOM 2498 C C . GLY B 1 131 ? 6.637 -21.812 -7.492 1 98.62 131 GLY B C 1
ATOM 2499 O O . GLY B 1 131 ? 5.523 -21.406 -7.828 1 98.62 131 GLY B O 1
ATOM 2500 N N . GLN B 1 132 ? 7.188 -21.578 -6.316 1 98.88 132 GLN B N 1
ATOM 2501 C CA . GLN B 1 132 ? 6.438 -20.797 -5.344 1 98.88 132 GLN B CA 1
ATOM 2502 C C . GLN B 1 132 ? 6.637 -19.297 -5.574 1 98.88 132 GLN B C 1
ATOM 2504 O O . GLN B 1 132 ? 7.754 -18.859 -5.832 1 98.88 132 GLN B O 1
ATOM 2509 N N . VAL B 1 133 ? 5.539 -18.594 -5.445 1 98.94 133 VAL B N 1
ATOM 2510 C CA . VAL B 1 133 ? 5.535 -17.141 -5.68 1 98.94 133 VAL B CA 1
ATOM 2511 C C . VAL B 1 133 ? 6.156 -16.422 -4.48 1 98.94 133 VAL B C 1
ATOM 2513 O O . VAL B 1 133 ? 5.812 -16.719 -3.332 1 98.94 133 VAL B O 1
ATOM 2516 N N . ALA B 1 134 ? 7.051 -15.523 -4.758 1 98.94 134 ALA B N 1
ATOM 2517 C CA . ALA B 1 134 ? 7.664 -14.672 -3.736 1 98.94 134 ALA B CA 1
ATOM 2518 C C . ALA B 1 134 ? 7.793 -13.234 -4.223 1 98.94 134 ALA B C 1
ATOM 2520 O O . ALA B 1 134 ? 7.613 -12.953 -5.41 1 98.94 134 ALA B O 1
ATOM 2521 N N . ILE B 1 135 ? 8 -12.375 -3.332 1 98.88 135 ILE B N 1
ATOM 2522 C CA . ILE B 1 135 ? 8.391 -11 -3.617 1 98.88 135 ILE B CA 1
ATOM 2523 C C . ILE B 1 135 ? 9.773 -10.719 -3.021 1 98.88 135 ILE B C 1
ATOM 2525 O O . ILE B 1 135 ? 10.031 -11.047 -1.86 1 98.88 135 ILE B O 1
ATOM 2529 N N . LEU B 1 136 ? 10.633 -10.203 -3.848 1 98.69 136 LEU B N 1
ATOM 2530 C CA . LEU B 1 136 ? 11.953 -9.805 -3.365 1 98.69 136 LEU B CA 1
ATOM 2531 C C . LEU B 1 136 ? 11.938 -8.375 -2.85 1 98.69 136 LEU B C 1
ATOM 2533 O O . LEU B 1 136 ? 11.305 -7.5 -3.453 1 98.69 136 LEU B O 1
ATOM 2537 N N . SER B 1 137 ? 12.547 -8.141 -1.76 1 98.25 137 SER B N 1
ATOM 2538 C CA . SER B 1 137 ? 12.719 -6.793 -1.228 1 98.25 137 SER B CA 1
ATOM 2539 C C . SER B 1 137 ? 14.117 -6.605 -0.647 1 98.25 137 SER B C 1
ATOM 2541 O O . SER B 1 137 ? 14.664 -7.52 -0.021 1 98.25 137 SER B O 1
ATOM 2543 N N . PHE B 1 138 ? 14.68 -5.406 -0.868 1 97.75 138 PHE B N 1
ATOM 2544 C CA . PHE B 1 138 ? 15.969 -5.047 -0.289 1 97.75 138 PHE B CA 1
ATOM 2545 C C . PHE B 1 138 ? 15.781 -4.316 1.035 1 97.75 138 PHE B C 1
ATOM 2547 O O . PHE B 1 138 ? 16.734 -4.18 1.812 1 97.75 138 PHE B O 1
ATOM 2554 N N . LEU B 1 139 ? 14.594 -3.895 1.271 1 98.38 139 LEU B N 1
ATOM 2555 C CA . LEU B 1 139 ? 14.359 -3.078 2.457 1 98.38 139 LEU B CA 1
ATOM 2556 C C . LEU B 1 139 ? 14.281 -3.945 3.709 1 98.38 139 LEU B C 1
ATOM 2558 O O . LEU B 1 139 ? 13.547 -4.938 3.734 1 98.38 139 LEU B O 1
ATOM 2562 N N . ASP B 1 140 ? 15.094 -3.611 4.715 1 98.19 140 ASP B N 1
ATOM 2563 C CA . ASP B 1 140 ? 14.938 -4.105 6.078 1 98.19 140 ASP B CA 1
ATOM 2564 C C . ASP B 1 140 ? 14.805 -2.951 7.07 1 98.19 140 ASP B C 1
ATOM 2566 O O . ASP B 1 140 ? 15.805 -2.365 7.484 1 98.19 140 ASP B O 1
ATOM 2570 N N . ASP B 1 141 ? 13.555 -2.664 7.422 1 98.5 141 ASP B N 1
ATOM 2571 C CA . ASP B 1 141 ? 13.367 -1.551 8.344 1 98.5 141 ASP B CA 1
ATOM 2572 C C . ASP B 1 141 ? 13.062 -2.053 9.758 1 98.5 141 ASP B C 1
ATOM 2574 O O . ASP B 1 141 ? 12.594 -1.291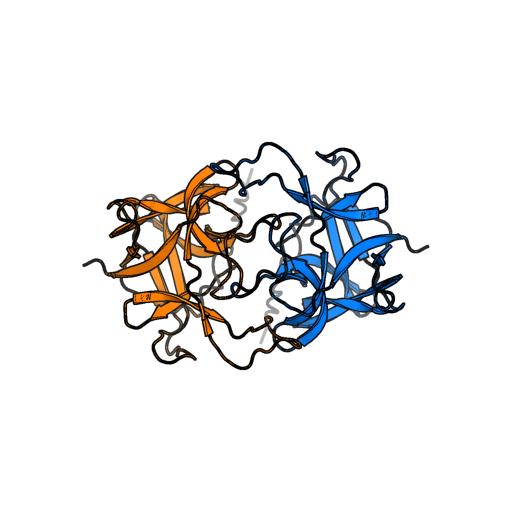 10.602 1 98.5 141 ASP B O 1
ATOM 2578 N N . THR B 1 142 ? 13.305 -3.361 9.977 1 98.25 142 THR B N 1
ATOM 2579 C CA . THR B 1 142 ? 13.148 -3.91 11.32 1 98.25 142 THR B CA 1
ATOM 2580 C C . THR B 1 142 ? 14.344 -3.551 12.195 1 98.25 142 THR B C 1
ATOM 2582 O O . THR B 1 142 ? 14.406 -3.932 13.367 1 98.25 142 THR B O 1
ATOM 2585 N N . ARG B 1 143 ? 15.195 -2.783 11.625 1 96.69 143 ARG B N 1
ATOM 2586 C CA . ARG B 1 143 ? 16.406 -2.328 12.312 1 96.69 143 ARG B CA 1
ATOM 2587 C C . ARG B 1 143 ? 16.469 -0.805 12.352 1 96.69 143 ARG B C 1
ATOM 2589 O O . ARG B 1 143 ? 15.781 -0.128 11.578 1 96.69 143 ARG B O 1
ATOM 2596 N N . ASP B 1 144 ? 17.297 -0.301 13.305 1 97.62 144 ASP B N 1
ATOM 2597 C CA . ASP B 1 144 ? 17.547 1.133 13.406 1 97.62 144 ASP B CA 1
ATOM 2598 C C . ASP B 1 144 ? 19.047 1.441 13.25 1 97.62 144 ASP B C 1
ATOM 2600 O O . ASP B 1 144 ? 19.844 1.113 14.125 1 97.62 144 ASP B O 1
ATOM 2604 N N . PRO B 1 145 ? 19.469 2.086 12.188 1 97.31 145 PRO B N 1
ATOM 2605 C CA . PRO B 1 145 ? 18.656 2.555 11.062 1 97.31 145 PRO B CA 1
ATOM 2606 C C . PRO B 1 145 ? 18.281 1.432 10.102 1 97.31 145 PRO B C 1
ATOM 2608 O O . PRO B 1 145 ? 18.906 0.373 10.102 1 97.31 145 PRO B O 1
ATOM 2611 N N . PRO B 1 146 ? 17.172 1.713 9.273 1 98.38 146 PRO B N 1
ATOM 2612 C CA . PRO B 1 146 ? 16.844 0.75 8.211 1 98.38 146 PRO B CA 1
ATOM 2613 C C . PRO B 1 146 ? 18.031 0.498 7.27 1 98.38 146 PRO B C 1
ATOM 2615 O O . PRO B 1 146 ? 18.859 1.383 7.062 1 98.38 146 PRO B O 1
ATOM 2618 N N . THR B 1 147 ? 18.016 -0.718 6.723 1 96.88 147 THR B N 1
ATOM 2619 C CA . THR B 1 147 ? 19.047 -1.076 5.746 1 96.88 147 THR B CA 1
ATOM 2620 C C . THR B 1 147 ? 18.406 -1.56 4.445 1 96.88 147 THR B C 1
ATOM 2622 O O . THR B 1 147 ? 17.203 -1.836 4.398 1 96.88 147 THR B O 1
ATOM 2625 N N . SER B 1 148 ? 19.219 -1.557 3.449 1 95.88 148 SER B N 1
ATOM 2626 C CA . SER B 1 148 ? 18.797 -2.039 2.141 1 95.88 148 SER B CA 1
ATOM 2627 C C . SER B 1 148 ? 19.891 -2.869 1.475 1 95.88 148 SER B C 1
ATOM 2629 O O . SER B 1 148 ? 19.922 -2.992 0.248 1 95.88 148 SER B O 1
ATOM 2631 N N . ASN B 1 149 ? 20.688 -3.496 2.188 1 92.06 149 ASN B N 1
ATOM 2632 C CA . ASN B 1 149 ? 21.906 -4.082 1.667 1 92.06 149 ASN B CA 1
ATOM 2633 C C . ASN B 1 149 ? 21.703 -5.531 1.236 1 92.06 149 ASN B C 1
ATOM 2635 O O . ASN B 1 149 ? 22.469 -6.059 0.427 1 92.06 149 ASN B O 1
ATOM 2639 N N . THR B 1 150 ? 20.766 -6.145 1.837 1 95.75 150 THR B N 1
ATOM 2640 C CA . THR B 1 150 ? 20.562 -7.562 1.556 1 95.75 150 THR B CA 1
ATOM 2641 C C . THR B 1 150 ? 19.141 -7.809 1.041 1 95.75 150 THR B C 1
ATOM 2643 O O . THR B 1 150 ? 18.172 -7.355 1.645 1 95.75 150 THR B O 1
ATOM 2646 N N . VAL B 1 151 ? 19.125 -8.57 -0.073 1 97.69 151 VAL B N 1
ATOM 2647 C CA . VAL B 1 151 ? 17.828 -8.914 -0.639 1 97.69 151 VAL B CA 1
ATOM 2648 C C . VAL B 1 151 ? 17.219 -10.078 0.143 1 97.69 151 VAL B C 1
ATOM 2650 O O . VAL B 1 151 ? 17.922 -11.008 0.542 1 97.69 151 VAL B O 1
ATOM 2653 N N . LYS B 1 152 ? 15.922 -10.031 0.365 1 97.75 152 LYS B N 1
ATOM 2654 C CA . LYS B 1 152 ? 15.164 -11.125 0.973 1 97.75 152 LYS B CA 1
ATOM 2655 C C . LYS B 1 152 ? 13.953 -11.5 0.12 1 97.75 152 LYS B C 1
ATOM 2657 O O . LYS B 1 152 ? 13.375 -10.641 -0.547 1 97.75 152 LYS B O 1
ATOM 2662 N N . ALA B 1 153 ? 13.68 -12.773 0.12 1 98.69 153 ALA B N 1
ATOM 2663 C CA . ALA B 1 153 ? 12.438 -13.258 -0.483 1 98.69 153 ALA B CA 1
ATOM 2664 C C . ALA B 1 153 ? 11.336 -13.406 0.565 1 98.69 153 ALA B C 1
ATOM 2666 O O . ALA B 1 153 ? 11.539 -14.055 1.594 1 98.69 153 ALA B O 1
ATOM 2667 N N . LEU B 1 154 ? 10.219 -12.758 0.29 1 98.81 154 LEU B N 1
ATOM 2668 C CA . LEU B 1 154 ? 9.07 -12.828 1.188 1 98.81 154 LEU B CA 1
ATOM 2669 C C . LEU B 1 154 ? 7.93 -13.617 0.553 1 98.81 154 LEU B C 1
ATOM 2671 O O . LEU B 1 154 ? 7.711 -13.539 -0.658 1 98.81 154 LEU B O 1
ATOM 2675 N N . LYS B 1 155 ? 7.285 -14.312 1.368 1 98.69 155 LYS B N 1
ATOM 2676 C CA . LYS B 1 155 ? 6.113 -15.086 0.962 1 98.69 155 LYS B CA 1
ATOM 2677 C C . LYS B 1 155 ? 4.945 -14.859 1.922 1 98.69 155 LYS B C 1
ATOM 2679 O O . LYS B 1 155 ? 4.355 -15.82 2.422 1 98.69 155 LYS B O 1
ATOM 2684 N N . ASN B 1 156 ? 4.613 -13.602 2.055 1 98.88 156 ASN B N 1
ATOM 2685 C CA . ASN B 1 156 ? 3.547 -13.211 2.973 1 98.88 156 ASN B CA 1
ATOM 2686 C C . ASN B 1 156 ? 2.17 -13.375 2.336 1 98.88 156 ASN B C 1
ATOM 2688 O O . ASN B 1 156 ? 1.348 -12.453 2.383 1 98.88 156 ASN B O 1
ATOM 2692 N N . TRP B 1 157 ? 2 -14.555 1.784 1 98.94 157 TRP B N 1
ATOM 2693 C CA . TRP B 1 157 ? 0.741 -14.852 1.109 1 98.94 157 TRP B CA 1
ATOM 2694 C C . TRP B 1 157 ? -0.264 -15.461 2.08 1 98.94 157 TRP B C 1
ATOM 2696 O O . TRP B 1 157 ? 0.09 -16.328 2.889 1 98.94 157 TRP B O 1
ATOM 2706 N N . TYR B 1 158 ? -1.478 -15.039 1.953 1 98.94 158 TYR B N 1
ATOM 2707 C CA . TYR B 1 158 ? -2.615 -15.539 2.719 1 98.94 158 TYR B CA 1
ATOM 2708 C C . TYR B 1 158 ? -3.855 -15.648 1.842 1 98.94 158 TYR B C 1
ATOM 2710 O O . TYR B 1 158 ? -3.936 -15.016 0.785 1 98.94 158 TYR B O 1
ATOM 2718 N N . VAL B 1 159 ? -4.676 -16.469 2.246 1 98.94 159 VAL B N 1
ATOM 2719 C CA . VAL B 1 159 ? -6.062 -16.391 1.793 1 98.94 159 VAL B CA 1
ATOM 2720 C C . VAL B 1 159 ? -6.93 -15.75 2.875 1 98.94 159 VAL B C 1
ATOM 2722 O O . VAL B 1 159 ? -6.902 -16.172 4.031 1 98.94 159 VAL B O 1
ATOM 2725 N N . CYS B 1 160 ? -7.68 -14.742 2.512 1 98.88 160 CYS B N 1
ATOM 2726 C CA . CYS B 1 160 ? -8.516 -14 3.451 1 98.88 160 CYS B CA 1
ATOM 2727 C C . CYS B 1 160 ? -9.906 -13.758 2.873 1 98.88 160 CYS B C 1
ATOM 2729 O O . CYS B 1 160 ? -10.07 -13.68 1.654 1 98.88 160 CYS B O 1
ATOM 2731 N N . LYS B 1 161 ? -10.844 -13.648 3.77 1 98.88 161 LYS B N 1
ATOM 2732 C CA . LYS B 1 161 ? -12.07 -12.961 3.383 1 98.88 161 LYS B CA 1
ATOM 2733 C C . LYS B 1 161 ? -11.852 -11.453 3.299 1 98.88 161 LYS B C 1
ATOM 2735 O O . LYS B 1 161 ? -11.414 -10.828 4.27 1 98.88 161 LYS B O 1
ATOM 2740 N N . THR B 1 162 ? -12.219 -10.953 2.139 1 98.69 162 THR B N 1
ATOM 2741 C CA . THR B 1 162 ? -11.891 -9.547 1.943 1 98.69 162 THR B CA 1
ATOM 2742 C C . THR B 1 162 ? -13.102 -8.773 1.437 1 98.69 162 THR B C 1
ATOM 2744 O O . THR B 1 162 ? -14.094 -9.367 1.007 1 98.69 162 THR B O 1
ATOM 2747 N N . TYR B 1 163 ? -13.078 -7.477 1.616 1 98.19 163 TYR B N 1
ATOM 2748 C CA . TYR B 1 163 ? -14.016 -6.5 1.076 1 98.19 163 TYR B CA 1
ATOM 2749 C C . TYR B 1 163 ? -13.289 -5.445 0.253 1 98.19 163 TYR B C 1
ATOM 2751 O O . TYR B 1 163 ? -12.367 -4.797 0.744 1 98.19 163 TYR B O 1
ATOM 2759 N N . TYR B 1 164 ? -13.695 -5.316 -0.992 1 97.75 164 TYR B N 1
ATOM 2760 C CA . TYR B 1 164 ? -13.164 -4.289 -1.875 1 97.75 164 TYR B CA 1
ATOM 2761 C C . TYR B 1 164 ? -14.273 -3.625 -2.676 1 97.75 164 TYR B C 1
ATOM 2763 O O . TYR B 1 164 ? -14.789 -4.203 -3.637 1 97.75 164 TYR B O 1
ATOM 2771 N N . THR B 1 165 ? -14.617 -2.4 -2.305 1 95 165 THR B N 1
ATOM 2772 C CA . THR B 1 165 ? -15.586 -1.546 -2.986 1 95 165 THR B CA 1
ATOM 2773 C C . THR B 1 165 ? -16.859 -2.316 -3.299 1 95 165 THR B C 1
ATOM 2775 O O . THR B 1 165 ? -17.328 -2.316 -4.441 1 95 165 THR B O 1
ATOM 2778 N N . GLY B 1 166 ? -17.328 -3.029 -2.363 1 95.44 166 GLY B N 1
ATOM 2779 C CA . GLY B 1 166 ? -18.609 -3.701 -2.504 1 95.44 166 GLY B CA 1
ATOM 2780 C C . GLY B 1 166 ? -18.484 -5.18 -2.812 1 95.44 166 GLY B C 1
ATOM 2781 O O . GLY B 1 166 ? -19.469 -5.918 -2.775 1 95.44 166 GLY B O 1
ATOM 2782 N N . TYR B 1 167 ? -17.375 -5.668 -3.092 1 97.69 167 TYR B N 1
ATOM 2783 C CA . TYR B 1 167 ? -17.156 -7.07 -3.428 1 97.69 167 TYR B CA 1
ATOM 2784 C C . TYR B 1 167 ? -16.562 -7.828 -2.252 1 97.69 167 TYR B C 1
ATOM 2786 O O . TYR B 1 167 ? -15.586 -7.375 -1.647 1 97.69 167 TYR B O 1
ATOM 2794 N N . ARG B 1 168 ? -17.203 -8.977 -1.94 1 97.69 168 ARG B N 1
ATOM 2795 C CA . ARG B 1 168 ? -16.734 -9.859 -0.878 1 97.69 168 ARG B CA 1
ATOM 2796 C C . ARG B 1 168 ? -16.328 -11.219 -1.439 1 97.69 168 ARG B C 1
ATOM 2798 O O . ARG B 1 168 ? -17.109 -11.883 -2.125 1 97.69 168 ARG B O 1
ATOM 2805 N N . TYR B 1 169 ? -15.062 -11.594 -1.203 1 98.62 169 TYR B N 1
ATOM 2806 C CA . TYR B 1 169 ? -14.523 -12.859 -1.684 1 98.62 169 TYR B CA 1
ATOM 2807 C C . TYR B 1 169 ? -13.562 -13.461 -0.669 1 98.62 169 TYR B C 1
ATOM 2809 O O . TYR B 1 169 ? -13.18 -12.805 0.301 1 98.62 169 TYR B O 1
ATOM 2817 N N . ARG B 1 170 ? -13.281 -14.719 -0.827 1 98.69 170 ARG B N 1
ATOM 2818 C CA . ARG B 1 170 ? -12.023 -15.281 -0.345 1 98.69 170 ARG B CA 1
ATOM 2819 C C . ARG B 1 170 ? -10.914 -15.102 -1.374 1 98.69 170 ARG B C 1
ATOM 2821 O O . ARG B 1 170 ? -10.961 -15.688 -2.455 1 98.69 170 ARG B O 1
ATOM 2828 N N . THR B 1 171 ? -9.984 -14.281 -1.02 1 98.88 171 THR B N 1
ATOM 2829 C CA . THR B 1 171 ? -9.008 -13.867 -2.021 1 98.88 171 THR B CA 1
ATOM 2830 C C . THR B 1 171 ? -7.594 -14.203 -1.565 1 98.88 171 THR B C 1
ATOM 2832 O O . THR B 1 171 ? -7.344 -14.367 -0.37 1 98.88 171 THR B O 1
ATOM 2835 N N . LEU B 1 172 ? -6.676 -14.328 -2.584 1 98.94 172 LEU B N 1
ATOM 2836 C CA . LEU B 1 172 ? -5.258 -14.164 -2.283 1 98.94 172 LEU B CA 1
ATOM 2837 C C . LEU B 1 172 ? -4.98 -12.773 -1.727 1 98.94 172 LEU B C 1
ATOM 2839 O O . LEU B 1 172 ? -5.504 -11.781 -2.234 1 98.94 172 LEU B O 1
ATOM 2843 N N . SER B 1 173 ? -4.215 -12.742 -0.707 1 98.94 173 SER B N 1
ATOM 2844 C CA . SER B 1 173 ? -3.857 -11.5 -0.027 1 98.94 173 SER B CA 1
ATOM 2845 C C . SER B 1 173 ? -2.395 -11.508 0.399 1 98.94 173 SER B C 1
ATOM 2847 O O . SER B 1 173 ? -1.769 -12.562 0.474 1 98.94 173 SER B O 1
ATOM 2849 N N . TRP B 1 174 ? -1.877 -10.336 0.543 1 99 174 TRP B N 1
ATOM 2850 C CA . TRP B 1 174 ? -0.523 -10.133 1.049 1 99 174 TRP B CA 1
ATOM 2851 C C . TRP B 1 174 ? -0.546 -9.398 2.385 1 99 174 TRP B C 1
ATOM 2853 O O . TRP B 1 174 ? -1.197 -8.359 2.516 1 99 174 TRP B O 1
ATOM 2863 N N . VAL B 1 175 ? 0.096 -9.93 3.369 1 98.94 175 VAL B N 1
ATOM 2864 C CA . VAL B 1 175 ? 0.219 -9.211 4.637 1 98.94 175 VAL B CA 1
ATOM 2865 C C . VAL B 1 175 ? 1.486 -8.359 4.629 1 98.94 175 VAL B C 1
ATOM 2867 O O . VAL B 1 175 ? 2.596 -8.891 4.543 1 98.94 175 VAL B O 1
ATOM 2870 N N . MET B 1 176 ? 1.294 -7.07 4.719 1 98.88 176 MET B N 1
ATOM 2871 C CA . MET B 1 176 ? 2.41 -6.129 4.711 1 98.88 176 MET B CA 1
ATOM 2872 C C . MET B 1 176 ? 3.289 -6.316 5.945 1 98.88 176 MET B C 1
ATOM 2874 O O . MET B 1 176 ? 2.785 -6.391 7.066 1 98.88 176 MET B O 1
ATOM 2878 N N . GLY B 1 177 ? 4.578 -6.375 5.711 1 98.75 177 GLY B N 1
ATOM 2879 C CA . GLY B 1 177 ? 5.512 -6.57 6.809 1 98.75 177 GLY B CA 1
ATOM 2880 C C . GLY B 1 177 ? 6.57 -7.617 6.516 1 98.75 177 GLY B C 1
ATOM 2881 O O . GLY B 1 177 ? 6.664 -8.109 5.391 1 98.75 177 GLY B O 1
ATOM 2882 N N . ASN B 1 178 ? 7.383 -7.82 7.508 1 97.69 178 ASN B N 1
ATOM 2883 C CA . ASN B 1 178 ? 8.375 -8.883 7.391 1 97.69 178 ASN B CA 1
ATOM 2884 C C . ASN B 1 178 ? 7.734 -10.266 7.453 1 97.69 178 ASN B C 1
ATOM 2886 O O . ASN B 1 178 ? 6.512 -10.383 7.531 1 97.69 178 ASN B O 1
ATOM 2890 N N . GLY B 1 179 ? 8.562 -11.273 7.34 1 96.75 179 GLY B N 1
ATOM 2891 C CA . GLY B 1 179 ? 8.062 -12.641 7.238 1 96.75 179 GLY B CA 1
ATOM 2892 C C . GLY B 1 179 ? 7.27 -13.078 8.453 1 96.75 179 GLY B C 1
ATOM 2893 O O . GLY B 1 179 ? 6.551 -14.07 8.406 1 96.75 179 GLY B O 1
ATOM 2894 N N . SER B 1 180 ? 7.305 -12.289 9.547 1 96.94 180 SER B N 1
ATOM 2895 C CA . SER B 1 180 ? 6.609 -12.656 10.773 1 96.94 180 SER B CA 1
ATOM 2896 C C . SER B 1 180 ? 5.344 -11.828 10.969 1 96.94 180 SER B C 1
ATOM 2898 O O . SER B 1 180 ? 4.633 -11.992 11.961 1 96.94 180 SER B O 1
ATOM 2900 N N . ALA B 1 181 ? 5.082 -10.992 10.047 1 98.19 181 ALA B N 1
ATOM 2901 C CA . ALA B 1 181 ? 3.902 -10.141 10.148 1 98.19 181 ALA B CA 1
ATOM 2902 C C . ALA B 1 181 ? 2.629 -10.977 10.25 1 98.19 181 ALA B C 1
ATOM 2904 O O . ALA B 1 181 ? 2.488 -11.992 9.57 1 98.19 181 ALA B O 1
ATOM 2905 N N . LYS B 1 182 ? 1.712 -10.516 11.125 1 98.38 182 LYS B N 1
ATOM 2906 C CA . LYS B 1 182 ? 0.413 -11.156 11.289 1 98.38 182 LYS B CA 1
ATOM 2907 C C . LYS B 1 182 ? -0.711 -10.273 10.758 1 98.38 182 LYS B C 1
ATOM 2909 O O . LYS B 1 182 ? -0.715 -9.062 10.992 1 98.38 182 LYS B O 1
ATOM 2914 N N . PRO B 1 183 ? -1.591 -10.891 10.008 1 98.81 183 PRO B N 1
ATOM 2915 C CA . PRO B 1 183 ? -2.727 -10.102 9.531 1 98.81 183 PRO B CA 1
ATOM 2916 C C . PRO B 1 183 ? -3.66 -9.664 10.656 1 98.81 183 PRO B C 1
ATOM 2918 O O . PRO B 1 183 ? -3.896 -10.43 11.602 1 98.81 183 PRO B O 1
ATOM 2921 N N . GLN B 1 184 ? -4.164 -8.43 10.539 1 98.81 184 GLN B N 1
ATOM 2922 C CA . GLN B 1 184 ? -5.199 -8.016 11.484 1 98.81 184 GLN B CA 1
ATOM 2923 C C . GLN B 1 184 ? -6.527 -8.695 11.172 1 98.81 184 GLN B C 1
ATOM 2925 O O . GLN B 1 184 ? -7.414 -8.766 12.023 1 98.81 184 GLN B O 1
ATOM 2930 N N . ASN B 1 185 ? -6.742 -9.102 9.922 1 98.88 185 ASN B N 1
ATOM 2931 C CA . ASN B 1 185 ? -7.918 -9.828 9.461 1 98.88 185 ASN B CA 1
ATOM 2932 C C . ASN B 1 185 ? -7.926 -11.266 9.977 1 98.88 185 ASN B C 1
ATOM 2934 O O . ASN B 1 185 ? -7.094 -12.078 9.562 1 98.88 185 ASN B O 1
ATOM 2938 N N . PRO B 1 186 ? -8.859 -11.578 10.852 1 98.81 186 PRO B N 1
ATOM 2939 C CA . PRO B 1 186 ? -8.812 -12.891 11.5 1 98.81 186 PRO B CA 1
ATOM 2940 C C . PRO B 1 186 ? -9.141 -14.031 10.547 1 98.81 186 PRO B C 1
ATOM 2942 O O . PRO B 1 186 ? -8.93 -15.203 10.875 1 98.81 186 PRO B O 1
ATOM 2945 N N . SER B 1 187 ? -9.609 -13.758 9.406 1 98.75 187 SER B N 1
ATOM 2946 C CA . SER B 1 187 ? -9.977 -14.82 8.477 1 98.75 187 SER B CA 1
ATOM 2947 C C . SER B 1 187 ? -8.766 -15.336 7.715 1 98.75 187 SER B C 1
ATOM 2949 O O . SER B 1 187 ? -8.844 -16.344 7.016 1 98.75 187 SER B O 1
ATOM 2951 N N . CYS B 1 188 ? -7.703 -14.688 7.812 1 98.69 188 CYS B N 1
ATOM 2952 C CA . CYS B 1 188 ? -6.547 -14.977 6.969 1 98.69 188 CYS B CA 1
ATOM 2953 C C . CYS B 1 188 ? -5.891 -16.297 7.375 1 98.69 188 CYS B C 1
ATOM 2955 O O . CYS B 1 188 ? -5.66 -16.531 8.555 1 98.69 188 CYS B O 1
ATOM 2957 N N . VAL B 1 189 ? -5.586 -17.062 6.352 1 98.75 189 VAL B N 1
ATOM 2958 C CA . VAL B 1 189 ? -4.844 -18.312 6.496 1 98.75 189 VAL B CA 1
ATOM 2959 C C . VAL B 1 189 ? -3.564 -18.25 5.664 1 98.75 189 VAL B C 1
ATOM 2961 O O . VAL B 1 189 ? -3.613 -17.984 4.461 1 98.75 189 VAL B O 1
ATOM 2964 N N . LYS B 1 190 ? -2.453 -18.516 6.344 1 98.56 190 LYS B N 1
ATOM 2965 C CA . LYS B 1 190 ? -1.178 -18.516 5.633 1 98.56 190 LYS B CA 1
ATOM 2966 C C . LYS B 1 190 ? -1.119 -19.625 4.594 1 98.56 190 LYS B C 1
ATOM 2968 O O . LYS B 1 190 ? -1.512 -20.766 4.871 1 98.56 190 LYS B O 1
ATOM 2973 N N . VAL B 1 191 ? -0.608 -19.297 3.398 1 98.88 191 VAL B N 1
ATOM 2974 C CA . VAL B 1 191 ? -0.491 -20.281 2.336 1 98.88 191 VAL B CA 1
ATOM 2975 C C . VAL B 1 191 ? 0.78 -20.031 1.529 1 98.88 191 VAL B C 1
ATOM 2977 O O . VAL B 1 191 ? 1.394 -18.969 1.645 1 98.88 191 VAL B O 1
ATOM 2980 N N . GLU B 1 192 ? 1.178 -21.016 0.84 1 98.81 192 GLU B N 1
ATOM 2981 C CA . GLU B 1 192 ? 2.062 -20.844 -0.309 1 98.81 192 GLU B CA 1
ATOM 2982 C C . GLU B 1 192 ? 1.277 -20.875 -1.617 1 98.81 192 GLU B C 1
ATOM 2984 O O . GLU B 1 192 ? 0.188 -21.453 -1.682 1 98.81 192 GLU B O 1
ATOM 2989 N N . VAL B 1 193 ? 1.765 -20.172 -2.572 1 98.94 193 VAL B N 1
ATOM 2990 C CA . VAL B 1 193 ? 1.157 -20.141 -3.898 1 98.94 193 VAL B CA 1
ATOM 2991 C C . VAL B 1 193 ? 2.129 -20.719 -4.926 1 98.94 193 VAL B C 1
ATOM 2993 O O . VAL B 1 193 ? 3.256 -20.234 -5.062 1 98.94 193 VAL B O 1
ATOM 2996 N N . GLN B 1 194 ? 1.667 -21.656 -5.641 1 98.81 194 GLN B N 1
ATOM 2997 C CA . GLN B 1 194 ? 2.543 -22.359 -6.574 1 98.81 194 GLN B CA 1
ATOM 2998 C C . GLN B 1 194 ? 2.068 -22.188 -8.016 1 98.81 194 GLN B C 1
ATOM 3000 O O . GLN B 1 194 ? 0.875 -22.312 -8.297 1 98.81 194 GLN B O 1
ATOM 3005 N N . ARG B 1 195 ? 3.008 -21.922 -8.828 1 98.75 195 ARG B N 1
ATOM 3006 C CA . ARG B 1 195 ? 2.785 -21.922 -10.266 1 98.75 195 ARG B CA 1
ATOM 3007 C C . ARG B 1 195 ? 2.707 -23.344 -10.812 1 98.75 195 ARG B C 1
ATOM 3009 O O . ARG B 1 195 ? 3.596 -24.156 -10.562 1 98.75 195 ARG B O 1
ATOM 3016 N N . LYS B 1 196 ? 1.664 -23.641 -11.531 1 98.44 196 LYS B N 1
ATOM 3017 C CA . LYS B 1 196 ? 1.53 -24.906 -12.25 1 98.44 196 LYS B CA 1
ATOM 3018 C C . LYS B 1 196 ? 1.205 -24.672 -13.719 1 98.44 196 LYS B C 1
ATOM 3020 O O . LYS B 1 196 ? 0.088 -24.281 -14.062 1 98.44 196 LYS B O 1
ATOM 3025 N N . PHE B 1 197 ? 2.186 -25.031 -14.547 1 98.12 197 PHE B N 1
ATOM 3026 C CA . PHE B 1 197 ? 1.997 -24.844 -15.977 1 98.12 197 PHE B CA 1
ATOM 3027 C C . PHE B 1 197 ? 0.887 -25.734 -16.5 1 98.12 197 PHE B C 1
ATOM 3029 O O . PHE B 1 197 ? 0.696 -26.859 -16.016 1 98.12 197 PHE B O 1
ATOM 3036 N N . VAL B 1 198 ? 0.161 -25.109 -17.453 1 93.12 198 VAL B N 1
ATOM 3037 C CA . VAL B 1 198 ? -0.924 -25.891 -18.047 1 93.12 198 VAL B CA 1
ATOM 3038 C C . VAL B 1 198 ? -0.561 -26.281 -19.469 1 93.12 198 VAL B C 1
ATOM 3040 O O . VAL B 1 198 ? 0.132 -25.547 -20.172 1 93.12 198 VAL B O 1
ATOM 3043 N N . GLY B 1 199 ? -0.59 -27.609 -19.844 1 74.81 199 GLY B N 1
ATOM 3044 C CA . GLY B 1 199 ? -0.284 -28.219 -21.141 1 74.81 199 GLY B CA 1
ATOM 3045 C C . GLY B 1 199 ? -1.275 -27.859 -22.219 1 74.81 199 GLY B C 1
ATOM 3046 O O . GLY B 1 199 ? -2.398 -27.438 -21.938 1 74.81 199 GLY B O 1
#

Secondary structure (DSSP, 8-state):
-------------STTSSEEEEPPPEEEEEE-SSTTTTT-BEEEEEEETTEEEEEE-TT-PPPBEEEEETT---SSTTBPPPEEEEEEEEEETTEEEEEEEEEE--TT-SEEEEEE-SSS---EEEEBTT-BEEEEE--B-SSSS-B-SS-EEE--EEEEEEEETTEEEEEEEEE-SSTT---SSTT-EE-EEEEEE--/-------------STTSSEEEEPPPEEEEEE-SSTTTTT-BEEEEEEETTEEEEEE-TT-PPPBEEEEETT---SSTTBPPPEEEEEEEEEETTEEEEEEEEEE--TT-SEEEEEE-SSS---EEEEBTT-BEEEEE--B-SSSS-B-SS-EEE--EEEEEEEETTEEEEEEEEE-SSTT---SSTT-EE-EEEEEE--

Radius of gyration: 22.29 Å; Cα contacts (8 Å, |Δi|>4): 1020; chains: 2; bounding box: 45×63×67 Å

Nearest PDB structures (foldseek):
  8y3n-assembly1_B  TM=2.307E-01  e=2.823E+00  Emesvirus zinderi
  2bs0-assembly1_C  TM=2.389E-01  e=2.001E+00  Escherichia phage MS2
  2c4y-assembly1_A-15  TM=2.471E-01  e=2.823E+00  Escherichia phage MS2
  1mst-assembly1_C  TM=2.371E-01  e=2.965E+00  Escherichia phage MS2
  8y3v-assembly1_C  TM=2.175E-01  e=4.617E+00  Emesvirus zinderi

Organism: NCBI:txid72228

pLDDT: mean 90.72, std 19.5, range [23.91, 99.0]